Protein AF-A0AA35TGP9-F1 (afdb_monomer)

Secondary structure (DSSP, 8-state):
-PPP-PPPHHHHHHHTTS-HHHHHHHHHTTT-S-TT-SB--TTSEES-TTSPPEEEEEEEEEEE-SSPPPTTS-TTHHHHHHHHHHHH--TTS-EEEEEEESSSS--B-HHHHHHHHHTTEEEEEESS-B--HHHHHHTT--EEES-B-SS----EEEEESS-EEETTEEE-TT-EEEEETTEEEEEPTTTHHHHHHHHHHHHHHHHHHHHHHHTT---HHHHHHHHHHHHHHHHHHHHHHHHHT--EEEPTTS-EEE--TT---TTTGGG--------HHHHHHHHHTT-----HHHHHHHH-HHHHHHHHHHTT-----EEEESSSHHHHHHHHHHSEEEEPPSS-SSSTT-EEEEEETTEEEEEETTEEEEEEE-SS-EEETTEEEEPSSEEEEE-----TTT-SEEEEEEEETTEEEEEEEEE-S---STTTTS--GGGTPEEEE-SS--HHHHHHHHHHHHHHT-SEEEEEEEE-TT--EEEEEEE-SHHHHPPPHHHHHHHT-

Organism: Geodia barretti (NCBI:txid519541)

pLDDT: mean 71.97, std 20.65, range [26.72, 97.12]

Mean predicted aligned error: 18.1 Å

Foldseek 3Di:
DDDQLDDDPLLQVLLQVFAPVLLLVLLVLVVLDDSVDFFFAPLWAKLCQPATKFKFFEWEFEKEFADDDDPPDDPPQVVVVLVVSLVPLDLNTQYEYEYEYPDAAAADELVRQVSCVVSRHRAYTYQHAYDNSVNSVVVSHIYIYSYHDHHHGRTDTDDIQQWDQGRNDTHGGGFMWMDHRVGIGTDHSVCSSVSSVCSVLLVVLVCLQVVLVVVVDPDPVSNVVSVVSSVVSSVVSSVVVLVVLQQFAAAPPGDTDTDHPPDDDPVNLQRPFDAQPPDPVVVVVCVVVRHAAFDPQLQVQQQAFVNLVCLCVVVVHFAFAKDFDQDCVVVLVLCVVQQKWWFDDRGDPFLPDIWIWGDDPNWIWTDDDPAIATEAEDCDFDDDPRYTYDGDRGIIGHQQDDDPPFQQWKKKFKAAQLFGNFIKIWGAPPPVDSVLSSGGVVSPTDIDTDPDDDPSCRVSQSVSCSSSRTRTWMWIWGAHPVRDTHTDHIHRGSVRSDDDPVNCVVVVD

Structure (mmCIF, N/CA/C/O backbone):
data_AF-A0AA35TGP9-F1
#
_entry.id   AF-A0AA35TGP9-F1
#
loop_
_atom_site.group_PDB
_atom_site.id
_atom_site.type_symbol
_atom_site.label_atom_id
_atom_site.label_alt_id
_atom_site.label_comp_id
_atom_site.label_asym_id
_atom_site.label_entity_id
_atom_site.label_seq_id
_atom_site.pdbx_PDB_ins_code
_atom_site.Cartn_x
_atom_site.Cartn_y
_atom_site.Cartn_z
_atom_site.occupancy
_atom_site.B_iso_or_equiv
_atom_site.auth_seq_id
_atom_site.auth_comp_id
_atom_site.auth_asym_id
_atom_site.auth_atom_id
_atom_site.pdbx_PDB_model_num
ATOM 1 N N . MET A 1 1 ? 18.672 -4.049 5.744 1.00 26.72 1 MET A N 1
ATOM 2 C CA . MET A 1 1 ? 17.217 -4.067 6.005 1.00 26.72 1 MET A CA 1
ATOM 3 C C . MET A 1 1 ? 16.916 -2.887 6.904 1.00 26.72 1 MET A C 1
ATOM 5 O O . MET A 1 1 ? 17.510 -2.805 7.970 1.00 26.72 1 MET A O 1
ATOM 9 N N . ASN A 1 2 ? 16.117 -1.934 6.427 1.00 27.39 2 ASN A N 1
ATOM 10 C CA . ASN A 1 2 ? 15.737 -0.744 7.192 1.00 27.39 2 ASN A CA 1
ATOM 11 C C . ASN A 1 2 ? 14.718 -1.108 8.280 1.00 27.39 2 ASN A C 1
ATOM 13 O O . ASN A 1 2 ? 13.968 -2.067 8.085 1.00 27.39 2 ASN A O 1
ATOM 17 N N . PRO A 1 3 ? 14.669 -0.371 9.403 1.00 31.81 3 PRO A N 1
ATOM 18 C CA . PRO A 1 3 ? 13.571 -0.507 10.341 1.00 31.81 3 PRO A CA 1
ATOM 19 C C . PRO A 1 3 ? 12.291 -0.020 9.652 1.00 31.81 3 PRO A C 1
ATOM 21 O O . PRO A 1 3 ? 12.228 1.095 9.143 1.00 31.81 3 PRO A O 1
ATOM 24 N N . VAL A 1 4 ? 11.301 -0.903 9.585 1.00 43.62 4 VAL A N 1
ATOM 25 C CA . VAL A 1 4 ? 9.902 -0.585 9.273 1.00 43.62 4 VAL A CA 1
ATOM 26 C C . VAL A 1 4 ? 9.458 0.570 10.176 1.00 43.62 4 VAL A C 1
ATOM 28 O O . VAL A 1 4 ? 9.904 0.610 11.315 1.00 43.62 4 VAL A O 1
ATOM 31 N N . GLN A 1 5 ? 8.607 1.496 9.725 1.00 47.84 5 GLN A N 1
ATOM 32 C CA . GLN A 1 5 ? 8.012 2.504 10.612 1.00 47.84 5 GLN A CA 1
ATOM 33 C C . GLN A 1 5 ? 7.271 1.779 11.743 1.00 47.84 5 GLN A C 1
ATOM 35 O O . GLN A 1 5 ? 6.245 1.139 11.514 1.00 47.84 5 GLN A O 1
ATOM 40 N N . THR A 1 6 ? 7.848 1.806 12.945 1.00 63.88 6 THR A N 1
ATOM 41 C CA . THR A 1 6 ? 7.368 1.005 14.067 1.00 63.88 6 THR A CA 1
ATOM 42 C C . THR A 1 6 ? 6.461 1.849 14.948 1.00 63.88 6 THR A C 1
ATOM 44 O O . THR A 1 6 ? 6.922 2.831 15.531 1.00 63.88 6 THR A O 1
ATOM 47 N N . VAL A 1 7 ? 5.201 1.455 15.106 1.00 71.00 7 VAL A N 1
ATOM 48 C CA . VAL A 1 7 ? 4.388 1.919 16.238 1.00 71.00 7 VAL A CA 1
ATOM 49 C C . VAL A 1 7 ? 5.098 1.636 17.567 1.00 71.00 7 VAL A C 1
ATOM 51 O O . VAL A 1 7 ? 5.807 0.637 17.713 1.00 71.00 7 VAL A O 1
ATOM 54 N N . SER A 1 8 ? 4.930 2.542 18.525 1.00 76.25 8 SER A N 1
ATOM 55 C CA . SER A 1 8 ? 5.451 2.406 19.885 1.00 76.25 8 SER A CA 1
ATOM 56 C C . SER A 1 8 ? 4.872 1.178 20.593 1.00 76.25 8 SER A C 1
ATOM 58 O O . SER A 1 8 ? 3.812 0.667 20.229 1.00 76.25 8 SER A O 1
ATOM 60 N N . SER A 1 9 ? 5.541 0.714 21.652 1.00 79.12 9 SER A N 1
ATOM 61 C CA . SER A 1 9 ? 5.029 -0.392 22.469 1.00 79.12 9 SER A CA 1
ATOM 62 C C . SER A 1 9 ? 3.646 -0.091 23.055 1.00 79.12 9 SER A C 1
ATOM 64 O O . SER A 1 9 ? 2.815 -0.986 23.112 1.00 79.12 9 SER A O 1
ATOM 66 N N . GLU A 1 10 ? 3.370 1.159 23.439 1.00 81.62 10 GLU A N 1
ATOM 67 C CA . GLU A 1 10 ? 2.037 1.575 23.902 1.00 81.62 10 GLU A CA 1
ATOM 68 C C . GLU A 1 10 ? 0.984 1.461 22.796 1.00 81.62 10 GLU A C 1
ATOM 70 O O . GLU A 1 10 ? -0.083 0.900 23.022 1.00 81.62 10 GLU A O 1
ATOM 75 N N . GLU A 1 11 ? 1.284 1.940 21.587 1.00 83.25 11 GLU A N 1
ATOM 76 C CA . GLU A 1 11 ? 0.373 1.814 20.443 1.00 83.25 11 GLU A CA 1
ATOM 77 C C . GLU A 1 11 ? 0.142 0.346 20.056 1.00 83.25 11 GLU A C 1
ATOM 79 O O . GLU A 1 11 ? -0.983 -0.024 19.734 1.00 83.25 11 GLU A O 1
ATOM 84 N N . LEU A 1 12 ? 1.166 -0.513 20.137 1.00 85.31 12 LEU A N 1
ATOM 85 C CA . LEU A 1 12 ? 1.006 -1.958 19.935 1.00 85.31 12 LEU A CA 1
ATOM 86 C C . LEU A 1 12 ? 0.051 -2.579 20.956 1.00 85.31 12 LEU A C 1
ATOM 88 O O . LEU A 1 12 ? -0.769 -3.414 20.580 1.00 85.31 12 LEU A O 1
ATOM 92 N N . GLU A 1 13 ? 0.139 -2.185 22.226 1.00 87.81 13 GLU A N 1
ATOM 93 C CA . GLU A 1 13 ? -0.789 -2.666 23.253 1.00 87.81 13 GLU A CA 1
ATOM 94 C C . GLU A 1 13 ? -2.207 -2.127 23.041 1.00 87.81 13 GLU A C 1
ATOM 96 O O . GLU A 1 13 ? -3.163 -2.882 23.197 1.00 87.81 13 GLU A O 1
ATOM 101 N N . LEU A 1 14 ? -2.367 -0.873 22.605 1.00 89.44 14 LEU A N 1
ATOM 102 C CA . LEU A 1 14 ? -3.679 -0.319 22.251 1.00 89.44 14 LEU A CA 1
ATOM 103 C C . LEU A 1 14 ? -4.336 -1.088 21.101 1.00 89.44 14 LEU A C 1
ATOM 105 O O . LEU A 1 14 ? -5.526 -1.395 21.170 1.00 89.44 14 LEU A O 1
ATOM 109 N N . LEU A 1 15 ? -3.563 -1.448 20.074 1.00 92.69 15 LEU A N 1
ATOM 110 C CA . LEU A 1 15 ? -4.070 -2.232 18.948 1.00 92.69 15 LEU A CA 1
ATOM 111 C C . LEU A 1 15 ? -4.573 -3.614 19.381 1.00 92.69 15 LEU A C 1
ATOM 113 O O . LEU A 1 15 ? -5.525 -4.100 18.792 1.00 92.69 15 LEU A O 1
ATOM 117 N N . LYS A 1 16 ? -3.995 -4.228 20.423 1.00 92.12 16 LYS A N 1
ATOM 118 C CA . LYS A 1 16 ? -4.442 -5.537 20.942 1.00 92.12 16 LYS A CA 1
ATOM 119 C C . LYS A 1 16 ? -5.761 -5.485 21.718 1.00 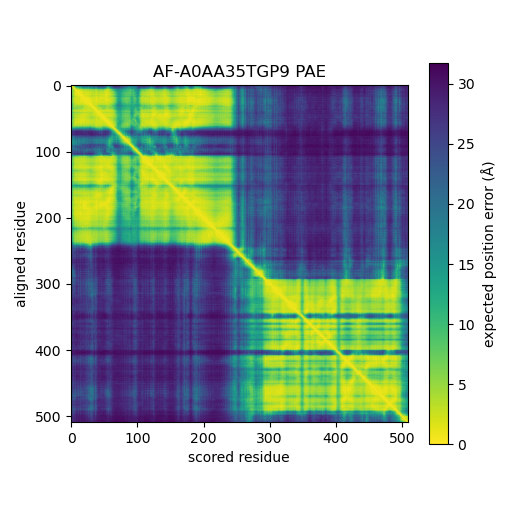92.12 16 LYS A C 1
ATOM 121 O O . LYS A 1 16 ? -6.329 -6.535 22.011 1.00 92.12 16 LYS A O 1
ATOM 126 N N . VAL A 1 17 ? -6.221 -4.295 22.112 1.00 92.81 17 VAL A N 1
ATOM 127 C CA . VAL A 1 17 ? -7.488 -4.125 22.845 1.00 92.81 17 VAL A CA 1
ATOM 128 C C . VAL A 1 17 ? -8.688 -4.188 21.900 1.00 92.81 17 VAL A C 1
ATOM 130 O O . VAL A 1 17 ? -9.757 -4.642 22.306 1.00 92.81 17 VAL A O 1
ATOM 133 N N . ALA A 1 18 ? -8.522 -3.723 20.662 1.00 94.00 18 ALA A N 1
ATOM 134 C CA . ALA A 1 18 ? -9.579 -3.697 19.662 1.00 94.00 18 ALA A CA 1
ATOM 135 C C . ALA A 1 18 ? -9.738 -5.062 18.977 1.00 94.00 18 ALA A C 1
ATOM 137 O O . ALA A 1 18 ? -8.771 -5.799 18.797 1.00 94.00 18 ALA A O 1
ATOM 138 N N . ASP A 1 19 ? -10.961 -5.392 18.566 1.00 96.00 19 ASP A N 1
ATOM 139 C CA . ASP A 1 19 ? -11.187 -6.537 17.686 1.00 96.00 19 ASP A CA 1
ATOM 140 C C . ASP A 1 19 ? -10.826 -6.193 16.227 1.00 96.00 19 ASP A C 1
ATOM 142 O O . ASP A 1 19 ? -10.730 -5.025 15.832 1.00 96.00 19 ASP A O 1
ATOM 146 N N . THR A 1 20 ? -10.589 -7.216 15.401 1.00 96.62 20 THR A N 1
ATOM 147 C CA . THR A 1 20 ? -10.201 -7.005 13.995 1.00 96.62 20 THR A CA 1
ATOM 148 C C . THR A 1 20 ? -11.246 -6.196 13.209 1.00 96.62 20 THR A C 1
ATOM 150 O O . THR A 1 20 ? -10.840 -5.333 12.427 1.00 96.62 20 THR A O 1
ATOM 153 N N . PRO A 1 21 ? -12.570 -6.399 13.388 1.00 96.06 21 PRO A N 1
ATOM 154 C CA . PRO A 1 21 ? -13.582 -5.551 12.758 1.00 96.06 21 PRO A CA 1
ATOM 155 C C . PRO A 1 21 ? -13.461 -4.068 13.128 1.00 96.06 21 PRO A C 1
ATOM 157 O O . PRO A 1 21 ? -13.534 -3.224 12.237 1.00 96.06 21 PRO A O 1
ATOM 160 N N . THR A 1 22 ? -13.210 -3.742 14.399 1.00 95.62 22 THR A N 1
ATOM 161 C CA . THR A 1 22 ? -12.977 -2.364 14.859 1.00 95.62 22 THR A CA 1
ATOM 162 C C . THR A 1 22 ? -11.763 -1.764 14.162 1.00 95.62 22 THR A C 1
ATOM 164 O O . THR A 1 22 ? -11.840 -0.649 13.651 1.00 95.62 22 THR A O 1
ATOM 167 N N . ILE A 1 23 ? -10.659 -2.511 14.066 1.00 96.06 23 ILE A N 1
ATOM 168 C CA . ILE A 1 23 ? -9.458 -2.069 13.344 1.00 96.06 23 ILE A CA 1
ATOM 169 C C . ILE A 1 23 ? -9.783 -1.734 11.886 1.00 96.06 23 ILE A C 1
ATOM 171 O O . ILE A 1 23 ? -9.428 -0.654 11.413 1.00 96.06 23 ILE A O 1
ATOM 175 N N . CYS A 1 24 ? -10.488 -2.624 11.181 1.00 94.38 24 CYS A N 1
ATOM 176 C CA . CYS A 1 24 ? -10.910 -2.384 9.800 1.00 94.38 24 CYS A CA 1
ATOM 177 C C . CYS A 1 24 ? -11.781 -1.125 9.688 1.00 94.38 24 CYS A C 1
ATOM 179 O O . CYS A 1 24 ? -11.514 -0.265 8.852 1.00 94.38 24 CYS A O 1
ATOM 181 N N . ASN A 1 25 ? -12.770 -0.980 10.569 1.00 93.50 25 ASN A N 1
ATOM 182 C CA . ASN A 1 25 ? -13.681 0.159 10.581 1.00 93.50 25 ASN A CA 1
ATOM 183 C C . ASN A 1 25 ? -12.969 1.493 10.870 1.00 93.50 25 ASN A C 1
ATOM 185 O O . ASN A 1 25 ? -13.309 2.521 10.284 1.00 93.50 25 ASN A O 1
ATOM 189 N N . VAL A 1 26 ? -11.960 1.490 11.746 1.00 90.44 26 VAL A N 1
ATOM 190 C CA . VAL A 1 26 ? -11.130 2.670 12.022 1.00 90.44 26 VAL A CA 1
ATOM 191 C C . VAL A 1 26 ? -10.273 3.024 10.808 1.00 90.44 26 VAL A C 1
ATOM 193 O O . VAL A 1 26 ? -10.170 4.203 10.480 1.00 90.44 26 VAL A O 1
ATOM 196 N N . ILE A 1 27 ? -9.700 2.039 10.105 1.00 85.44 27 ILE A N 1
ATOM 197 C CA . ILE A 1 27 ? -8.958 2.270 8.852 1.00 85.44 27 ILE A CA 1
ATOM 198 C C . ILE A 1 27 ? -9.856 2.940 7.799 1.00 85.44 27 ILE A C 1
ATOM 200 O O . ILE A 1 27 ? -9.398 3.857 7.115 1.00 85.44 27 ILE A O 1
ATOM 204 N N . GLU A 1 28 ? -11.140 2.567 7.709 1.00 85.25 28 GLU A N 1
ATOM 205 C CA . GLU A 1 28 ? -12.089 3.205 6.780 1.00 85.25 28 GLU A CA 1
ATOM 206 C C . GLU A 1 28 ? -12.248 4.718 7.014 1.00 85.25 28 GLU A C 1
ATOM 208 O O . GLU A 1 28 ? -12.599 5.440 6.081 1.00 85.25 28 GLU A O 1
ATOM 213 N N . LEU A 1 29 ? -11.968 5.232 8.221 1.00 77.56 29 LEU A N 1
ATOM 214 C CA . LEU A 1 29 ? -12.034 6.673 8.493 1.00 77.56 29 LEU A CA 1
ATOM 215 C C . LEU A 1 29 ? -10.970 7.482 7.745 1.00 77.56 29 LEU A C 1
ATOM 217 O O . LEU A 1 29 ? -11.163 8.683 7.554 1.00 77.56 29 LEU A O 1
ATOM 221 N N . PHE A 1 30 ? -9.867 6.842 7.352 1.00 67.38 30 PHE A N 1
ATOM 222 C CA . PHE A 1 30 ? -8.743 7.484 6.673 1.00 67.38 30 PHE A CA 1
ATOM 223 C C . PHE A 1 30 ? -8.897 7.498 5.149 1.00 67.38 30 PHE A C 1
ATOM 225 O O . PHE A 1 30 ? -8.191 8.257 4.496 1.00 67.38 30 PHE A O 1
ATOM 232 N N . ASP A 1 31 ? -9.797 6.678 4.592 1.00 71.12 31 ASP A N 1
ATOM 233 C CA . ASP A 1 31 ? -10.028 6.537 3.143 1.00 71.12 31 ASP A CA 1
ATOM 234 C C . ASP A 1 31 ? -8.749 6.223 2.331 1.00 71.12 31 ASP A C 1
ATOM 236 O O . ASP A 1 31 ? -8.633 6.584 1.166 1.00 71.12 31 ASP A O 1
ATOM 240 N N . VAL A 1 32 ? -7.779 5.540 2.958 1.00 54.56 32 VAL A N 1
ATOM 241 C CA . VAL A 1 32 ? -6.484 5.153 2.349 1.00 54.56 32 VAL A CA 1
ATOM 242 C C . VAL A 1 32 ? -6.508 3.775 1.682 1.00 54.56 32 VAL A C 1
ATOM 244 O O . VAL A 1 32 ? -5.532 3.349 1.072 1.00 54.56 32 VAL A O 1
ATOM 247 N N . LEU A 1 33 ? -7.590 3.014 1.868 1.00 60.56 33 LEU A N 1
ATOM 248 C CA . LEU A 1 33 ? -7.769 1.685 1.290 1.00 60.56 33 LEU A CA 1
ATOM 249 C C . LEU A 1 33 ? -9.232 1.477 0.874 1.00 60.56 33 LEU A C 1
ATOM 251 O O . LEU A 1 33 ? -10.141 1.819 1.636 1.00 60.56 33 LEU A O 1
ATOM 255 N N . PRO A 1 34 ? -9.495 0.837 -0.282 1.00 68.50 34 PRO A N 1
ATOM 256 C CA . PRO A 1 34 ? -10.835 0.377 -0.622 1.00 68.50 34 PRO A CA 1
ATOM 257 C C . PRO A 1 34 ? -11.380 -0.605 0.425 1.00 68.50 34 PRO A C 1
ATOM 259 O O . PRO A 1 34 ? -10.690 -1.546 0.824 1.00 68.50 34 PRO A O 1
ATOM 262 N N . ARG A 1 35 ? -12.661 -0.460 0.788 1.00 74.81 35 ARG A N 1
ATOM 263 C CA . ARG A 1 35 ? -13.349 -1.256 1.835 1.00 74.81 35 ARG A CA 1
ATOM 264 C C . ARG A 1 35 ? -13.407 -2.769 1.585 1.00 74.81 35 ARG A C 1
ATOM 266 O O . ARG A 1 35 ? -13.780 -3.550 2.454 1.00 74.81 35 ARG A O 1
ATOM 273 N N . ASN A 1 36 ? -13.091 -3.205 0.372 1.00 77.88 36 ASN A N 1
ATOM 274 C CA . ASN A 1 36 ? -13.060 -4.609 -0.032 1.00 77.88 36 ASN A CA 1
ATOM 275 C C . ASN A 1 36 ? -11.634 -5.186 -0.107 1.00 77.88 36 ASN A C 1
ATOM 277 O O . ASN A 1 36 ? -11.435 -6.226 -0.734 1.00 77.88 36 ASN A O 1
ATOM 281 N N . THR A 1 37 ? -10.645 -4.508 0.480 1.00 80.69 37 THR A N 1
ATOM 282 C CA . THR A 1 37 ? -9.230 -4.906 0.455 1.00 80.69 37 THR A CA 1
ATOM 283 C C . THR A 1 37 ? -8.594 -4.807 1.844 1.00 80.69 37 THR A C 1
ATOM 285 O O . THR A 1 37 ? -9.197 -4.279 2.772 1.00 80.69 37 THR A O 1
ATOM 288 N N . GLY A 1 38 ? -7.374 -5.334 1.995 1.00 79.19 38 GLY A N 1
ATOM 289 C CA . GLY A 1 38 ? -6.596 -5.227 3.236 1.00 79.19 38 GLY A CA 1
ATOM 290 C C . GLY A 1 38 ? -6.820 -6.349 4.252 1.00 79.19 38 GLY A C 1
ATOM 291 O O . GLY A 1 38 ? -6.108 -6.400 5.244 1.00 79.19 38 GLY A O 1
ATOM 292 N N . TYR A 1 39 ? -7.730 -7.292 4.003 1.00 92.06 39 TYR A N 1
ATOM 293 C CA . TYR A 1 39 ? -7.997 -8.425 4.895 1.00 92.06 39 TYR A CA 1
ATOM 294 C C . TYR A 1 39 ? -8.004 -9.764 4.160 1.00 92.06 39 TYR A C 1
ATOM 296 O O . TYR A 1 39 ? -8.255 -9.838 2.957 1.00 92.06 39 TYR A O 1
ATOM 304 N N . MET A 1 40 ? -7.703 -10.831 4.899 1.00 90.31 40 MET A N 1
ATOM 305 C CA . MET A 1 40 ? -7.675 -12.195 4.383 1.00 90.31 40 MET A CA 1
ATOM 306 C C . MET A 1 40 ? -9.089 -12.768 4.232 1.00 90.31 40 MET A C 1
ATOM 308 O O . MET A 1 40 ? -9.979 -12.496 5.035 1.00 90.31 40 MET A O 1
ATOM 312 N N . ASP A 1 41 ? -9.294 -13.597 3.212 1.00 90.31 41 ASP A N 1
ATOM 313 C CA . ASP A 1 41 ? -10.547 -14.311 2.994 1.00 90.31 41 ASP A CA 1
ATOM 314 C C . ASP A 1 41 ? -10.770 -15.465 3.988 1.00 90.31 41 ASP A C 1
ATOM 316 O O . ASP A 1 41 ? -9.874 -15.904 4.713 1.00 90.31 41 ASP A O 1
ATOM 320 N N . ALA A 1 42 ? -11.996 -15.997 3.973 1.00 90.31 42 ALA A N 1
ATOM 321 C CA . ALA A 1 42 ? -12.496 -16.984 4.930 1.00 90.31 42 ALA A CA 1
ATOM 322 C C . ALA A 1 42 ? -11.752 -18.334 4.944 1.00 90.31 42 ALA A C 1
ATOM 324 O O . ALA A 1 42 ? -12.065 -19.181 5.783 1.00 90.31 42 ALA A O 1
ATOM 325 N N . ARG A 1 43 ? -10.797 -18.565 4.031 1.00 90.25 43 ARG A N 1
ATOM 326 C CA . ARG A 1 43 ? -9.931 -19.753 4.078 1.00 90.25 43 ARG A CA 1
ATOM 327 C C . ARG A 1 43 ? -8.977 -19.694 5.262 1.00 90.25 43 ARG A C 1
ATOM 329 O O . ARG A 1 43 ? -8.633 -20.733 5.805 1.00 90.25 43 ARG A O 1
ATOM 336 N N . ILE A 1 44 ? -8.542 -18.503 5.663 1.00 91.25 44 ILE A N 1
ATOM 337 C CA . ILE A 1 44 ? -7.608 -18.330 6.773 1.00 91.25 44 ILE A CA 1
ATOM 338 C C . ILE A 1 44 ? -8.405 -18.125 8.058 1.00 91.25 44 ILE A C 1
ATOM 340 O O . ILE A 1 44 ? -8.967 -17.058 8.284 1.00 91.25 44 ILE A O 1
ATOM 344 N N . GLN A 1 45 ? -8.458 -19.159 8.899 1.00 95.00 45 GLN A N 1
ATOM 345 C CA . GLN A 1 45 ? -9.245 -19.151 10.134 1.00 95.00 45 GLN A CA 1
ATOM 346 C C . GLN A 1 45 ? -8.354 -19.240 11.368 1.00 95.00 45 GLN A C 1
ATOM 348 O O . GLN A 1 45 ? -7.347 -19.951 11.354 1.00 95.00 45 GLN A O 1
ATOM 353 N N . ALA A 1 46 ? -8.751 -18.558 12.444 1.00 96.12 46 ALA A N 1
ATOM 354 C CA . ALA A 1 46 ? -8.128 -18.706 13.752 1.00 96.12 46 ALA A CA 1
ATOM 355 C C . ALA A 1 46 ? -8.335 -20.136 14.279 1.00 96.12 46 ALA A C 1
ATOM 357 O O . ALA A 1 46 ? -9.464 -20.614 14.384 1.00 96.12 46 ALA A O 1
ATOM 358 N N . CYS A 1 47 ? -7.249 -20.817 14.648 1.00 95.81 47 CYS A N 1
ATOM 359 C CA . CYS A 1 47 ? -7.329 -22.141 15.273 1.00 95.81 47 CYS A CA 1
ATOM 360 C C . CYS A 1 47 ? -7.923 -22.085 16.689 1.00 95.81 47 CYS A C 1
ATOM 362 O O . CYS A 1 47 ? -8.473 -23.082 17.157 1.00 95.81 47 CYS A O 1
ATOM 364 N N . PHE A 1 48 ? -7.777 -20.937 17.361 1.00 96.75 48 PHE A N 1
ATOM 365 C CA . PHE A 1 48 ? -8.143 -20.717 18.763 1.00 96.75 48 PHE A CA 1
ATOM 366 C C . PHE A 1 48 ? -8.928 -19.400 18.900 1.00 96.75 48 PHE A C 1
ATOM 368 O O . PHE A 1 48 ? -8.352 -18.372 19.261 1.00 96.75 48 PHE A O 1
ATOM 375 N N . PRO A 1 49 ? -10.227 -19.388 18.550 1.00 95.19 49 PRO A N 1
ATOM 376 C CA . PRO A 1 49 ? -11.068 -18.186 18.583 1.00 95.19 49 PRO A CA 1
ATOM 377 C C . PRO A 1 49 ? -11.202 -17.532 19.967 1.00 95.19 49 PRO A C 1
ATOM 379 O O . PRO A 1 49 ? -11.627 -16.388 20.072 1.00 95.19 49 PRO A O 1
ATOM 382 N N . GLU A 1 50 ? -10.885 -18.260 21.033 1.00 95.25 50 GLU A N 1
ATOM 383 C CA . GLU A 1 50 ? -10.901 -17.786 22.415 1.00 95.25 50 GLU A CA 1
ATOM 384 C C . GLU A 1 50 ? -9.705 -16.894 22.786 1.00 95.25 50 GLU A C 1
ATOM 386 O O . GLU A 1 50 ? -9.725 -16.259 23.841 1.00 95.25 50 GLU A O 1
ATOM 391 N N . MET A 1 51 ? -8.650 -16.875 21.965 1.00 94.94 51 MET A N 1
ATO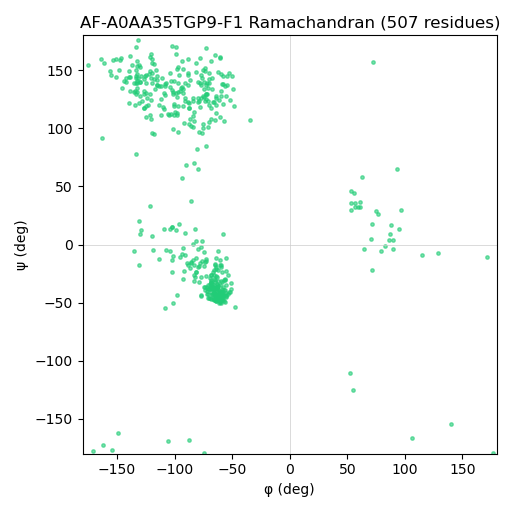M 392 C CA . MET A 1 51 ? -7.438 -16.103 22.242 1.00 94.94 51 MET A CA 1
ATOM 393 C C . MET A 1 51 ? -7.650 -14.601 21.997 1.00 94.94 51 MET A C 1
ATOM 395 O O . MET A 1 51 ? -8.441 -14.225 21.129 1.00 94.94 51 MET A O 1
ATOM 399 N N . PRO A 1 52 ? -6.931 -13.729 22.732 1.00 93.75 52 PRO A N 1
ATOM 400 C CA . PRO A 1 52 ? -6.971 -12.293 22.481 1.00 93.75 52 PRO A CA 1
ATOM 401 C C . PRO A 1 52 ? -6.386 -11.946 21.100 1.00 93.75 52 PRO A C 1
ATOM 403 O O . PRO A 1 52 ? -5.641 -12.752 20.528 1.00 93.75 52 PRO A O 1
ATOM 406 N N . PRO A 1 53 ? -6.669 -10.737 20.581 1.00 95.06 53 PRO A N 1
ATOM 407 C CA . PRO A 1 53 ? -6.102 -10.270 19.324 1.00 95.06 53 PRO A CA 1
ATOM 408 C C . PRO A 1 53 ? -4.569 -10.330 19.298 1.00 95.06 53 PRO A C 1
ATOM 410 O O . PRO A 1 53 ? -3.886 -9.950 20.254 1.00 95.06 53 PRO A O 1
ATOM 413 N N . MET A 1 54 ? -4.020 -10.789 18.175 1.00 93.38 54 MET A N 1
ATOM 414 C CA . MET A 1 54 ? -2.593 -10.721 17.882 1.00 93.38 54 MET A CA 1
ATOM 415 C C . MET A 1 54 ? -2.277 -9.508 17.016 1.00 93.38 54 MET A C 1
ATOM 417 O O . MET A 1 54 ? -2.974 -9.219 16.045 1.00 93.38 54 MET A O 1
ATOM 421 N N . VAL A 1 55 ? -1.167 -8.844 17.335 1.00 93.06 55 VAL A N 1
ATOM 422 C CA . VAL A 1 55 ? -0.636 -7.723 16.558 1.00 93.06 55 VAL A CA 1
ATOM 423 C C . VAL A 1 55 ? 0.852 -7.928 16.352 1.00 93.06 55 VAL A C 1
ATOM 425 O O . VAL A 1 55 ? 1.579 -8.194 17.313 1.00 93.06 55 VAL A O 1
ATOM 428 N N . GLY A 1 56 ? 1.313 -7.812 15.109 1.00 87.00 56 GLY A N 1
ATOM 429 C CA . GLY A 1 56 ? 2.729 -7.954 14.808 1.00 87.00 56 GLY A CA 1
ATOM 430 C C . GLY A 1 56 ? 3.111 -7.683 13.359 1.00 87.00 56 GLY A C 1
ATOM 431 O O . GLY A 1 56 ? 2.306 -7.859 12.448 1.00 87.00 56 GLY A O 1
ATOM 432 N N . TYR A 1 57 ? 4.361 -7.286 13.145 1.00 81.00 57 TYR A N 1
ATOM 433 C CA . TYR A 1 57 ? 4.941 -7.035 11.831 1.00 81.00 57 TYR A CA 1
ATOM 434 C C . TYR A 1 57 ? 5.228 -8.341 11.093 1.00 81.00 57 TYR A C 1
ATOM 436 O O . TYR A 1 57 ? 5.802 -9.282 11.641 1.00 81.00 57 TYR A O 1
ATOM 444 N N . ALA A 1 58 ? 4.846 -8.412 9.825 1.00 77.56 58 ALA A N 1
ATOM 445 C CA . ALA A 1 58 ? 4.980 -9.611 9.022 1.00 77.56 58 ALA A CA 1
ATOM 446 C C . ALA A 1 58 ? 6.455 -9.952 8.765 1.00 77.56 58 ALA A C 1
ATOM 448 O O . ALA A 1 58 ? 7.200 -9.182 8.163 1.00 77.56 58 ALA A O 1
ATOM 449 N N . THR A 1 59 ? 6.870 -11.157 9.151 1.00 74.31 59 THR A N 1
ATOM 450 C CA . THR A 1 59 ? 8.069 -11.809 8.613 1.00 74.31 59 THR A CA 1
ATOM 451 C C . THR A 1 59 ? 7.606 -12.901 7.659 1.00 74.31 59 THR A C 1
ATOM 453 O O . THR A 1 59 ? 6.996 -13.893 8.064 1.00 74.31 59 THR A O 1
ATOM 456 N N . THR A 1 60 ? 7.854 -12.712 6.367 1.00 70.88 60 THR A N 1
ATOM 457 C CA . THR A 1 60 ? 7.269 -13.550 5.317 1.00 70.88 60 THR A CA 1
ATOM 458 C C . THR A 1 60 ? 8.213 -14.674 4.888 1.00 70.88 60 THR A C 1
ATOM 460 O O . THR A 1 60 ? 9.437 -14.520 4.869 1.00 70.88 60 THR A O 1
ATOM 463 N N . ALA A 1 61 ? 7.652 -15.830 4.532 1.00 69.75 61 ALA A N 1
ATOM 464 C CA . ALA A 1 61 ? 8.400 -16.951 3.974 1.00 69.75 61 ALA A CA 1
ATOM 465 C C . ALA A 1 61 ? 7.552 -17.767 2.988 1.00 69.75 61 ALA A C 1
ATOM 467 O O . ALA A 1 61 ? 6.336 -17.902 3.139 1.00 69.75 61 ALA A O 1
ATOM 468 N N . THR A 1 62 ? 8.194 -18.375 1.997 1.00 65.69 62 THR A N 1
ATOM 469 C CA . THR A 1 62 ? 7.569 -19.383 1.133 1.00 65.69 62 THR A CA 1
ATOM 470 C C . THR A 1 62 ? 8.046 -20.772 1.544 1.00 65.69 62 THR A C 1
ATOM 472 O O . THR A 1 62 ? 9.208 -20.975 1.908 1.00 65.69 62 THR A O 1
ATOM 475 N N . LEU A 1 63 ? 7.132 -21.742 1.518 1.00 68.62 63 LEU A N 1
ATOM 476 C CA . LEU A 1 63 ? 7.423 -23.130 1.842 1.00 68.62 63 LEU A CA 1
ATOM 477 C C . LEU A 1 63 ? 6.970 -24.085 0.735 1.00 68.62 63 LEU A C 1
ATOM 479 O O . LEU A 1 63 ? 5.905 -23.949 0.125 1.00 68.62 63 LEU A O 1
ATOM 483 N N . SER A 1 64 ? 7.794 -25.106 0.528 1.00 68.12 64 SER A N 1
ATOM 484 C CA . SER A 1 64 ? 7.483 -26.295 -0.257 1.00 68.12 64 SER A CA 1
ATOM 485 C C . SER A 1 64 ? 7.318 -27.481 0.689 1.00 68.12 64 SER A C 1
ATOM 487 O O . SER A 1 64 ? 8.106 -27.625 1.621 1.00 68.12 64 SER A O 1
ATOM 489 N N . THR A 1 65 ? 6.290 -28.307 0.460 1.00 64.75 65 THR A N 1
ATOM 490 C CA . THR A 1 65 ? 5.966 -29.497 1.275 1.00 64.75 65 THR A CA 1
ATOM 491 C C . THR A 1 65 ? 6.014 -30.819 0.497 1.00 64.75 65 THR A C 1
ATOM 493 O O . THR A 1 65 ? 5.834 -31.885 1.091 1.00 64.75 65 THR A O 1
ATOM 496 N N . GLY A 1 66 ? 6.247 -30.771 -0.822 1.00 57.53 66 GLY A N 1
ATOM 497 C CA . GLY A 1 66 ? 5.995 -31.902 -1.726 1.00 57.53 66 GLY A CA 1
ATOM 498 C C . GLY A 1 66 ? 7.199 -32.722 -2.184 1.00 57.53 66 GLY A C 1
ATOM 499 O O . GLY A 1 66 ? 7.012 -33.881 -2.541 1.00 57.53 66 GLY A O 1
ATOM 500 N N . ASN A 1 67 ? 8.414 -32.168 -2.177 1.00 59.81 67 ASN A N 1
ATOM 501 C CA . ASN A 1 67 ? 9.577 -32.843 -2.761 1.00 59.81 67 ASN A CA 1
ATOM 502 C C . ASN A 1 67 ? 10.557 -33.327 -1.678 1.00 59.81 67 ASN A C 1
ATOM 504 O O . ASN A 1 67 ? 10.942 -32.528 -0.823 1.00 59.81 67 ASN A O 1
ATOM 508 N N . PRO A 1 68 ? 11.006 -34.599 -1.714 1.00 58.44 68 PRO A N 1
ATOM 509 C CA . PRO A 1 68 ? 12.108 -35.055 -0.873 1.00 58.44 68 PRO A CA 1
ATOM 510 C C . PRO A 1 68 ? 13.388 -34.283 -1.215 1.00 58.44 68 PRO A C 1
ATOM 512 O O . PRO A 1 68 ? 13.599 -33.908 -2.370 1.00 58.44 68 PRO A O 1
ATOM 515 N N . HIS A 1 69 ? 14.254 -34.063 -0.221 1.00 55.81 69 HIS A N 1
ATOM 516 C CA . HIS A 1 69 ? 15.543 -33.398 -0.424 1.00 55.81 69 HIS A CA 1
ATOM 517 C C . HIS A 1 69 ? 16.308 -34.014 -1.606 1.00 55.81 69 HIS A C 1
ATOM 519 O O . HIS A 1 69 ? 16.432 -35.238 -1.713 1.00 55.81 69 HIS A O 1
ATOM 525 N N . VAL A 1 70 ? 16.849 -33.163 -2.483 1.00 47.16 70 VAL A N 1
ATOM 526 C CA . VAL A 1 70 ? 17.775 -33.597 -3.536 1.00 47.16 70 VAL A CA 1
ATOM 527 C C . VAL A 1 70 ? 18.968 -34.275 -2.853 1.00 47.16 70 VAL A C 1
ATOM 529 O O . VAL A 1 70 ? 19.637 -33.664 -2.017 1.00 47.16 70 VAL A O 1
ATOM 532 N N . ARG A 1 71 ? 19.220 -35.555 -3.170 1.00 35.28 71 ARG A N 1
ATOM 533 C CA . ARG A 1 71 ? 20.371 -36.309 -2.639 1.00 35.28 71 ARG A CA 1
ATOM 534 C C . ARG A 1 71 ? 21.659 -35.511 -2.881 1.00 35.28 71 ARG A C 1
ATOM 536 O O . ARG A 1 71 ? 21.962 -35.198 -4.026 1.00 35.28 71 ARG A O 1
ATOM 543 N N . GLY A 1 72 ? 22.418 -35.238 -1.819 1.00 39.78 72 GLY A N 1
ATOM 544 C CA . GLY A 1 72 ? 23.729 -34.576 -1.893 1.00 39.78 72 GLY A CA 1
ATOM 545 C C . GLY A 1 72 ? 23.806 -33.196 -1.237 1.00 39.78 72 GLY A C 1
ATOM 546 O O . GLY A 1 72 ? 24.908 -32.690 -1.057 1.00 39.78 72 GLY A O 1
ATOM 547 N N . ILE A 1 73 ? 22.678 -32.613 -0.822 1.00 41.84 73 ILE A N 1
ATOM 548 C CA . ILE A 1 73 ? 22.676 -31.452 0.076 1.00 41.84 73 ILE A CA 1
ATOM 549 C C . ILE A 1 73 ? 22.696 -32.006 1.507 1.00 41.84 73 ILE A C 1
ATOM 551 O O . ILE A 1 73 ? 21.787 -32.766 1.854 1.00 41.84 73 ILE A O 1
ATOM 555 N N . PRO A 1 74 ? 23.735 -31.730 2.318 1.00 38.56 74 PRO A N 1
ATOM 556 C CA . PRO A 1 74 ? 23.808 -32.261 3.670 1.00 38.56 74 PRO A CA 1
ATOM 557 C C . PRO A 1 74 ? 22.614 -31.782 4.505 1.00 38.56 74 PRO A C 1
ATOM 559 O O . PRO A 1 74 ? 21.942 -30.802 4.186 1.00 38.56 74 PRO A O 1
ATOM 562 N N . THR A 1 75 ? 22.368 -32.485 5.603 1.00 42.53 75 THR A N 1
ATOM 563 C CA . THR A 1 75 ? 21.319 -32.206 6.584 1.00 42.53 75 THR A CA 1
ATOM 564 C C . THR A 1 75 ? 21.758 -31.134 7.614 1.00 42.53 75 THR A C 1
ATOM 566 O O . THR A 1 75 ? 21.979 -31.487 8.769 1.00 42.53 75 THR A O 1
ATOM 569 N N . PRO A 1 76 ? 21.914 -29.838 7.244 1.00 41.38 76 PRO A N 1
ATOM 570 C CA . PRO A 1 76 ? 21.768 -28.745 8.215 1.00 41.38 76 PRO A CA 1
ATOM 571 C C . PRO A 1 76 ? 20.830 -27.608 7.758 1.00 41.38 76 PRO A C 1
ATOM 573 O O . PRO A 1 76 ? 20.693 -26.613 8.462 1.00 41.38 76 PRO A O 1
ATOM 576 N N . VAL A 1 77 ? 20.097 -27.770 6.648 1.00 50.09 77 VAL A N 1
ATOM 577 C CA . VAL A 1 77 ? 19.255 -26.708 6.049 1.00 50.09 77 VAL A CA 1
ATOM 578 C C . VAL A 1 77 ? 18.207 -26.133 7.018 1.00 50.09 77 VAL A C 1
ATOM 580 O O . VAL A 1 77 ? 17.866 -24.962 6.912 1.00 50.09 77 VAL A O 1
ATOM 583 N N . TRP A 1 78 ? 17.705 -26.906 7.992 1.00 44.59 78 TRP A N 1
ATOM 584 C CA . TRP A 1 78 ? 16.762 -26.372 8.986 1.00 44.59 78 TRP A CA 1
ATOM 585 C C . TRP A 1 78 ? 17.435 -25.416 9.974 1.00 44.59 78 TRP A C 1
ATOM 587 O O . TRP A 1 78 ? 16.865 -24.372 10.246 1.00 44.59 78 TRP A O 1
ATOM 597 N N . MET A 1 79 ? 18.638 -25.730 10.474 1.00 44.19 79 MET A N 1
ATOM 598 C CA . MET A 1 79 ? 19.366 -24.853 11.402 1.00 44.19 79 MET A CA 1
ATOM 599 C C . MET A 1 79 ? 19.971 -23.641 10.697 1.00 44.19 79 MET A C 1
ATOM 601 O O . MET A 1 79 ? 19.926 -22.557 11.262 1.00 44.19 79 MET A O 1
ATOM 605 N N . ASP A 1 80 ? 20.455 -23.790 9.461 1.00 47.22 80 ASP A N 1
ATOM 606 C CA . ASP A 1 80 ? 20.959 -22.655 8.677 1.00 47.22 80 ASP A CA 1
ATOM 607 C C . ASP A 1 80 ? 19.819 -21.695 8.302 1.00 47.22 80 ASP A C 1
ATOM 609 O O . ASP A 1 80 ? 19.944 -20.485 8.486 1.00 47.22 80 ASP A O 1
ATOM 613 N N . ASN A 1 81 ? 18.656 -22.226 7.897 1.00 51.38 81 ASN A N 1
ATOM 614 C CA . ASN A 1 81 ? 17.461 -21.411 7.675 1.00 51.38 81 ASN A CA 1
ATOM 615 C C . ASN A 1 81 ? 16.923 -20.813 8.977 1.00 51.38 81 ASN A C 1
ATOM 617 O O . ASN A 1 81 ? 16.469 -19.677 8.955 1.00 51.38 81 ASN A O 1
ATOM 621 N N . LEU A 1 82 ? 16.968 -21.538 10.101 1.00 51.84 82 LEU A N 1
ATOM 622 C CA . LEU A 1 82 ? 16.565 -21.012 11.406 1.00 51.84 82 LEU A CA 1
ATOM 623 C C . LEU A 1 82 ? 17.513 -19.897 11.857 1.00 51.84 82 LEU A C 1
ATOM 625 O O . LEU A 1 82 ? 17.037 -18.894 12.362 1.00 51.84 82 LEU A O 1
ATOM 629 N N . HIS A 1 83 ? 18.822 -20.018 11.627 1.00 50.34 83 HIS A N 1
ATOM 630 C CA . HIS A 1 83 ? 19.794 -18.961 11.905 1.00 50.34 83 HIS A CA 1
ATOM 631 C C . HIS A 1 83 ? 19.550 -17.725 11.044 1.00 50.34 83 HIS A C 1
ATOM 633 O O . HIS A 1 83 ? 19.476 -16.629 11.592 1.00 50.34 83 HIS A O 1
ATOM 639 N N . SER A 1 84 ? 19.383 -17.882 9.726 1.00 50.00 84 SER A N 1
ATOM 640 C CA . SER A 1 84 ? 19.024 -16.756 8.860 1.00 50.00 84 SER A CA 1
ATOM 641 C C . SER A 1 84 ? 17.696 -16.138 9.293 1.00 50.00 84 SER A C 1
ATOM 643 O O . SER A 1 84 ? 17.588 -14.926 9.372 1.00 50.00 84 SER A O 1
ATOM 645 N N . TRP A 1 85 ? 16.702 -16.950 9.651 1.00 53.59 85 TRP A N 1
ATOM 646 C CA . TRP A 1 85 ? 15.389 -16.474 10.075 1.00 53.59 85 TRP A CA 1
ATOM 647 C C . TRP A 1 85 ? 15.437 -15.748 11.429 1.00 53.59 85 TRP A C 1
ATOM 649 O O . TRP A 1 85 ? 14.954 -14.627 11.517 1.00 53.59 85 TRP A O 1
ATOM 659 N N . ILE A 1 86 ? 16.101 -16.311 12.446 1.00 52.38 86 ILE A N 1
ATOM 660 C CA . ILE A 1 86 ? 16.306 -15.705 13.775 1.00 52.38 86 ILE A CA 1
ATOM 661 C C . ILE A 1 86 ? 17.111 -14.405 13.684 1.00 52.38 86 ILE A C 1
ATOM 663 O O . ILE A 1 86 ? 16.812 -13.466 14.410 1.00 52.38 86 ILE A O 1
ATOM 667 N N . GLN A 1 87 ? 18.090 -14.310 12.780 1.00 46.78 87 GLN A N 1
ATOM 668 C CA . GLN A 1 87 ? 18.820 -13.059 12.534 1.00 46.78 87 GLN A CA 1
ATOM 669 C C . GLN A 1 87 ? 17.928 -11.936 11.977 1.00 46.78 87 GLN A C 1
ATOM 671 O O . GLN A 1 87 ? 18.290 -10.767 12.102 1.00 46.78 87 GLN A O 1
ATOM 676 N N . PHE A 1 88 ? 16.778 -12.272 11.382 1.00 48.19 88 PHE A N 1
ATOM 677 C CA . PHE A 1 88 ? 15.797 -11.309 10.871 1.00 48.19 88 PHE A CA 1
ATOM 678 C C . PHE A 1 88 ? 14.584 -11.117 11.785 1.00 48.19 88 PHE A C 1
ATOM 680 O O . PHE A 1 88 ? 13.853 -10.142 11.610 1.00 48.19 88 PHE A O 1
ATOM 687 N N . LEU A 1 89 ? 14.378 -11.993 12.772 1.00 47.38 89 LEU A N 1
ATOM 688 C CA . LEU A 1 89 ? 13.425 -11.748 13.848 1.00 47.38 89 LEU A CA 1
ATOM 689 C C . LEU A 1 89 ? 13.967 -10.602 14.697 1.00 47.38 89 LEU A C 1
ATOM 691 O O . LEU A 1 89 ? 14.946 -10.760 15.421 1.00 47.38 89 LEU A O 1
ATOM 695 N N . ASN A 1 90 ? 13.345 -9.432 14.592 1.00 42.09 90 ASN A N 1
ATOM 696 C CA . ASN A 1 90 ? 13.615 -8.334 15.503 1.00 42.09 90 ASN A CA 1
ATOM 697 C C . ASN A 1 90 ? 12.753 -8.538 16.762 1.00 42.09 90 ASN A C 1
ATOM 699 O O . ASN A 1 90 ? 11.542 -8.361 16.672 1.00 42.09 90 ASN A O 1
ATOM 703 N N . PRO A 1 91 ? 13.321 -8.863 17.938 1.00 34.59 91 PRO A N 1
ATOM 704 C CA . PRO A 1 91 ? 12.539 -9.097 19.155 1.00 34.59 91 PRO A CA 1
ATOM 705 C C . PRO A 1 91 ? 11.797 -7.846 19.654 1.00 34.59 91 PRO A C 1
ATOM 707 O O . PRO A 1 91 ? 10.886 -7.962 20.467 1.00 34.59 91 PRO A O 1
ATOM 710 N N . ALA A 1 92 ? 12.177 -6.651 19.179 1.00 29.33 92 ALA A N 1
ATOM 711 C CA . ALA A 1 92 ? 11.483 -5.395 19.469 1.00 29.33 92 ALA A CA 1
ATOM 712 C C . ALA A 1 92 ? 10.237 -5.173 18.589 1.00 29.33 92 ALA A C 1
ATOM 714 O O . ALA A 1 92 ? 9.435 -4.288 18.873 1.00 29.33 92 ALA A O 1
ATOM 715 N N . LEU A 1 93 ? 10.062 -5.979 17.537 1.00 30.94 93 LEU A N 1
ATOM 716 C CA . LEU A 1 93 ? 8.906 -5.981 16.651 1.00 30.94 93 LEU A CA 1
ATOM 717 C C . LEU A 1 93 ? 8.261 -7.358 16.736 1.00 30.94 93 LEU A C 1
ATOM 719 O O . LEU A 1 93 ? 8.703 -8.285 16.064 1.00 30.94 93 LEU A O 1
ATOM 723 N N . LEU A 1 94 ? 7.230 -7.484 17.577 1.00 35.03 94 LEU A N 1
ATOM 724 C CA . LEU A 1 94 ? 6.301 -8.621 17.600 1.00 35.03 94 LEU A CA 1
ATOM 725 C C . LEU A 1 94 ? 6.098 -9.123 16.165 1.00 35.03 94 LEU A C 1
ATOM 727 O O . LEU A 1 94 ? 5.514 -8.408 15.359 1.00 35.03 94 LEU A O 1
ATOM 731 N N . SER A 1 95 ? 6.666 -10.274 15.807 1.00 35.41 95 SER A N 1
ATOM 732 C CA . SER A 1 95 ? 6.735 -10.709 14.406 1.00 35.41 95 SER A CA 1
ATOM 733 C C . SER A 1 95 ? 5.663 -11.753 14.118 1.00 35.41 95 SER A C 1
ATOM 735 O O . SER A 1 95 ? 5.510 -12.731 14.842 1.00 35.41 95 SER A O 1
ATOM 737 N N . SER A 1 96 ? 4.887 -11.564 13.061 1.00 41.03 96 SER A N 1
ATOM 738 C CA . SER A 1 96 ? 3.898 -12.543 12.608 1.00 41.03 96 SER A CA 1
ATOM 739 C C . SER A 1 96 ? 4.525 -13.334 11.474 1.00 41.03 96 SER A C 1
ATOM 741 O O . SER A 1 96 ? 4.803 -12.770 10.412 1.00 41.03 96 SER A O 1
ATOM 743 N N . LYS A 1 97 ? 4.782 -14.635 11.661 1.00 43.12 97 LYS A N 1
ATOM 744 C CA . LYS A 1 97 ? 5.261 -15.442 10.536 1.00 43.12 97 LYS A CA 1
ATOM 745 C C . LYS A 1 97 ? 4.116 -15.603 9.550 1.00 43.12 97 LYS A C 1
ATOM 747 O O . LYS A 1 97 ? 3.107 -16.210 9.895 1.00 43.12 97 LYS A O 1
ATOM 752 N N . ILE A 1 98 ? 4.300 -15.145 8.317 1.00 46.66 98 ILE A N 1
ATOM 753 C CA . ILE A 1 98 ? 3.349 -15.409 7.237 1.00 46.66 98 ILE A CA 1
ATOM 754 C C . ILE A 1 98 ? 3.983 -16.371 6.258 1.00 46.66 98 ILE A C 1
ATOM 756 O O . ILE A 1 98 ? 4.995 -16.061 5.630 1.00 46.66 98 ILE A O 1
ATOM 760 N N . SER A 1 99 ? 3.392 -17.553 6.139 1.00 42.22 99 SER A N 1
ATOM 761 C CA . SER A 1 99 ? 3.921 -18.589 5.273 1.00 42.22 99 SER A CA 1
ATOM 762 C C . SER A 1 99 ? 2.944 -19.032 4.196 1.00 42.22 99 SER A C 1
ATOM 764 O O . SER A 1 99 ? 1.878 -19.576 4.494 1.00 42.22 99 SER A O 1
ATOM 766 N N . MET A 1 100 ? 3.385 -18.951 2.942 1.00 34.88 100 MET A N 1
ATOM 767 C CA . MET A 1 100 ? 2.686 -19.539 1.801 1.00 34.88 100 MET A CA 1
ATOM 768 C C . MET A 1 100 ? 3.177 -20.968 1.531 1.00 34.88 100 MET A C 1
ATOM 770 O O . MET A 1 100 ? 4.370 -21.175 1.320 1.00 34.88 100 MET A O 1
ATOM 774 N N . SER A 1 101 ? 2.270 -21.949 1.478 1.00 35.66 101 SER A N 1
ATOM 775 C CA . SER A 1 101 ? 2.560 -23.295 0.955 1.00 35.66 101 SER A CA 1
ATOM 776 C C . SER A 1 101 ? 2.095 -23.408 -0.498 1.00 35.66 101 SER A C 1
ATOM 778 O O . SER A 1 101 ? 0.931 -23.144 -0.788 1.00 35.66 101 SER A O 1
ATOM 780 N N . ARG A 1 102 ? 2.972 -23.827 -1.422 1.00 34.22 102 ARG A N 1
ATOM 781 C CA . ARG A 1 102 ? 2.610 -24.062 -2.843 1.00 34.22 102 ARG A CA 1
ATOM 782 C C . ARG A 1 102 ? 1.902 -25.403 -3.104 1.00 34.22 102 ARG A C 1
ATOM 784 O O . ARG A 1 102 ? 1.512 -25.667 -4.237 1.00 34.22 102 ARG A O 1
ATOM 791 N N . LEU A 1 103 ? 1.741 -26.258 -2.091 1.00 35.91 103 LEU A N 1
ATOM 792 C CA . LEU A 1 103 ? 1.120 -27.586 -2.202 1.00 35.91 103 LEU A CA 1
ATOM 793 C C . LEU A 1 103 ? 0.166 -27.863 -1.026 1.00 35.91 103 LEU A C 1
ATOM 795 O O . LEU A 1 103 ? 0.335 -27.268 0.046 1.00 35.91 103 LEU A O 1
ATOM 799 N N . PRO A 1 104 ? -0.847 -28.735 -1.209 1.00 39.72 104 PRO A N 1
ATOM 800 C CA . PRO A 1 104 ? -1.930 -28.882 -0.253 1.00 39.72 104 PRO A CA 1
ATOM 801 C C . PRO A 1 104 ? -1.426 -29.508 1.046 1.00 39.72 104 PRO A C 1
ATOM 803 O O . PRO A 1 104 ? -1.077 -30.687 1.080 1.00 39.72 104 PRO A O 1
ATOM 806 N N . ARG A 1 105 ? -1.549 -28.714 2.119 1.00 58.62 105 ARG A N 1
ATOM 807 C CA . ARG A 1 105 ? -1.641 -29.159 3.516 1.00 58.62 105 ARG A CA 1
ATOM 808 C C . ARG A 1 105 ? -0.300 -29.697 4.071 1.00 58.62 105 ARG A C 1
ATOM 810 O O . ARG A 1 105 ? 0.562 -30.128 3.314 1.00 58.62 105 ARG A O 1
ATOM 817 N N . ARG A 1 106 ? -0.126 -29.682 5.404 1.00 62.28 106 ARG A N 1
ATOM 818 C CA . ARG A 1 106 ? 1.032 -30.170 6.209 1.00 62.28 106 ARG A CA 1
ATOM 819 C C . ARG A 1 106 ? 2.123 -29.141 6.554 1.00 62.28 106 ARG A C 1
ATOM 821 O O . ARG A 1 106 ? 3.266 -29.281 6.121 1.00 62.28 106 ARG A O 1
ATOM 828 N N . HIS A 1 107 ? 1.784 -28.124 7.351 1.00 66.88 107 HIS A N 1
ATOM 829 C CA . HIS A 1 107 ? 2.629 -26.941 7.557 1.00 66.88 107 HIS A CA 1
ATOM 830 C C . HIS A 1 107 ? 3.319 -26.820 8.924 1.00 66.88 107 HIS A C 1
ATOM 832 O O . HIS A 1 107 ? 4.536 -26.657 8.954 1.00 66.88 107 HIS A O 1
ATOM 838 N N . PHE A 1 108 ? 2.584 -26.880 10.034 1.00 81.31 108 PHE A N 1
ATOM 839 C CA . PHE A 1 108 ? 3.140 -26.597 11.364 1.00 81.31 108 PHE A CA 1
ATOM 840 C C . PHE A 1 108 ? 2.632 -27.568 12.431 1.00 81.31 108 PHE A C 1
ATOM 842 O O . PHE A 1 108 ? 1.621 -28.236 12.230 1.00 81.31 108 PHE A O 1
ATOM 849 N N . GLY A 1 109 ? 3.343 -27.620 13.555 1.00 86.25 109 GLY A N 1
ATOM 850 C CA . GLY A 1 109 ? 2.953 -28.304 14.790 1.00 86.25 109 GLY A CA 1
ATOM 851 C C . GLY A 1 109 ? 3.640 -27.659 15.995 1.00 86.25 109 GLY A C 1
ATOM 852 O O . GLY A 1 109 ? 4.377 -26.683 15.823 1.00 86.25 109 GLY A O 1
ATOM 853 N N . GLU A 1 110 ? 3.438 -28.220 17.186 1.00 91.94 110 GLU A N 1
ATOM 854 C CA . GLU A 1 110 ? 3.854 -27.643 18.477 1.00 91.94 110 GLU A CA 1
ATOM 855 C C . GLU A 1 110 ? 5.306 -27.153 18.485 1.00 91.94 110 GLU A C 1
ATOM 857 O O . GLU A 1 110 ? 5.558 -25.984 18.757 1.00 91.94 110 GLU A O 1
ATOM 862 N N . VAL A 1 111 ? 6.261 -28.014 18.116 1.00 86.62 111 VAL A N 1
ATOM 863 C CA . VAL A 1 111 ? 7.700 -27.690 18.156 1.00 86.62 111 VAL A CA 1
ATOM 864 C C . VAL A 1 111 ? 8.023 -26.434 17.343 1.00 86.62 111 VAL A C 1
ATOM 866 O O . VAL A 1 111 ? 8.836 -25.607 17.756 1.00 86.62 111 VAL A O 1
ATOM 869 N N . MET A 1 112 ? 7.375 -26.263 16.189 1.00 83.06 112 MET A N 1
ATOM 870 C CA . MET A 1 112 ? 7.574 -25.100 15.329 1.00 83.06 112 MET A CA 1
ATOM 871 C C . MET A 1 112 ? 6.980 -23.836 15.962 1.00 83.06 112 MET A C 1
ATOM 873 O O . MET A 1 112 ? 7.652 -22.809 15.999 1.00 83.06 112 MET A O 1
ATOM 877 N N . CYS A 1 113 ? 5.756 -23.918 16.487 1.00 87.75 113 CYS A N 1
ATOM 878 C CA . CYS A 1 113 ? 5.096 -22.799 17.161 1.00 87.75 113 CYS A CA 1
ATOM 879 C C . CYS A 1 113 ? 5.858 -22.364 18.418 1.00 87.75 113 CYS A C 1
ATOM 881 O O . CYS A 1 113 ? 6.143 -21.181 18.566 1.00 87.75 113 CYS A O 1
ATOM 883 N N . MET A 1 114 ? 6.285 -23.315 19.254 1.00 87.62 114 MET A N 1
ATOM 884 C CA . MET A 1 114 ? 7.119 -23.057 20.431 1.00 87.62 114 MET A CA 1
ATOM 885 C C . MET A 1 114 ? 8.439 -22.383 20.046 1.00 87.62 114 MET A C 1
ATOM 887 O O . MET A 1 114 ? 8.870 -21.436 20.700 1.00 87.62 114 MET A O 1
ATOM 891 N N . THR A 1 115 ? 9.069 -22.827 18.953 1.00 81.50 115 THR A N 1
ATOM 892 C CA . THR A 1 115 ? 10.278 -22.178 18.427 1.00 81.50 115 THR A CA 1
ATOM 893 C C . THR A 1 115 ? 9.982 -20.720 18.073 1.00 81.50 115 THR A C 1
ATOM 895 O O . THR A 1 115 ? 10.687 -19.825 18.524 1.00 81.50 115 THR A O 1
ATOM 898 N N . TYR A 1 116 ? 8.916 -20.453 17.317 1.00 81.50 116 TYR A N 1
ATOM 899 C CA . TYR A 1 116 ? 8.561 -19.094 16.888 1.00 81.50 116 TYR A CA 1
ATOM 900 C C . TYR A 1 116 ? 8.243 -18.183 18.069 1.00 81.50 116 TYR A C 1
ATOM 902 O O . TYR A 1 116 ? 8.767 -17.074 18.143 1.00 81.50 116 TYR A O 1
ATOM 910 N N . GLN A 1 117 ? 7.470 -18.678 19.029 1.00 85.00 117 GLN A N 1
ATOM 911 C CA . GLN A 1 117 ? 7.172 -17.968 20.265 1.00 85.00 117 GLN A CA 1
ATOM 912 C C . GLN A 1 117 ? 8.443 -17.645 21.064 1.00 85.00 117 GLN A C 1
ATOM 914 O O . GLN A 1 117 ? 8.636 -16.504 21.478 1.00 85.00 117 GLN A O 1
ATOM 919 N N . THR A 1 118 ? 9.343 -18.622 21.227 1.00 82.88 118 THR A N 1
ATOM 920 C CA . THR A 1 118 ? 10.611 -18.456 21.964 1.00 82.88 118 THR A CA 1
ATOM 921 C C . THR A 1 118 ? 11.487 -17.359 21.355 1.00 82.88 118 THR A C 1
ATOM 923 O O . THR A 1 118 ? 12.190 -16.659 22.081 1.00 82.88 118 THR A O 1
ATOM 926 N N . PHE A 1 119 ? 11.426 -17.175 20.034 1.00 75.06 119 PHE A N 1
ATOM 927 C CA . PHE A 1 119 ? 12.174 -16.138 19.321 1.00 75.06 119 PHE A CA 1
ATOM 928 C C . PHE A 1 119 ? 11.367 -14.850 19.055 1.00 75.06 119 PHE A C 1
ATOM 930 O O . PHE A 1 119 ? 11.776 -14.034 18.233 1.00 75.06 119 PHE A O 1
ATOM 937 N N . GLY A 1 120 ? 10.254 -14.627 19.764 1.00 74.62 120 GLY A N 1
ATOM 938 C CA . GLY A 1 120 ? 9.548 -13.338 19.772 1.00 74.62 120 GLY A CA 1
ATOM 939 C C . GLY A 1 120 ? 8.493 -13.153 18.678 1.00 74.62 120 GLY A C 1
ATOM 940 O O . GLY A 1 120 ? 8.078 -12.023 18.411 1.00 74.62 120 GLY A O 1
ATOM 941 N N . CYS A 1 121 ? 8.037 -14.234 18.040 1.00 81.50 121 CYS A N 1
ATOM 942 C CA . CYS A 1 121 ? 6.876 -14.150 17.159 1.00 81.50 121 CYS A CA 1
ATOM 943 C C . CYS A 1 121 ? 5.583 -13.967 17.967 1.00 81.50 121 CYS A C 1
ATOM 945 O O . CYS A 1 121 ? 5.377 -14.630 18.981 1.00 81.50 121 CYS A O 1
ATOM 947 N N . ALA A 1 122 ? 4.690 -13.112 17.475 1.00 85.56 122 ALA A N 1
ATOM 948 C CA . ALA A 1 122 ? 3.362 -12.879 18.042 1.00 85.56 122 ALA A CA 1
ATOM 949 C C . ALA A 1 122 ? 2.338 -13.943 17.621 1.00 85.56 122 ALA A C 1
ATOM 951 O O . ALA A 1 122 ? 1.336 -14.141 18.301 1.00 85.56 122 ALA A O 1
ATOM 952 N N . GLY A 1 123 ? 2.584 -14.616 16.494 1.00 90.19 123 GLY A N 1
ATOM 953 C CA . GLY A 1 123 ? 1.695 -15.633 15.948 1.00 90.19 123 GLY A CA 1
ATOM 954 C C . GLY A 1 123 ? 2.172 -16.186 14.605 1.00 90.19 123 GLY A C 1
ATOM 955 O O . GLY A 1 123 ? 3.217 -15.794 14.070 1.00 90.19 123 GLY A O 1
ATOM 956 N N . LEU A 1 124 ? 1.393 -17.116 14.055 1.00 90.62 124 LEU A N 1
ATOM 957 C CA . LEU A 1 124 ? 1.622 -17.731 12.745 1.00 90.62 124 LEU A CA 1
ATOM 958 C C . LEU A 1 124 ? 0.377 -17.617 11.870 1.00 90.62 124 LEU A C 1
ATOM 960 O O . LEU A 1 124 ? -0.701 -18.050 12.256 1.00 90.62 124 LEU A O 1
ATOM 964 N N . ILE A 1 125 ? 0.555 -17.139 10.644 1.00 90.69 125 ILE A N 1
ATOM 965 C CA . ILE A 1 125 ? -0.484 -17.087 9.620 1.00 90.69 125 ILE A CA 1
ATOM 966 C C . ILE A 1 125 ? -0.006 -17.883 8.408 1.00 90.69 125 ILE A C 1
ATOM 968 O O . ILE A 1 125 ? 1.113 -17.704 7.921 1.00 90.69 125 ILE A O 1
ATOM 972 N N . THR A 1 126 ? -0.820 -18.803 7.901 1.00 86.44 126 THR A N 1
ATOM 973 C CA . THR A 1 126 ? -0.399 -19.647 6.784 1.00 86.44 126 THR A CA 1
ATOM 974 C C . THR A 1 126 ? -1.541 -20.101 5.890 1.00 86.44 126 THR A C 1
ATOM 976 O O . THR A 1 126 ? -2.610 -20.465 6.361 1.00 86.44 126 THR A O 1
ATOM 979 N N . SER A 1 127 ? -1.273 -20.193 4.584 1.00 81.38 127 SER A N 1
ATOM 980 C CA . SER A 1 127 ? -2.144 -20.912 3.641 1.00 81.38 127 SER A CA 1
ATOM 981 C C . SER A 1 127 ? -2.004 -22.442 3.721 1.00 81.38 127 SER A C 1
ATOM 983 O O . SER A 1 127 ? -2.579 -23.171 2.918 1.00 81.38 127 SER A O 1
ATOM 985 N N . GLY A 1 128 ? -1.184 -22.949 4.644 1.00 81.31 128 GLY A N 1
ATOM 986 C CA . GLY A 1 128 ? -1.048 -24.369 4.937 1.00 81.31 128 GLY A CA 1
ATOM 987 C C . GLY A 1 128 ? -2.059 -24.869 5.973 1.00 81.31 128 GLY A C 1
ATOM 988 O O . GLY A 1 128 ? -3.002 -24.169 6.329 1.00 81.31 128 GLY A O 1
ATOM 989 N N . THR A 1 129 ? -1.837 -26.091 6.476 1.00 84.75 129 THR A N 1
ATOM 990 C CA . THR A 1 129 ? -2.640 -26.690 7.561 1.00 84.75 129 THR A CA 1
ATOM 991 C C . THR A 1 129 ? -1.797 -27.022 8.787 1.00 84.75 129 THR A C 1
ATOM 993 O O . THR A 1 129 ? -0.641 -27.438 8.645 1.00 84.75 129 THR A O 1
ATOM 996 N N . GLY A 1 130 ? -2.395 -26.916 9.971 1.00 87.50 130 GLY A N 1
ATOM 997 C CA . GLY A 1 130 ? -1.762 -27.232 11.256 1.00 87.50 130 GLY A CA 1
ATOM 998 C C . GLY A 1 130 ? -2.001 -28.658 11.756 1.00 87.50 130 GLY A C 1
ATOM 999 O O . GLY A 1 130 ? -2.975 -29.305 11.370 1.00 87.50 130 GLY A O 1
ATOM 1000 N N . ARG A 1 131 ? -1.117 -29.130 12.637 1.00 89.19 131 ARG A N 1
ATOM 1001 C CA . ARG A 1 131 ? -1.276 -30.324 13.485 1.00 89.19 131 ARG A CA 1
ATOM 1002 C C . ARG A 1 131 ? -0.910 -29.988 14.934 1.00 89.19 131 ARG A C 1
ATOM 1004 O O . ARG A 1 131 ? -0.453 -28.880 15.196 1.00 89.19 131 ARG A O 1
ATOM 1011 N N . ASP A 1 132 ? -1.080 -30.948 15.841 1.00 93.75 132 ASP A N 1
ATOM 1012 C CA . ASP A 1 132 ? -0.724 -30.815 17.264 1.00 93.75 132 ASP A CA 1
ATOM 1013 C C . ASP A 1 132 ? -1.428 -29.610 17.930 1.00 93.75 132 ASP A C 1
ATOM 1015 O O . ASP A 1 132 ? -0.856 -28.896 18.748 1.00 93.75 132 ASP A O 1
ATOM 1019 N N . LEU A 1 133 ? -2.675 -29.328 17.519 1.00 94.44 133 LEU A N 1
ATOM 1020 C CA . LEU A 1 133 ? -3.379 -28.100 17.906 1.00 94.44 133 LEU A CA 1
ATOM 1021 C C . LEU A 1 133 ? -3.665 -28.012 19.402 1.00 94.44 133 LEU A C 1
ATOM 1023 O O . LEU A 1 133 ? -3.703 -26.908 19.930 1.00 94.44 133 LEU A O 1
ATOM 1027 N N . ASP A 1 134 ? -3.854 -29.142 20.083 1.00 95.75 134 ASP A N 1
ATOM 1028 C CA . ASP A 1 134 ? -4.060 -29.134 21.532 1.00 95.75 134 ASP A CA 1
ATOM 1029 C C . ASP A 1 134 ? -2.802 -28.644 22.253 1.00 95.75 134 ASP A C 1
ATOM 1031 O O . ASP A 1 134 ? -2.890 -27.784 23.123 1.00 95.75 134 ASP A O 1
ATOM 1035 N N . GLN A 1 135 ? -1.627 -29.084 21.807 1.00 96.12 135 GLN A N 1
ATOM 1036 C CA . GLN A 1 135 ? -0.351 -28.630 22.347 1.00 96.12 135 GLN A CA 1
ATOM 1037 C C . GLN A 1 135 ? -0.045 -27.176 21.953 1.00 96.12 135 GLN A C 1
ATOM 1039 O O . GLN A 1 135 ? 0.432 -26.394 22.771 1.00 96.12 135 GLN A O 1
ATOM 1044 N N . VAL A 1 136 ? -0.370 -26.766 20.719 1.00 94.62 136 VAL A N 1
ATOM 1045 C CA . VAL A 1 136 ? -0.241 -25.356 20.304 1.00 94.62 136 VAL A CA 1
ATOM 1046 C C . VAL A 1 136 ? -1.179 -24.450 21.124 1.00 94.62 136 VAL A C 1
ATOM 1048 O O . VAL A 1 136 ? -0.810 -23.320 21.449 1.00 94.62 136 VAL A O 1
ATOM 1051 N N . ARG A 1 137 ? -2.365 -24.941 21.510 1.00 96.44 137 ARG A N 1
ATOM 1052 C CA . ARG A 1 137 ? -3.283 -24.220 22.404 1.00 96.44 137 ARG A CA 1
ATOM 1053 C C . ARG A 1 137 ? -2.664 -24.017 23.785 1.00 96.44 137 ARG A C 1
ATOM 1055 O O . ARG A 1 137 ? -2.719 -22.908 24.305 1.00 96.44 137 ARG A O 1
ATOM 1062 N N . GLU A 1 138 ? -2.054 -25.054 24.360 1.00 96.56 138 GLU A N 1
ATOM 1063 C CA . GLU A 1 138 ? -1.442 -25.005 25.700 1.00 96.56 138 GLU A CA 1
ATOM 1064 C C . GLU A 1 138 ? -0.328 -23.953 25.818 1.00 96.56 138 GLU A C 1
ATOM 1066 O O . GLU A 1 138 ? -0.169 -23.339 26.874 1.00 96.56 138 GLU A O 1
ATOM 1071 N N . ILE A 1 139 ? 0.404 -23.688 24.732 1.00 95.00 139 ILE A N 1
ATOM 1072 C CA . ILE A 1 139 ? 1.469 -22.673 24.707 1.00 95.00 139 ILE A CA 1
ATOM 1073 C C . ILE A 1 139 ? 0.947 -21.252 24.440 1.00 95.00 139 ILE A C 1
ATOM 1075 O O . ILE A 1 139 ? 1.735 -20.311 24.401 1.00 95.00 139 ILE A O 1
ATOM 1079 N N . ASN A 1 140 ? -0.369 -21.069 24.280 1.00 94.50 140 ASN A N 1
ATOM 1080 C CA . ASN A 1 140 ? -1.018 -19.782 24.009 1.00 94.50 140 ASN A CA 1
ATOM 1081 C C . ASN A 1 140 ? -0.425 -19.039 22.798 1.00 94.50 140 ASN A C 1
ATOM 1083 O O . ASN A 1 140 ? -0.135 -17.845 22.873 1.00 94.50 140 ASN A O 1
ATOM 1087 N N . PHE A 1 141 ? -0.207 -19.752 21.688 1.00 93.50 141 PHE A N 1
ATOM 1088 C CA . PHE A 1 141 ? 0.354 -19.174 20.467 1.00 93.50 141 PHE A CA 1
ATOM 1089 C C . PHE A 1 141 ? -0.724 -19.008 19.379 1.00 93.50 141 PHE A C 1
ATOM 1091 O O . PHE A 1 141 ? -1.203 -20.015 18.843 1.00 93.50 141 PHE A O 1
ATOM 1098 N N . PRO A 1 142 ? -1.103 -17.766 19.015 1.00 94.06 142 PRO A N 1
ATOM 1099 C CA . PRO A 1 142 ? -2.100 -17.507 17.981 1.00 94.06 142 PRO A CA 1
ATOM 1100 C C . PRO A 1 142 ? -1.685 -18.093 16.629 1.00 94.06 142 PRO A C 1
ATOM 1102 O O . PRO A 1 142 ? -0.586 -17.839 16.125 1.00 94.06 142 PRO A O 1
ATOM 1105 N N . THR A 1 143 ? -2.573 -18.882 16.021 1.00 93.69 143 THR A N 1
ATOM 1106 C CA . THR A 1 143 ? -2.337 -19.471 14.698 1.00 93.69 143 THR A CA 1
ATOM 1107 C C . THR A 1 143 ? -3.558 -19.356 13.794 1.00 93.69 143 THR A C 1
ATOM 1109 O O . THR A 1 143 ? -4.688 -19.568 14.231 1.00 93.69 143 THR A O 1
ATOM 1112 N N . PHE A 1 144 ? -3.307 -19.043 12.522 1.00 94.50 144 PHE A N 1
ATOM 1113 C CA . PHE A 1 144 ? -4.307 -18.817 11.484 1.00 94.50 144 PHE A CA 1
ATOM 1114 C C . PHE A 1 144 ? -3.975 -19.672 10.262 1.00 94.50 144 PHE A C 1
ATOM 1116 O O . PHE A 1 144 ? -2.857 -19.604 9.742 1.00 94.50 144 PHE A O 1
ATOM 1123 N N . THR A 1 145 ? -4.907 -20.513 9.815 1.00 91.06 145 THR A N 1
ATOM 1124 C CA . THR A 1 145 ? -4.587 -21.605 8.880 1.00 91.06 145 THR A CA 1
ATOM 1125 C C . THR A 1 145 ? -5.759 -21.983 7.967 1.00 91.06 145 THR A C 1
ATOM 1127 O O . THR A 1 145 ? -6.912 -21.760 8.321 1.00 91.06 145 THR A O 1
ATOM 1130 N N . ASP A 1 146 ? -5.468 -22.635 6.832 1.00 87.69 146 ASP A N 1
ATOM 1131 C CA . ASP A 1 146 ? -6.443 -23.220 5.879 1.00 87.69 146 ASP A CA 1
ATOM 1132 C C . ASP A 1 146 ? -6.889 -24.657 6.263 1.00 87.69 146 ASP A C 1
ATOM 1134 O O . ASP A 1 146 ? -7.045 -25.583 5.451 1.00 87.69 146 ASP A O 1
ATOM 1138 N N . GLY A 1 147 ? -7.039 -24.878 7.569 1.00 89.25 147 GLY A N 1
ATOM 1139 C CA . GLY A 1 147 ? -7.510 -26.124 8.177 1.00 89.25 147 GLY A CA 1
ATOM 1140 C C . GLY A 1 147 ? -6.443 -26.974 8.874 1.00 89.25 147 GLY A C 1
ATOM 1141 O O . GLY A 1 147 ? -5.320 -26.550 9.144 1.00 89.25 147 GLY A O 1
ATOM 1142 N N . THR A 1 148 ? -6.806 -28.219 9.181 1.00 90.44 148 THR A N 1
ATOM 1143 C CA . THR A 1 148 ? -6.035 -29.116 10.057 1.00 90.44 148 THR A CA 1
ATOM 1144 C C . THR A 1 148 ? -5.587 -30.389 9.339 1.00 90.44 148 THR A C 1
ATOM 1146 O O . THR A 1 148 ? -6.115 -30.758 8.286 1.00 90.44 148 THR A O 1
ATOM 1149 N N . ILE A 1 149 ? -4.559 -31.055 9.868 1.00 88.12 149 ILE A N 1
ATOM 1150 C CA . ILE A 1 149 ? -4.036 -32.319 9.344 1.00 88.12 149 ILE A CA 1
ATOM 1151 C C . ILE A 1 149 ? -3.362 -33.148 10.443 1.00 88.12 149 ILE A C 1
ATOM 1153 O O . ILE A 1 149 ? -2.937 -32.618 11.460 1.00 88.12 149 ILE A O 1
ATOM 1157 N N . CYS A 1 150 ? -3.226 -34.459 10.232 1.00 86.88 150 CYS A N 1
ATOM 1158 C CA . CYS A 1 150 ? -2.618 -35.376 11.203 1.00 86.88 150 CYS A CA 1
ATOM 1159 C C . CYS A 1 150 ? -1.109 -35.625 11.006 1.00 86.88 150 CYS A C 1
ATOM 1161 O O . CYS A 1 150 ? -0.485 -36.293 11.822 1.00 86.88 150 CYS A O 1
ATOM 1163 N N . SER A 1 151 ? -0.503 -35.145 9.915 1.00 80.94 151 SER A N 1
ATOM 1164 C CA . SER A 1 151 ? 0.878 -35.488 9.540 1.00 80.94 151 SER A CA 1
ATOM 1165 C C . SER A 1 151 ? 1.578 -34.322 8.852 1.00 80.94 151 SER A C 1
ATOM 1167 O O . SER A 1 151 ? 0.928 -33.430 8.315 1.00 80.94 151 SER A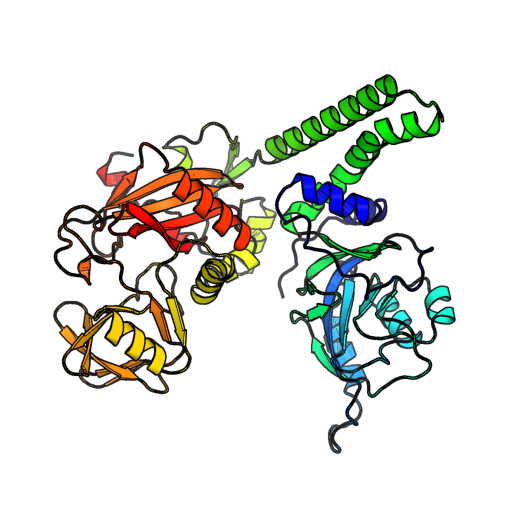 O 1
ATOM 1169 N N . HIS A 1 152 ? 2.910 -34.354 8.822 1.00 69.62 152 HIS A N 1
ATOM 1170 C CA . HIS A 1 152 ? 3.723 -33.341 8.155 1.00 69.62 152 HIS A CA 1
ATOM 1171 C C . HIS A 1 152 ? 4.193 -33.760 6.744 1.00 69.62 152 HIS A C 1
ATOM 1173 O O . HIS A 1 152 ? 4.070 -34.932 6.367 1.00 69.62 152 HIS A O 1
ATOM 1179 N N . GLY A 1 153 ? 4.649 -32.785 5.948 1.00 70.12 153 GLY A N 1
ATOM 1180 C CA . GLY A 1 153 ? 5.277 -32.966 4.633 1.00 70.12 153 GLY A CA 1
ATOM 1181 C C . GLY A 1 153 ? 6.791 -32.746 4.705 1.00 70.12 153 GLY A C 1
ATOM 1182 O O . GLY A 1 153 ? 7.356 -32.647 5.799 1.00 70.12 153 GLY A O 1
ATOM 1183 N N . TYR A 1 154 ? 7.457 -32.655 3.552 1.00 70.12 154 TYR A N 1
ATOM 1184 C CA . TYR A 1 154 ? 8.878 -32.296 3.491 1.00 70.12 154 TYR A CA 1
ATOM 1185 C C . TYR A 1 154 ? 9.037 -30.796 3.744 1.00 70.12 154 TYR A C 1
ATOM 1187 O O . TYR A 1 154 ? 8.782 -30.009 2.847 1.00 70.12 154 TYR A O 1
ATOM 1195 N N . HIS A 1 155 ? 9.415 -30.376 4.953 1.00 68.44 155 HIS A N 1
ATOM 1196 C CA . HIS A 1 155 ? 9.505 -28.952 5.290 1.00 68.44 155 HIS A CA 1
ATOM 1197 C C . HIS A 1 155 ? 10.735 -28.284 4.675 1.00 68.44 155 HIS A C 1
ATOM 1199 O O . HIS A 1 155 ? 11.842 -28.413 5.199 1.00 68.44 155 HIS A O 1
ATOM 1205 N N . GLN A 1 156 ? 10.524 -27.513 3.608 1.00 68.00 156 GLN A N 1
ATOM 1206 C CA . GLN A 1 156 ? 11.571 -26.707 2.996 1.00 68.00 156 GLN A CA 1
ATOM 1207 C C . GLN A 1 156 ? 11.128 -25.251 2.870 1.00 68.00 156 GLN A C 1
ATOM 1209 O O . GLN A 1 156 ? 10.176 -24.948 2.153 1.00 68.00 156 GLN A O 1
ATOM 1214 N N . ILE A 1 157 ? 11.841 -24.354 3.554 1.00 68.31 157 ILE A N 1
ATOM 1215 C CA . ILE A 1 157 ? 11.751 -22.913 3.304 1.00 68.31 157 ILE A CA 1
ATOM 1216 C C . ILE A 1 157 ? 12.477 -22.639 1.990 1.00 68.31 157 ILE A C 1
ATOM 1218 O O . ILE A 1 157 ? 13.628 -23.050 1.831 1.00 68.31 157 ILE A O 1
ATOM 1222 N N . THR A 1 158 ? 11.779 -22.025 1.039 1.00 65.69 158 THR A N 1
ATOM 1223 C CA . THR A 1 158 ? 12.321 -21.708 -0.287 1.00 65.69 158 THR A CA 1
ATOM 1224 C C . THR A 1 158 ? 12.805 -20.269 -0.365 1.00 65.69 158 THR A C 1
ATOM 1226 O O . THR A 1 158 ? 13.906 -20.042 -0.848 1.00 65.69 158 THR A O 1
ATOM 1229 N N . ASP A 1 159 ? 12.033 -19.328 0.178 1.00 63.72 159 ASP A N 1
ATOM 1230 C CA . ASP A 1 159 ? 12.360 -17.904 0.211 1.00 63.72 159 ASP A CA 1
ATOM 1231 C C . ASP A 1 159 ? 11.969 -17.313 1.573 1.00 63.72 159 ASP A C 1
ATOM 1233 O O . ASP A 1 159 ? 11.006 -17.759 2.205 1.00 63.72 159 ASP A O 1
ATOM 1237 N N . ILE A 1 160 ? 12.703 -16.294 2.019 1.00 64.19 160 ILE A N 1
ATOM 1238 C CA . ILE A 1 160 ? 12.453 -15.539 3.255 1.00 64.19 160 ILE A CA 1
ATOM 1239 C C . ILE A 1 160 ? 12.467 -14.053 2.898 1.00 64.19 160 ILE A C 1
ATOM 1241 O O . ILE A 1 160 ? 13.256 -13.635 2.053 1.00 64.19 160 ILE A O 1
ATOM 1245 N N . ASN A 1 161 ? 11.626 -13.257 3.560 1.00 61.91 161 ASN A N 1
ATOM 1246 C CA . ASN A 1 161 ? 11.584 -11.803 3.412 1.00 61.91 161 ASN A CA 1
ATOM 1247 C C . ASN A 1 161 ? 11.250 -11.340 1.980 1.00 61.91 161 ASN A C 1
ATOM 1249 O O . ASN A 1 161 ? 11.765 -10.337 1.491 1.00 61.91 161 ASN A O 1
ATOM 1253 N N . VAL A 1 162 ? 10.368 -12.087 1.314 1.00 60.72 162 VAL A N 1
ATOM 1254 C CA . VAL A 1 162 ? 9.796 -11.759 0.001 1.00 60.72 162 VAL A CA 1
ATOM 1255 C C . VAL A 1 162 ? 8.280 -11.591 0.121 1.00 60.72 162 VAL A C 1
ATOM 1257 O O . VAL A 1 162 ? 7.691 -12.174 1.033 1.00 60.72 162 VAL A O 1
ATOM 1260 N N . PRO A 1 163 ? 7.611 -10.842 -0.769 1.00 67.94 163 PRO A N 1
ATOM 1261 C CA . PRO A 1 163 ? 6.153 -10.768 -0.761 1.00 67.94 163 PRO A CA 1
ATOM 1262 C C . PRO A 1 163 ? 5.516 -12.162 -0.880 1.00 67.94 163 PRO A C 1
ATOM 1264 O O . PRO A 1 163 ? 5.947 -12.983 -1.695 1.00 67.94 163 PRO A O 1
ATOM 1267 N N . VAL A 1 164 ? 4.487 -12.433 -0.076 1.00 65.75 164 VAL A N 1
ATOM 1268 C CA . VAL A 1 164 ? 3.760 -13.714 -0.063 1.00 65.75 164 VAL A CA 1
ATOM 1269 C C . VAL A 1 164 ? 2.273 -13.495 -0.278 1.00 65.75 164 VAL A C 1
ATOM 1271 O O . VAL A 1 164 ? 1.717 -12.508 0.186 1.00 65.75 164 VAL A O 1
ATOM 1274 N N . HIS A 1 165 ? 1.613 -14.432 -0.958 1.00 74.12 165 HIS A N 1
ATOM 1275 C CA . HIS A 1 165 ? 0.170 -14.376 -1.172 1.00 74.12 165 HIS A CA 1
ATOM 1276 C C . HIS A 1 165 ? -0.541 -15.352 -0.228 1.00 74.12 165 HIS A C 1
ATOM 1278 O O . HIS A 1 165 ? -0.382 -16.569 -0.355 1.00 74.12 165 HIS A O 1
ATOM 1284 N N . VAL A 1 166 ? -1.299 -14.832 0.738 1.00 78.38 166 VAL A N 1
ATOM 1285 C CA . VAL A 1 166 ? -1.991 -15.623 1.768 1.00 78.38 166 VAL A CA 1
ATOM 1286 C C . VAL A 1 166 ? -3.386 -15.049 1.984 1.00 78.38 166 VAL A C 1
ATOM 1288 O O . VAL A 1 166 ? -3.548 -13.840 2.089 1.00 78.38 166 VAL A O 1
ATOM 1291 N N . GLY A 1 167 ? -4.401 -15.919 2.003 1.00 78.44 167 GLY A N 1
ATOM 1292 C CA . GLY A 1 167 ? -5.787 -15.499 2.222 1.00 78.44 167 GLY A CA 1
ATOM 1293 C C . GLY A 1 167 ? -6.306 -14.492 1.194 1.00 78.44 167 GLY A C 1
ATOM 1294 O O . GLY A 1 167 ? -7.084 -13.623 1.545 1.00 78.44 167 GLY A O 1
ATOM 1295 N N . GLY A 1 168 ? -5.849 -14.546 -0.059 1.00 78.56 168 GLY A N 1
ATOM 1296 C CA . GLY A 1 168 ? -6.333 -13.644 -1.111 1.00 78.56 168 GLY A CA 1
ATOM 1297 C C . GLY A 1 168 ? -5.672 -12.262 -1.151 1.00 78.56 168 GLY A C 1
ATOM 1298 O O . GLY A 1 168 ? -5.954 -11.505 -2.077 1.00 78.56 168 GLY A O 1
ATOM 1299 N N . ILE A 1 169 ? -4.741 -11.954 -0.240 1.00 78.25 169 ILE A N 1
ATOM 1300 C CA . ILE A 1 169 ? -3.965 -10.705 -0.250 1.00 78.25 169 ILE A CA 1
ATOM 1301 C C . ILE A 1 169 ? -2.463 -10.970 -0.372 1.00 78.25 169 ILE A C 1
ATOM 1303 O O . ILE A 1 169 ? -1.964 -12.046 -0.031 1.00 78.25 169 ILE A O 1
ATOM 1307 N N . THR A 1 170 ? -1.734 -9.978 -0.880 1.00 75.88 170 THR A N 1
ATOM 1308 C CA . THR A 1 170 ? -0.268 -9.972 -0.861 1.00 75.88 170 THR A CA 1
ATOM 1309 C C . THR A 1 170 ? 0.202 -9.288 0.409 1.00 75.88 170 THR A C 1
ATOM 1311 O O . THR A 1 170 ? -0.142 -8.132 0.631 1.00 75.88 170 THR A O 1
ATOM 1314 N N . VAL A 1 171 ? 1.011 -9.985 1.203 1.00 71.31 171 VAL A N 1
ATOM 1315 C CA . VAL A 1 171 ? 1.648 -9.425 2.392 1.00 71.31 171 VAL A CA 1
ATOM 1316 C C . VAL A 1 171 ? 3.136 -9.246 2.140 1.00 71.31 171 VAL A C 1
ATOM 1318 O O . VAL A 1 171 ? 3.827 -10.174 1.701 1.00 71.31 171 VAL A O 1
ATOM 1321 N N . TYR A 1 172 ? 3.619 -8.042 2.409 1.00 72.06 172 TYR A N 1
ATOM 1322 C CA . TYR A 1 172 ? 5.016 -7.667 2.308 1.00 72.06 172 TYR A CA 1
ATOM 1323 C C . TYR A 1 172 ? 5.704 -7.855 3.662 1.00 72.06 172 TYR A C 1
ATOM 1325 O O . TYR A 1 172 ? 5.069 -7.754 4.716 1.00 72.06 172 TYR A O 1
ATOM 1333 N N . PRO A 1 173 ? 7.015 -8.138 3.668 1.00 71.31 173 PRO A N 1
ATOM 1334 C CA . PRO A 1 173 ? 7.755 -8.115 4.914 1.00 71.31 173 PRO A CA 1
ATOM 1335 C C . PRO A 1 173 ? 7.691 -6.724 5.549 1.00 71.31 173 PRO A C 1
ATOM 1337 O O . PRO A 1 173 ? 7.933 -5.722 4.879 1.00 71.31 173 PRO A O 1
ATOM 1340 N N . GLY A 1 174 ? 7.376 -6.677 6.840 1.00 71.94 174 GLY A N 1
ATOM 1341 C CA . GLY A 1 174 ? 7.196 -5.433 7.577 1.00 71.94 174 GLY A CA 1
ATOM 1342 C C . GLY A 1 174 ? 5.796 -4.824 7.507 1.00 71.94 174 GLY A C 1
ATOM 1343 O O . GLY A 1 174 ? 5.598 -3.753 8.068 1.00 71.94 174 GLY A O 1
ATOM 1344 N N . ASP A 1 175 ? 4.814 -5.462 6.874 1.00 75.81 175 ASP A N 1
ATOM 1345 C CA . ASP A 1 175 ? 3.420 -5.025 7.022 1.00 75.81 175 ASP A CA 1
ATOM 1346 C C . ASP A 1 175 ? 2.944 -5.292 8.459 1.00 75.81 175 ASP A C 1
ATOM 1348 O O . ASP A 1 175 ? 3.179 -6.378 8.993 1.00 75.81 175 ASP A O 1
ATOM 1352 N N . LEU A 1 176 ? 2.283 -4.329 9.104 1.00 85.12 176 LEU A N 1
ATOM 1353 C CA . LEU A 1 176 ? 1.671 -4.546 10.413 1.00 85.12 176 LEU A CA 1
ATOM 1354 C C . LEU A 1 176 ? 0.386 -5.364 10.260 1.00 85.12 176 LEU A C 1
ATOM 1356 O O . LEU A 1 176 ? -0.498 -5.019 9.478 1.00 85.12 176 LEU A O 1
ATOM 1360 N N . ILE A 1 177 ? 0.278 -6.451 11.015 1.00 91.88 177 ILE A N 1
ATOM 1361 C CA . ILE A 1 177 ? -0.836 -7.393 10.937 1.00 91.88 177 ILE A CA 1
ATOM 1362 C C . ILE A 1 177 ? -1.607 -7.382 12.241 1.00 91.88 177 ILE A C 1
ATOM 1364 O O . ILE A 1 177 ? -1.000 -7.425 13.311 1.00 91.88 177 ILE A O 1
ATOM 1368 N N . HIS A 1 178 ? -2.929 -7.395 12.130 1.00 96.38 178 HIS A N 1
ATOM 1369 C CA . HIS A 1 178 ? -3.850 -7.629 13.229 1.00 96.38 178 HIS A CA 1
ATOM 1370 C C . HIS A 1 178 ? -4.693 -8.870 12.928 1.00 96.38 178 HIS A C 1
ATOM 1372 O O . HIS A 1 178 ? -5.129 -9.061 11.791 1.00 96.38 178 HIS A O 1
ATOM 1378 N N . GLY A 1 179 ? -4.931 -9.723 13.920 1.00 96.06 179 GLY A N 1
ATOM 1379 C CA . GLY A 1 179 ? -5.811 -10.874 13.746 1.00 96.06 179 GLY A CA 1
ATOM 1380 C C . GLY A 1 179 ? -6.425 -11.374 15.043 1.00 96.06 179 GLY A C 1
ATOM 1381 O O . GLY A 1 179 ? -5.790 -11.356 16.091 1.00 96.06 179 GLY A O 1
ATOM 1382 N N . ASP A 1 180 ? -7.657 -11.858 14.958 1.00 97.06 180 ASP A N 1
ATOM 1383 C CA . ASP A 1 180 ? -8.449 -12.388 16.072 1.00 97.06 180 ASP A CA 1
ATOM 1384 C C . ASP A 1 180 ? -9.404 -13.492 15.570 1.00 97.06 180 ASP A C 1
ATOM 1386 O O . ASP A 1 180 ? -9.246 -14.035 14.476 1.00 97.06 180 ASP A O 1
ATOM 1390 N N . CYS A 1 181 ? -10.438 -13.831 16.338 1.00 97.06 181 CYS A N 1
ATOM 1391 C CA . CYS A 1 181 ? -11.429 -14.826 15.928 1.00 97.06 181 CYS A CA 1
ATOM 1392 C C . CYS A 1 181 ? -12.185 -14.499 14.625 1.00 97.06 181 CYS A C 1
ATOM 1394 O O . CYS A 1 181 ? -12.741 -15.416 14.016 1.00 97.06 181 CYS A O 1
ATOM 1396 N N . ASN A 1 182 ? -12.200 -13.237 14.182 1.00 97.12 182 ASN A N 1
ATOM 1397 C CA . ASN A 1 182 ? -12.903 -12.792 12.981 1.00 97.12 182 ASN A CA 1
ATOM 1398 C C . ASN A 1 182 ? -12.060 -12.940 11.706 1.00 97.12 182 ASN A C 1
ATOM 1400 O O . ASN A 1 182 ? -12.619 -12.968 10.610 1.00 97.12 182 ASN A O 1
ATOM 1404 N N . GLY A 1 183 ? -10.734 -13.043 11.827 1.00 95.38 183 GLY A N 1
ATOM 1405 C CA . GLY A 1 183 ? -9.826 -13.169 10.689 1.00 95.38 183 GLY A CA 1
ATOM 1406 C C . GLY A 1 183 ? -8.541 -12.368 10.864 1.00 95.38 183 GLY A C 1
ATOM 1407 O O . GLY A 1 183 ? -8.094 -12.124 11.980 1.00 95.38 183 GLY A O 1
ATOM 1408 N N . VAL A 1 184 ? -7.932 -11.987 9.739 1.00 95.88 184 VAL A N 1
ATOM 1409 C CA . VAL A 1 184 ? -6.636 -11.293 9.688 1.00 95.88 184 VAL A CA 1
ATOM 1410 C C . VAL A 1 184 ? -6.724 -10.093 8.749 1.00 95.88 184 VAL A C 1
ATOM 1412 O O . VAL A 1 184 ? -7.220 -10.226 7.631 1.00 95.88 184 VAL A O 1
ATOM 1415 N N . THR A 1 185 ? -6.192 -8.949 9.173 1.00 95.19 185 THR A N 1
ATOM 1416 C CA . THR A 1 185 ? -6.118 -7.705 8.394 1.00 95.19 185 THR A CA 1
ATOM 1417 C C . THR A 1 185 ? -4.723 -7.076 8.452 1.00 95.19 185 THR A C 1
ATOM 1419 O O . THR A 1 185 ? -3.967 -7.287 9.403 1.00 95.19 185 THR A O 1
ATOM 1422 N N . THR A 1 186 ? -4.369 -6.307 7.426 1.00 89.06 186 THR A N 1
ATOM 1423 C CA . THR A 1 186 ? -3.166 -5.468 7.375 1.00 89.06 186 THR A CA 1
ATOM 1424 C C . THR A 1 186 ? -3.507 -4.047 7.809 1.00 89.06 186 THR A C 1
ATOM 1426 O O . THR A 1 186 ? -4.469 -3.466 7.308 1.00 89.06 186 THR A O 1
ATOM 1429 N N . ILE A 1 187 ? -2.684 -3.455 8.669 1.00 86.12 187 ILE A N 1
ATOM 1430 C CA . ILE A 1 187 ? -2.75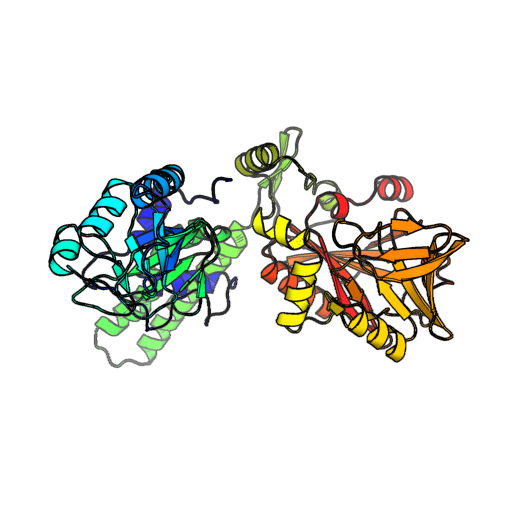5 -2.040 9.037 1.00 86.12 187 ILE A CA 1
ATOM 1431 C C . ILE A 1 187 ? -1.669 -1.296 8.246 1.00 86.12 187 ILE A C 1
ATOM 1433 O O . ILE A 1 187 ? -0.490 -1.628 8.395 1.00 86.12 187 ILE A O 1
ATOM 1437 N N . PRO A 1 188 ? -2.003 -0.289 7.415 1.00 77.56 188 PRO A N 1
ATOM 1438 C CA . PRO A 1 188 ? -0.980 0.485 6.723 1.00 77.56 188 PRO A CA 1
ATOM 1439 C C . PRO A 1 188 ? -0.069 1.205 7.726 1.00 77.56 188 PRO A C 1
ATOM 1441 O O . PRO A 1 188 ? -0.536 1.972 8.568 1.00 77.56 188 PRO A O 1
ATOM 1444 N N . ASN A 1 189 ? 1.243 0.974 7.618 1.00 72.94 189 ASN A N 1
ATOM 1445 C CA . ASN A 1 189 ? 2.224 1.443 8.606 1.00 72.94 189 ASN A CA 1
ATOM 1446 C C . ASN A 1 189 ? 2.171 2.964 8.852 1.00 72.94 189 ASN A C 1
ATOM 1448 O O . ASN A 1 189 ? 2.319 3.398 9.991 1.00 72.94 189 ASN A O 1
ATOM 1452 N N . HIS A 1 190 ? 1.885 3.761 7.816 1.00 59.69 190 HIS A N 1
ATOM 1453 C CA . HIS A 1 190 ? 1.839 5.225 7.905 1.00 59.69 190 HIS A CA 1
ATOM 1454 C C . HIS A 1 190 ? 0.669 5.759 8.757 1.00 59.69 190 HIS A C 1
ATOM 1456 O O . HIS A 1 190 ? 0.797 6.820 9.362 1.00 59.69 190 HIS A O 1
ATOM 1462 N N . ILE A 1 191 ? -0.440 5.014 8.882 1.00 68.62 191 ILE A N 1
ATOM 1463 C CA . ILE A 1 191 ? -1.570 5.378 9.760 1.00 68.62 191 ILE A CA 1
ATOM 1464 C C . ILE A 1 191 ? -1.628 4.566 11.056 1.00 68.62 191 ILE A C 1
ATOM 1466 O O . ILE A 1 191 ? -2.460 4.862 11.913 1.00 68.62 191 ILE A O 1
ATOM 1470 N N . ALA A 1 192 ? -0.766 3.564 11.240 1.00 74.88 192 ALA A N 1
ATOM 1471 C CA . ALA A 1 192 ? -0.888 2.580 12.317 1.00 74.88 192 ALA A CA 1
ATOM 1472 C C . ALA A 1 192 ? -0.959 3.195 13.728 1.00 74.88 192 ALA A C 1
ATOM 1474 O O . ALA A 1 192 ? -1.794 2.792 14.536 1.00 74.88 192 ALA A O 1
ATOM 1475 N N . GLY A 1 193 ? -0.147 4.218 14.016 1.00 76.31 193 GLY A N 1
ATOM 1476 C CA . GLY A 1 193 ? -0.196 4.911 15.310 1.00 76.31 193 GLY A CA 1
ATOM 1477 C C . GLY A 1 193 ? -1.493 5.700 15.526 1.00 76.31 193 GLY A C 1
ATOM 1478 O O . GLY A 1 193 ? -2.015 5.778 16.637 1.00 76.31 193 GLY A O 1
ATOM 1479 N N . SER A 1 194 ? -2.058 6.265 14.457 1.00 77.12 194 SER A N 1
ATOM 1480 C CA . SER A 1 194 ? -3.341 6.974 14.516 1.00 77.12 194 SER A CA 1
ATOM 1481 C C . SER A 1 194 ? -4.509 6.003 14.665 1.00 77.12 194 SER A C 1
ATOM 1483 O O . SER A 1 194 ? -5.399 6.265 15.469 1.00 77.12 194 SER A O 1
ATOM 1485 N N . VAL A 1 195 ? -4.468 4.858 13.975 1.00 82.94 195 VAL A N 1
ATOM 1486 C CA . VAL A 1 195 ? -5.423 3.758 14.177 1.00 82.94 195 VAL A CA 1
ATOM 1487 C C . VAL A 1 195 ? -5.413 3.324 15.644 1.00 82.94 195 VAL A C 1
ATOM 1489 O O . VAL A 1 195 ? -6.469 3.304 16.271 1.00 82.94 195 VAL A O 1
ATOM 1492 N N . ALA A 1 196 ? -4.230 3.083 16.224 1.00 84.50 196 ALA A N 1
ATOM 1493 C CA . ALA A 1 196 ? -4.080 2.680 17.624 1.00 84.50 196 ALA A CA 1
ATOM 1494 C C . ALA A 1 196 ? -4.751 3.656 18.607 1.00 84.50 196 ALA A C 1
ATOM 1496 O O . ALA A 1 196 ? -5.472 3.236 19.509 1.00 84.50 196 ALA A O 1
ATOM 1497 N N . ARG A 1 197 ? -4.552 4.967 18.415 1.00 83.44 197 ARG A N 1
ATOM 1498 C CA . ARG A 1 197 ? -5.141 6.004 19.280 1.00 83.44 197 ARG A CA 1
ATOM 1499 C C . ARG A 1 197 ? -6.653 6.151 19.112 1.00 83.44 197 ARG A C 1
ATOM 1501 O O . ARG A 1 197 ? -7.338 6.429 20.089 1.00 83.44 197 ARG A O 1
ATOM 1508 N N . LEU A 1 198 ? -7.170 5.968 17.899 1.00 85.75 198 LEU A N 1
ATOM 1509 C CA . LEU A 1 198 ? -8.582 6.212 17.594 1.00 85.75 198 LEU A CA 1
ATOM 1510 C C . LEU A 1 198 ? -9.504 5.046 17.936 1.00 85.75 198 LEU A C 1
ATOM 1512 O O . LEU A 1 198 ? -10.707 5.262 18.056 1.00 85.75 198 LEU A O 1
ATOM 1516 N N . CYS A 1 199 ? -8.976 3.834 18.123 1.00 88.25 199 CYS A N 1
ATOM 1517 C CA . CYS A 1 199 ? -9.794 2.659 18.432 1.00 88.25 199 CYS A CA 1
ATOM 1518 C C . CYS A 1 199 ? -10.704 2.874 19.650 1.00 88.25 199 CYS A C 1
ATOM 1520 O O . CYS A 1 199 ? -11.880 2.525 19.603 1.00 88.25 199 CYS A O 1
ATOM 1522 N N . ALA A 1 200 ? -10.193 3.486 20.722 1.00 87.00 200 ALA A N 1
ATOM 1523 C CA . ALA A 1 200 ? -10.980 3.732 21.931 1.00 87.00 200 ALA A CA 1
ATOM 1524 C C . ALA A 1 200 ? -12.157 4.691 21.678 1.00 87.00 200 ALA A C 1
ATOM 1526 O O . ALA A 1 200 ? -13.290 4.390 22.052 1.00 87.00 200 ALA A O 1
ATOM 1527 N N . GLU A 1 201 ? -11.900 5.810 20.999 1.00 88.31 201 GLU A N 1
ATOM 1528 C CA . GLU A 1 201 ? -12.933 6.800 20.669 1.00 88.31 201 GLU A CA 1
ATOM 1529 C C . GLU A 1 201 ? -13.944 6.249 19.649 1.00 88.31 201 GLU A C 1
ATOM 1531 O O . GLU A 1 201 ? -15.132 6.567 19.709 1.00 88.31 201 GLU A O 1
ATOM 1536 N N . TYR A 1 202 ? -13.494 5.383 18.735 1.00 90.38 202 TYR A N 1
ATOM 1537 C CA . TYR A 1 202 ? -14.366 4.691 17.790 1.00 90.38 202 TYR A CA 1
ATOM 1538 C C . TYR A 1 202 ? -15.345 3.757 18.508 1.00 90.38 202 TYR A C 1
ATOM 1540 O O . TYR A 1 202 ? -16.552 3.829 18.276 1.00 90.38 202 TYR A O 1
ATOM 1548 N N . MET A 1 203 ? -14.844 2.923 19.425 1.00 90.19 203 MET A N 1
ATOM 1549 C CA . MET A 1 203 ? -15.678 2.014 20.217 1.00 90.19 203 MET A CA 1
ATOM 1550 C C . MET A 1 203 ? -16.662 2.774 21.118 1.00 90.19 203 MET A C 1
ATOM 1552 O O . MET A 1 203 ? -17.811 2.356 21.267 1.00 90.19 203 MET A O 1
ATOM 1556 N N . GLU A 1 204 ? -16.253 3.911 21.691 1.00 90.81 204 GLU A N 1
ATOM 1557 C CA . GLU A 1 204 ? -17.156 4.794 22.441 1.00 90.81 204 GLU A CA 1
ATOM 1558 C C . GLU A 1 204 ? -18.291 5.319 21.547 1.00 90.81 204 GLU A C 1
ATOM 1560 O O . GLU A 1 204 ? -19.462 5.284 21.936 1.00 90.81 204 GLU A O 1
ATOM 1565 N N . ALA A 1 205 ? -17.966 5.743 20.322 1.00 90.56 205 ALA A N 1
ATOM 1566 C CA . ALA A 1 205 ? -18.951 6.217 19.357 1.00 90.56 205 ALA A CA 1
ATOM 1567 C C . ALA A 1 205 ? -19.936 5.113 18.924 1.00 90.56 205 ALA A C 1
ATOM 1569 O O . ALA A 1 205 ? -21.137 5.368 18.799 1.00 90.56 205 ALA A O 1
ATOM 1570 N N . GLU A 1 206 ? -19.481 3.874 18.730 1.00 90.56 206 GLU A N 1
ATOM 1571 C CA . GLU A 1 206 ? -20.380 2.736 18.479 1.00 90.56 206 GLU A CA 1
ATOM 1572 C C . GLU A 1 206 ? -21.264 2.409 19.694 1.00 90.56 206 GLU A C 1
ATOM 1574 O O . GLU A 1 206 ? -22.421 1.988 19.544 1.00 90.56 206 GLU A O 1
ATOM 1579 N N . GLY A 1 207 ? -20.753 2.681 20.898 1.00 90.88 207 GLY A N 1
ATOM 1580 C CA . GLY A 1 207 ? -21.454 2.542 22.170 1.00 90.88 207 GLY A CA 1
ATOM 1581 C C . GLY A 1 207 ? -22.819 3.229 22.195 1.00 90.88 207 GLY A C 1
ATOM 1582 O O . GLY A 1 207 ? -23.775 2.632 22.685 1.00 90.88 207 GLY A O 1
ATOM 1583 N N . TYR A 1 208 ? -22.978 4.405 21.572 1.00 91.12 208 TYR A N 1
ATOM 1584 C CA . TYR A 1 208 ? -24.274 5.104 21.511 1.00 91.12 208 TYR A CA 1
ATOM 1585 C C . TYR A 1 208 ? -25.394 4.236 20.920 1.00 91.12 208 TYR A C 1
ATOM 1587 O O . TYR A 1 208 ? -26.511 4.200 21.445 1.00 91.12 208 TYR A O 1
ATOM 1595 N N . VAL A 1 209 ? -25.104 3.519 19.830 1.00 92.88 209 VAL A N 1
ATOM 1596 C CA . VAL A 1 209 ? -26.086 2.653 19.164 1.00 92.88 209 VAL A CA 1
ATOM 1597 C C . VAL A 1 209 ? -26.270 1.362 19.953 1.00 92.88 209 VAL A C 1
ATOM 1599 O O . VAL A 1 209 ? -27.404 0.926 20.164 1.00 92.88 209 VAL A O 1
ATOM 1602 N N . LEU A 1 210 ? -25.175 0.756 20.417 1.00 92.75 210 LEU A N 1
ATOM 1603 C CA . LEU A 1 210 ? -25.222 -0.499 21.166 1.00 92.75 210 LEU A CA 1
ATOM 1604 C C . LEU A 1 210 ? -25.963 -0.351 22.494 1.00 92.75 210 LEU A C 1
ATOM 1606 O O . LEU A 1 210 ? -26.791 -1.197 22.824 1.00 92.75 210 LEU A O 1
ATOM 1610 N N . ASP A 1 211 ? -25.719 0.718 23.241 1.00 94.56 211 ASP A N 1
ATOM 1611 C CA . ASP A 1 211 ? -26.343 0.943 24.542 1.00 94.56 211 ASP A CA 1
ATOM 1612 C C . ASP A 1 211 ? -27.835 1.224 24.412 1.00 94.56 211 ASP A C 1
ATOM 1614 O O . ASP A 1 211 ? -28.625 0.704 25.203 1.00 94.56 211 ASP A O 1
ATOM 1618 N N . PHE A 1 212 ? -28.252 1.931 23.355 1.00 94.38 212 PHE A N 1
ATOM 1619 C CA . PHE A 1 212 ? -29.667 2.040 23.012 1.00 94.38 212 PHE A CA 1
ATOM 1620 C C . PHE A 1 212 ? -30.276 0.659 22.719 1.00 94.38 212 PHE A C 1
ATOM 1622 O O . PHE A 1 212 ? -31.307 0.300 23.296 1.00 94.38 212 PHE A O 1
ATOM 1629 N N . LEU A 1 213 ? -29.633 -0.146 21.866 1.00 93.06 213 LEU A N 1
ATOM 1630 C CA . LEU A 1 213 ? -30.131 -1.473 21.488 1.00 93.06 213 LEU A CA 1
ATOM 1631 C C . LEU A 1 213 ? -30.197 -2.442 22.682 1.00 93.06 213 LEU A C 1
ATOM 1633 O O . LEU A 1 213 ? -31.160 -3.205 22.794 1.00 93.06 213 LEU A O 1
ATOM 1637 N N . LYS A 1 214 ? -29.244 -2.374 23.622 1.00 94.62 214 LYS A N 1
ATOM 1638 C CA . LYS A 1 214 ? -29.230 -3.180 24.860 1.00 94.62 214 LYS A CA 1
ATOM 1639 C C . LYS A 1 214 ? -30.422 -2.904 25.775 1.00 94.62 214 LYS A C 1
ATOM 1641 O O . LYS A 1 214 ? -30.779 -3.769 26.571 1.00 94.62 214 LYS A O 1
ATOM 1646 N N . THR A 1 215 ? -31.083 -1.748 25.657 1.00 93.88 215 THR A N 1
ATOM 1647 C CA . THR A 1 215 ? -32.313 -1.478 26.423 1.00 93.88 215 THR A CA 1
ATOM 1648 C C . THR A 1 215 ? -33.476 -2.398 26.034 1.00 93.88 215 THR A C 1
ATOM 1650 O O . THR A 1 215 ? -34.459 -2.482 26.770 1.00 93.88 215 THR A O 1
ATOM 1653 N N . GLY A 1 216 ? -33.405 -3.053 24.867 1.00 92.69 216 GLY A N 1
ATOM 1654 C CA . GLY A 1 216 ? -34.468 -3.904 24.330 1.00 92.69 216 GLY A CA 1
ATOM 1655 C C . GLY A 1 216 ? -35.709 -3.138 23.856 1.00 92.69 216 GLY A C 1
ATOM 1656 O O . GLY A 1 216 ? -36.705 -3.758 23.469 1.00 92.69 216 GLY A O 1
ATOM 1657 N N . LYS A 1 217 ? -35.680 -1.799 23.874 1.00 91.00 217 LYS A N 1
ATOM 1658 C CA . LYS A 1 217 ? -36.795 -0.960 23.429 1.00 91.00 217 LYS A CA 1
ATOM 1659 C C . LYS A 1 217 ? -36.926 -1.008 21.909 1.00 91.00 217 LYS A C 1
ATOM 1661 O O . LYS A 1 217 ? -35.975 -0.774 21.172 1.00 91.00 217 LYS A O 1
ATOM 1666 N N . ARG A 1 218 ? -38.145 -1.267 21.434 1.00 92.62 218 ARG A N 1
ATOM 1667 C CA . ARG A 1 218 ? -38.505 -1.199 20.011 1.00 92.62 218 ARG A CA 1
ATOM 1668 C C . ARG A 1 218 ? -38.978 0.211 19.670 1.00 92.62 218 ARG A C 1
ATOM 1670 O O . ARG A 1 218 ? -40.162 0.430 19.445 1.00 92.62 218 ARG A O 1
ATOM 1677 N N . ASP A 1 219 ? -38.046 1.152 19.703 1.00 94.00 219 ASP A N 1
ATOM 1678 C CA . ASP A 1 219 ? -38.286 2.573 19.461 1.00 94.00 219 ASP A CA 1
ATOM 1679 C C . ASP A 1 219 ? -37.422 3.044 18.282 1.00 94.00 219 ASP A C 1
ATOM 1681 O O . ASP A 1 219 ? -36.193 3.051 18.347 1.00 94.00 219 ASP A O 1
ATOM 1685 N N . LEU A 1 220 ? -38.077 3.371 17.166 1.00 93.19 220 LEU A N 1
ATOM 1686 C CA . LEU A 1 220 ? -37.390 3.775 15.942 1.00 93.19 220 LEU A CA 1
ATOM 1687 C C . LEU A 1 220 ? -36.810 5.188 16.056 1.00 93.19 220 LEU A C 1
ATOM 1689 O O . LEU A 1 220 ? -35.719 5.425 15.542 1.00 93.19 220 LEU A O 1
ATOM 1693 N N . GLU A 1 221 ? -37.508 6.099 16.734 1.00 94.12 221 GLU A N 1
ATOM 1694 C CA . GLU A 1 221 ? -37.038 7.473 16.932 1.00 94.12 221 GLU A CA 1
ATOM 1695 C C . GLU A 1 221 ? -35.806 7.475 17.839 1.00 94.12 221 GLU A C 1
ATOM 1697 O O . GLU A 1 221 ? -34.791 8.089 17.511 1.00 94.12 221 GLU A O 1
ATOM 1702 N N . GLY A 1 222 ? -35.843 6.690 18.919 1.00 92.12 222 GLY A N 1
ATOM 1703 C CA . GLY A 1 222 ? -34.689 6.473 19.787 1.00 92.12 222 GLY A CA 1
ATOM 1704 C C . GLY A 1 222 ? -33.486 5.870 19.051 1.00 92.12 222 GLY A C 1
ATOM 1705 O O . GLY A 1 222 ? -32.360 6.338 19.227 1.00 92.12 222 GLY A O 1
ATOM 1706 N N . LEU A 1 223 ? -33.708 4.895 18.158 1.00 93.50 223 LEU A N 1
ATOM 1707 C CA . LEU A 1 223 ? -32.635 4.315 17.342 1.00 93.50 223 LEU A CA 1
ATOM 1708 C C . LEU A 1 223 ? -32.041 5.335 16.364 1.00 93.50 223 LEU A C 1
ATOM 1710 O O . LEU A 1 223 ? -30.826 5.364 16.162 1.00 93.50 223 LEU A O 1
ATOM 1714 N N . GLN A 1 224 ? -32.885 6.158 15.739 1.00 94.25 224 GLN A N 1
ATOM 1715 C CA . GLN A 1 224 ? -32.445 7.217 14.832 1.00 94.25 224 GLN A CA 1
ATOM 1716 C C . GLN A 1 224 ? -31.620 8.271 15.572 1.00 94.25 224 GLN A C 1
ATOM 1718 O O . GLN A 1 224 ? -30.560 8.650 15.080 1.00 94.25 224 GLN A O 1
ATOM 1723 N N . ALA A 1 225 ? -32.052 8.685 16.765 1.00 93.69 225 ALA A N 1
ATOM 1724 C CA . ALA A 1 225 ? -31.308 9.618 17.605 1.00 93.69 225 ALA A CA 1
ATOM 1725 C C . ALA A 1 225 ? -29.940 9.048 18.020 1.00 93.69 225 ALA A C 1
ATOM 1727 O O . ALA A 1 225 ? -28.925 9.728 17.884 1.00 93.69 225 ALA A O 1
ATOM 1728 N N . ALA A 1 226 ? -29.887 7.780 18.442 1.00 93.00 226 ALA A N 1
ATOM 1729 C CA . ALA A 1 226 ? -28.633 7.108 18.788 1.00 93.00 226 ALA A CA 1
ATOM 1730 C C . ALA A 1 226 ? -27.673 7.002 17.589 1.00 93.00 226 ALA A C 1
ATOM 1732 O O . ALA A 1 226 ? -26.476 7.257 17.717 1.00 93.00 226 ALA A O 1
ATOM 1733 N N . ARG A 1 227 ? -28.196 6.678 16.396 1.00 93.44 227 ARG A N 1
ATOM 1734 C CA . ARG A 1 227 ? -27.406 6.652 15.154 1.00 93.44 227 ARG A CA 1
ATOM 1735 C C . ARG A 1 227 ? -26.914 8.036 14.742 1.00 93.44 227 ARG A C 1
ATOM 1737 O O . ARG A 1 227 ? -25.790 8.141 14.263 1.00 93.44 227 ARG A O 1
ATOM 1744 N N . ALA A 1 228 ? -27.724 9.077 14.924 1.00 92.44 228 ALA A N 1
ATOM 1745 C CA . ALA A 1 228 ? -27.320 10.450 14.643 1.00 92.44 228 ALA A CA 1
ATOM 1746 C C . ALA A 1 228 ? -26.179 10.901 15.569 1.00 92.44 228 ALA A C 1
ATOM 1748 O O . ALA A 1 228 ? -25.198 11.451 15.079 1.00 92.44 228 ALA A O 1
ATOM 1749 N N . ALA A 1 229 ? -26.258 10.588 16.867 1.00 92.06 229 ALA A N 1
ATOM 1750 C CA . ALA A 1 229 ? -25.191 10.878 17.830 1.00 92.06 229 ALA A CA 1
ATOM 1751 C C . ALA A 1 229 ? -23.880 10.145 17.488 1.00 92.06 229 ALA A C 1
ATOM 1753 O O . ALA A 1 229 ? -22.807 10.745 17.481 1.00 92.06 229 ALA A O 1
ATOM 1754 N N . CYS A 1 230 ? -23.971 8.862 17.125 1.00 90.94 230 CYS A N 1
ATOM 1755 C CA . CYS A 1 230 ? -22.834 8.073 16.645 1.00 90.94 230 CYS A CA 1
ATOM 1756 C C . CYS A 1 230 ? -22.195 8.695 15.386 1.00 90.94 230 CYS A C 1
ATOM 1758 O O . CYS A 1 230 ? -20.984 8.909 15.338 1.00 90.94 230 CYS A O 1
ATOM 1760 N N . ALA A 1 231 ? -23.011 9.069 14.394 1.00 87.81 231 ALA A N 1
ATOM 1761 C CA . ALA A 1 231 ? -22.536 9.707 13.167 1.00 87.81 231 ALA A CA 1
ATOM 1762 C C . ALA A 1 231 ? -21.884 11.078 13.420 1.00 87.81 231 ALA A C 1
ATOM 1764 O O . ALA A 1 231 ? -20.882 11.407 12.786 1.00 87.81 231 ALA A O 1
ATOM 1765 N N . GLU A 1 232 ? -22.419 11.871 14.352 1.00 90.06 232 GLU A N 1
ATOM 1766 C CA . GLU A 1 232 ? -21.823 13.145 14.760 1.00 90.06 232 GLU A CA 1
ATOM 1767 C C . GLU A 1 232 ? -20.434 12.938 15.372 1.00 90.06 232 GLU A C 1
ATOM 1769 O O . GLU A 1 232 ? -19.490 13.641 15.002 1.00 90.06 232 GLU A O 1
ATOM 1774 N N . LYS A 1 233 ? -20.281 11.921 16.230 1.00 87.69 233 LYS A N 1
ATOM 1775 C CA . LYS A 1 233 ? -18.989 11.589 16.831 1.00 87.69 233 LYS A CA 1
ATOM 1776 C C . LYS A 1 233 ? -17.975 11.117 15.789 1.00 87.69 233 LYS A C 1
ATOM 1778 O O . LYS A 1 233 ? -16.847 11.598 15.785 1.00 87.69 233 LYS A O 1
ATOM 1783 N N . PHE A 1 234 ? -18.374 10.271 14.838 1.00 84.31 234 PHE A N 1
ATOM 1784 C CA . PHE A 1 234 ? -17.498 9.892 13.721 1.00 84.31 234 PHE A CA 1
ATOM 1785 C C . PHE A 1 234 ? -17.070 11.092 12.869 1.00 84.31 234 PHE A C 1
ATOM 1787 O O . PHE A 1 234 ? -15.897 11.201 12.510 1.00 84.31 234 PHE A O 1
ATOM 1794 N N . ALA A 1 235 ? -17.979 12.030 12.592 1.00 79.88 235 ALA A N 1
ATOM 1795 C CA . ALA A 1 235 ? -17.637 13.254 11.875 1.00 79.88 235 ALA A CA 1
ATOM 1796 C C . ALA A 1 235 ? -16.658 14.146 12.667 1.00 79.88 235 ALA A C 1
ATOM 1798 O O . ALA A 1 235 ? -15.831 14.834 12.067 1.00 79.88 235 ALA A O 1
ATOM 1799 N N . GLU A 1 236 ? -16.726 14.153 14.002 1.00 81.50 236 GLU A N 1
ATOM 1800 C CA . GLU A 1 236 ? -15.746 14.823 14.867 1.00 81.50 236 GLU A CA 1
ATOM 1801 C C . GLU A 1 236 ? -14.364 14.159 14.774 1.00 81.50 236 GLU A C 1
ATOM 1803 O O . GLU A 1 236 ? -13.374 14.851 14.528 1.00 81.50 236 GLU A O 1
ATOM 1808 N N . LEU A 1 237 ? -14.301 12.828 14.868 1.00 73.38 237 LEU A N 1
ATOM 1809 C CA . LEU A 1 237 ? -13.056 12.065 14.726 1.00 73.38 237 LEU A CA 1
ATOM 1810 C C . LEU A 1 237 ? -12.400 12.302 13.362 1.00 73.38 237 LEU A C 1
ATOM 1812 O O . LEU A 1 237 ? -11.203 12.577 13.287 1.00 73.38 237 LEU A O 1
ATOM 1816 N N . GLN A 1 238 ? -13.186 12.313 12.282 1.00 67.00 238 GLN A N 1
ATOM 1817 C CA . GLN A 1 238 ? -12.690 12.654 10.946 1.00 67.00 238 GLN A CA 1
ATOM 1818 C C . GLN A 1 238 ? -12.168 14.095 10.854 1.00 67.00 238 GLN A C 1
ATOM 1820 O O . GLN A 1 238 ? -11.160 14.352 10.200 1.00 67.00 238 GLN A O 1
ATOM 1825 N N . LYS A 1 239 ? -12.789 15.060 11.541 1.00 62.94 239 LYS A N 1
ATOM 1826 C CA . LYS A 1 239 ? -12.259 16.435 11.607 1.00 62.94 239 LYS A CA 1
ATOM 1827 C C . LYS A 1 239 ? -10.949 16.507 12.394 1.00 62.94 239 LYS A C 1
ATOM 1829 O O . LYS A 1 239 ? -10.077 17.290 12.022 1.00 62.94 239 LYS A O 1
ATOM 1834 N N . HIS A 1 240 ? -10.794 15.714 13.456 1.00 55.81 240 HIS A N 1
ATOM 1835 C CA . HIS A 1 240 ? -9.536 15.607 14.200 1.00 55.81 240 HIS A CA 1
ATOM 1836 C C . HIS A 1 240 ? -8.427 14.964 13.366 1.00 55.81 240 HIS A C 1
ATOM 1838 O O . HIS A 1 240 ? -7.302 15.449 13.417 1.00 55.81 240 HIS A O 1
ATOM 1844 N N . LEU A 1 241 ? -8.747 13.983 12.519 1.00 51.94 241 LEU A N 1
ATOM 1845 C CA . LEU A 1 241 ? -7.821 13.446 11.517 1.00 51.94 241 LEU A CA 1
ATOM 1846 C C . LEU A 1 241 ? -7.336 14.532 10.543 1.00 51.94 241 LEU A C 1
ATOM 1848 O O . LEU A 1 241 ? -6.141 14.648 10.287 1.00 51.94 241 LEU A O 1
ATOM 1852 N N . VAL A 1 242 ? -8.242 15.398 10.077 1.00 37.19 242 VAL A N 1
ATOM 1853 C CA . VAL A 1 242 ? -7.905 16.529 9.192 1.00 37.19 242 VAL A CA 1
ATOM 1854 C C . VAL A 1 242 ? -7.082 17.618 9.905 1.00 37.19 242 VAL A C 1
ATOM 1856 O O . VAL A 1 242 ? -6.268 18.274 9.260 1.00 37.19 242 VAL A O 1
ATOM 1859 N N . ARG A 1 243 ? -7.259 17.813 11.220 1.00 33.41 243 ARG A N 1
ATOM 1860 C CA . ARG A 1 243 ? -6.462 18.752 12.044 1.00 33.41 243 ARG A CA 1
ATOM 1861 C C . ARG A 1 243 ? -5.130 18.169 12.529 1.00 33.41 243 ARG A C 1
ATOM 1863 O O . ARG A 1 243 ? -4.196 18.919 12.771 1.00 33.41 243 ARG A O 1
ATOM 1870 N N . GLY A 1 244 ? -5.020 16.849 12.660 1.00 33.16 244 GLY A N 1
ATOM 1871 C CA . GLY A 1 244 ? -3.785 16.145 13.028 1.00 33.16 244 GLY A CA 1
ATOM 1872 C C . GLY A 1 244 ? -2.731 16.114 11.916 1.00 33.16 244 GLY A C 1
ATOM 1873 O O . GLY A 1 244 ? -1.575 15.812 12.190 1.00 33.16 244 GLY A O 1
ATOM 1874 N N . LEU A 1 245 ? -3.119 16.482 10.691 1.00 34.38 245 LEU A N 1
ATOM 1875 C CA . LEU A 1 245 ? -2.237 16.738 9.545 1.00 34.38 245 LEU A CA 1
ATOM 1876 C C . LEU A 1 245 ? -1.633 18.162 9.563 1.00 34.38 245 LEU A C 1
ATOM 1878 O O . LEU A 1 245 ? -1.084 18.628 8.563 1.00 34.38 245 LEU A O 1
ATOM 1882 N N . GLU A 1 246 ? -1.730 18.883 10.687 1.00 34.12 246 GLU A N 1
ATOM 1883 C CA . GLU A 1 246 ? -0.974 20.116 10.927 1.00 34.12 246 GLU A CA 1
ATOM 1884 C C . GLU A 1 246 ? 0.502 19.782 11.189 1.00 34.12 246 GLU A C 1
ATOM 1886 O O . GLU A 1 246 ? 0.945 19.632 12.329 1.00 34.12 246 GLU A O 1
ATOM 1891 N N . HIS A 1 247 ? 1.283 19.635 10.121 1.00 34.56 247 HIS A N 1
ATOM 1892 C CA . HIS A 1 247 ? 2.709 19.345 10.237 1.00 34.56 247 HIS A CA 1
ATOM 1893 C C . HIS A 1 247 ? 3.499 20.606 10.612 1.00 34.56 247 HIS A C 1
ATOM 1895 O O . HIS A 1 247 ? 3.436 21.634 9.932 1.00 34.56 247 HIS A O 1
ATOM 1901 N N . GLU A 1 248 ? 4.282 20.519 11.689 1.00 34.53 248 GLU A N 1
ATOM 1902 C CA . GLU A 1 248 ? 5.360 21.466 11.969 1.00 34.53 248 GLU A CA 1
ATOM 1903 C C . GLU A 1 248 ? 6.609 21.009 11.200 1.00 34.53 248 GLU A C 1
ATOM 1905 O O . GLU A 1 248 ? 7.294 20.077 11.616 1.00 34.53 248 GLU A O 1
ATOM 1910 N N . ILE A 1 249 ? 6.894 21.640 10.061 1.00 35.59 249 ILE A N 1
ATOM 1911 C CA . ILE A 1 249 ? 8.120 21.401 9.295 1.00 35.59 249 ILE A CA 1
ATOM 1912 C C . ILE A 1 249 ? 9.251 22.177 9.962 1.00 35.59 249 ILE A C 1
ATOM 1914 O O . ILE A 1 249 ? 9.179 23.399 10.087 1.00 35.59 249 ILE A O 1
ATOM 1918 N N . ARG A 1 250 ? 10.322 21.489 10.359 1.00 31.64 250 ARG A N 1
ATOM 1919 C CA . ARG A 1 250 ? 11.582 22.137 10.747 1.00 31.64 250 ARG A CA 1
ATOM 1920 C C . ARG A 1 250 ? 12.500 22.213 9.537 1.00 31.64 250 ARG A C 1
ATOM 1922 O O . ARG A 1 250 ? 12.619 21.257 8.795 1.00 31.64 250 ARG A O 1
ATOM 1929 N N . LEU A 1 251 ? 13.143 23.346 9.301 1.00 33.16 251 LEU A N 1
ATOM 1930 C CA . LEU A 1 251 ? 14.134 23.475 8.232 1.00 33.16 251 LEU A CA 1
ATOM 1931 C C . LEU A 1 251 ? 15.545 23.302 8.794 1.00 33.16 251 LEU A C 1
ATOM 1933 O O . LEU A 1 251 ? 15.820 23.642 9.952 1.00 33.16 251 LEU A O 1
ATOM 1937 N N . ILE A 1 252 ? 16.469 22.846 7.946 1.00 29.75 252 ILE A N 1
ATOM 1938 C CA . ILE A 1 252 ? 17.903 22.895 8.245 1.00 29.75 252 ILE A CA 1
ATOM 1939 C C . ILE A 1 252 ? 18.285 24.374 8.427 1.00 29.75 252 ILE A C 1
ATOM 1941 O O . ILE A 1 252 ? 18.248 25.155 7.480 1.00 29.75 252 ILE A O 1
ATOM 1945 N N . GLY A 1 253 ? 18.594 24.764 9.668 1.00 32.62 253 GLY A N 1
ATOM 1946 C CA . GLY A 1 253 ? 18.753 26.166 10.088 1.00 32.62 253 GLY A CA 1
ATOM 1947 C C . GLY A 1 253 ? 17.937 26.554 11.330 1.00 32.62 253 GLY A C 1
ATOM 1948 O O . GLY A 1 253 ? 18.133 27.641 11.867 1.00 32.62 253 GLY A O 1
ATOM 1949 N N . GLY A 1 254 ? 17.064 25.667 11.825 1.00 30.53 254 GLY A N 1
ATOM 1950 C CA . GLY A 1 254 ? 16.401 25.811 13.128 1.00 30.53 254 GLY A CA 1
ATOM 1951 C C . GLY A 1 254 ? 15.104 26.625 13.128 1.00 30.53 254 GLY A C 1
ATOM 1952 O O . GLY A 1 254 ? 14.580 26.918 14.200 1.00 30.53 254 GLY A O 1
ATOM 1953 N N . GLN A 1 255 ? 14.568 26.985 11.959 1.00 31.69 255 GLN A N 1
ATOM 1954 C CA . GLN A 1 255 ? 13.232 27.579 11.847 1.00 31.69 255 GLN A CA 1
ATOM 1955 C C . GLN A 1 255 ? 12.158 26.497 11.696 1.00 31.69 255 GLN A C 1
ATOM 1957 O O . GLN A 1 255 ? 12.337 25.546 10.935 1.00 31.69 255 GLN A O 1
ATOM 1962 N N . SER A 1 256 ? 11.040 26.669 12.405 1.00 33.38 256 SER A N 1
ATOM 1963 C CA . SER A 1 256 ? 9.849 25.820 12.311 1.00 33.38 256 SER A CA 1
ATOM 1964 C C . SER A 1 256 ? 8.707 26.548 11.601 1.00 33.38 256 SER A C 1
ATOM 1966 O O . SER A 1 256 ? 8.440 27.711 11.910 1.00 33.38 256 SER A O 1
ATOM 1968 N N . TYR A 1 257 ? 7.974 25.849 10.738 1.00 35.25 257 TYR A N 1
ATOM 1969 C CA . TYR A 1 257 ? 6.774 26.339 10.056 1.00 35.25 257 TYR A CA 1
ATOM 1970 C C . TYR A 1 257 ? 5.595 25.407 10.314 1.00 35.25 257 TYR A C 1
ATOM 1972 O O . TYR A 1 257 ? 5.750 24.192 10.276 1.00 35.25 257 TYR A O 1
ATOM 1980 N N . ARG A 1 258 ? 4.404 25.965 10.554 1.00 36.00 258 ARG A N 1
ATOM 1981 C CA . ARG A 1 258 ? 3.168 25.199 10.766 1.00 36.00 258 ARG A CA 1
ATOM 1982 C C . ARG A 1 258 ? 2.345 25.195 9.480 1.00 36.00 258 ARG A C 1
ATOM 1984 O O . ARG A 1 258 ? 1.816 26.238 9.100 1.00 36.00 258 ARG A O 1
ATOM 1991 N N . LEU A 1 259 ? 2.223 24.042 8.829 1.00 33.59 259 LEU A N 1
ATOM 1992 C CA . LEU A 1 259 ? 1.371 23.884 7.653 1.00 33.59 259 LEU A CA 1
ATOM 1993 C C . LEU A 1 259 ? -0.075 23.621 8.077 1.00 33.59 259 LEU A C 1
ATOM 1995 O O . LEU A 1 259 ? -0.350 22.691 8.827 1.00 33.59 259 LEU A O 1
ATOM 1999 N N . THR A 1 260 ? -1.007 24.428 7.573 1.00 32.81 260 THR A N 1
ATOM 2000 C CA . THR A 1 260 ? -2.452 24.165 7.660 1.00 32.81 260 THR A CA 1
ATOM 2001 C C . THR A 1 260 ? -3.016 24.075 6.244 1.00 32.81 260 THR A C 1
ATOM 2003 O O . THR A 1 260 ? -2.592 24.815 5.357 1.00 32.81 260 THR A O 1
ATOM 2006 N N . ARG A 1 261 ? -3.989 23.177 6.028 1.00 34.41 261 ARG A N 1
ATOM 2007 C CA . ARG A 1 261 ? -4.585 22.834 4.716 1.00 34.41 261 ARG A CA 1
ATOM 2008 C C . ARG A 1 261 ? -5.151 24.030 3.925 1.00 34.41 261 ARG A C 1
ATOM 2010 O O . ARG A 1 261 ? -5.486 23.874 2.758 1.00 34.41 261 ARG A O 1
ATOM 2017 N N . THR A 1 262 ? -5.286 25.213 4.524 1.00 29.92 262 THR A N 1
ATOM 2018 C CA . THR A 1 262 ? -6.070 26.317 3.950 1.00 29.92 262 THR A CA 1
ATOM 2019 C C . THR A 1 262 ? -5.317 27.447 3.260 1.00 29.92 262 THR A C 1
ATOM 2021 O O . THR A 1 262 ? -5.990 28.209 2.580 1.00 29.92 262 THR A O 1
ATOM 2024 N N . THR A 1 263 ? -3.991 27.575 3.324 1.00 31.36 263 THR A N 1
ATOM 2025 C CA . THR A 1 263 ? -3.300 28.632 2.552 1.00 31.36 263 THR A CA 1
ATOM 2026 C C . THR A 1 263 ? -1.807 28.353 2.439 1.00 31.36 263 THR A C 1
ATOM 2028 O O . THR A 1 263 ? -1.036 28.795 3.285 1.00 31.36 263 THR A O 1
ATOM 2031 N N . LEU A 1 264 ? -1.399 27.657 1.380 1.00 34.25 264 LEU A N 1
ATOM 2032 C CA . LEU A 1 264 ? -0.032 27.760 0.873 1.00 34.25 264 LEU A CA 1
ATOM 2033 C C . LEU A 1 264 ? -0.017 28.925 -0.114 1.00 34.25 264 LEU A C 1
ATOM 2035 O O . LEU A 1 264 ? -0.750 28.904 -1.103 1.00 34.25 264 LEU A O 1
ATOM 2039 N N . ASN A 1 265 ? 0.753 29.970 0.182 1.00 37.12 265 ASN A N 1
ATOM 2040 C CA . ASN A 1 265 ? 1.011 31.033 -0.783 1.00 37.12 265 ASN A CA 1
ATOM 2041 C C . ASN A 1 265 ? 2.373 30.809 -1.456 1.00 37.12 265 ASN A C 1
ATOM 2043 O O . ASN A 1 265 ? 3.159 29.951 -1.062 1.00 37.12 265 ASN A O 1
ATOM 2047 N N . GLN A 1 266 ? 2.636 31.581 -2.507 1.00 35.16 266 GLN A N 1
ATOM 2048 C CA . GLN A 1 266 ? 3.785 31.430 -3.403 1.00 35.16 266 GLN A CA 1
ATOM 2049 C C . GLN A 1 266 ? 5.156 31.442 -2.692 1.00 35.16 266 GLN A C 1
ATOM 2051 O O . GLN A 1 266 ? 6.101 30.864 -3.213 1.00 35.16 266 GLN A O 1
ATOM 2056 N N . THR A 1 267 ? 5.245 32.026 -1.494 1.00 38.31 267 THR A N 1
ATOM 2057 C CA . THR A 1 267 ? 6.466 32.109 -0.668 1.00 38.31 267 THR A CA 1
ATOM 2058 C C . THR A 1 267 ? 6.746 30.838 0.146 1.00 38.31 267 THR A C 1
ATOM 2060 O O . THR A 1 267 ? 7.889 30.572 0.501 1.00 38.31 267 THR A O 1
ATOM 2063 N N . ASP A 1 268 ? 5.722 30.029 0.442 1.00 37.38 268 ASP A N 1
ATOM 2064 C CA . ASP A 1 268 ? 5.846 28.825 1.284 1.00 37.38 268 ASP A CA 1
ATOM 2065 C C . ASP A 1 268 ? 6.426 27.625 0.506 1.00 37.38 268 ASP A C 1
ATOM 2067 O O . ASP A 1 268 ? 6.952 26.673 1.081 1.00 37.38 268 ASP A O 1
ATOM 2071 N N . VAL A 1 269 ? 6.361 27.688 -0.827 1.00 35.59 269 VAL A N 1
ATOM 2072 C CA . VAL A 1 269 ? 6.844 26.659 -1.759 1.00 35.59 269 VAL A CA 1
ATOM 2073 C C . VAL A 1 269 ? 8.369 26.690 -1.911 1.00 35.59 269 VAL A C 1
ATOM 2075 O O . VAL A 1 269 ? 8.979 25.643 -2.121 1.00 35.59 269 VAL A O 1
ATOM 2078 N N . ASP A 1 270 ? 9.005 27.852 -1.717 1.00 34.78 270 ASP A N 1
ATOM 2079 C CA . ASP A 1 270 ? 10.471 28.006 -1.741 1.00 34.78 270 ASP A CA 1
ATOM 2080 C C . ASP A 1 270 ? 11.183 27.227 -0.613 1.00 34.78 270 ASP A C 1
ATOM 2082 O O . ASP A 1 270 ? 12.408 27.073 -0.628 1.00 34.78 270 ASP A O 1
ATOM 2086 N N . LEU A 1 271 ? 10.422 26.725 0.368 1.00 35.97 271 LEU A N 1
ATOM 2087 C CA . LEU A 1 271 ? 10.915 26.068 1.579 1.00 35.97 271 LEU A CA 1
ATOM 2088 C C . LEU A 1 271 ? 10.696 24.546 1.592 1.00 35.97 271 LEU A C 1
ATOM 2090 O O . LEU A 1 271 ? 11.174 23.879 2.512 1.00 35.97 271 LEU A O 1
ATOM 2094 N N . VAL A 1 272 ? 10.020 23.967 0.590 1.00 36.84 272 VAL A N 1
ATOM 2095 C CA . VAL A 1 272 ? 9.812 22.510 0.504 1.00 36.84 272 VAL A CA 1
ATOM 2096 C C . VAL A 1 272 ? 11.073 21.848 -0.056 1.00 36.84 272 VAL A C 1
ATOM 2098 O O . VAL A 1 272 ? 11.189 21.552 -1.243 1.00 36.84 272 VAL A O 1
ATOM 2101 N N . TYR A 1 273 ? 12.050 21.623 0.820 1.00 36.22 273 TYR A N 1
ATOM 2102 C CA . TYR A 1 273 ? 13.220 20.804 0.517 1.00 36.22 273 TYR A CA 1
ATOM 2103 C C . TYR A 1 273 ? 12.901 19.343 0.831 1.00 36.22 273 TYR A C 1
ATOM 2105 O O . TYR A 1 273 ? 12.937 18.934 1.989 1.00 36.22 273 TYR A O 1
ATOM 2113 N N . VAL A 1 274 ? 12.648 18.534 -0.197 1.00 40.28 274 VAL A N 1
ATOM 2114 C CA . VAL A 1 274 ? 12.864 17.085 -0.090 1.00 40.28 274 VAL A CA 1
ATOM 2115 C C . VAL A 1 274 ? 14.280 16.846 -0.588 1.00 40.28 274 VAL A C 1
ATOM 2117 O O . VAL A 1 274 ? 14.626 17.231 -1.700 1.00 40.28 274 VAL A O 1
ATOM 2120 N N . LEU A 1 275 ? 15.156 16.314 0.258 1.00 34.72 275 LEU A N 1
ATOM 2121 C CA . LEU A 1 275 ? 16.527 16.024 -0.151 1.00 34.72 275 LEU A CA 1
ATOM 2122 C C . LEU A 1 275 ? 16.512 14.796 -1.079 1.00 34.72 275 LEU A C 1
ATOM 2124 O O . LEU A 1 275 ? 15.930 13.780 -0.700 1.00 34.72 275 LEU A O 1
ATOM 2128 N N . PRO A 1 276 ? 17.148 14.836 -2.268 1.00 35.16 276 PRO A N 1
ATOM 2129 C CA . PRO A 1 276 ? 17.515 13.607 -2.955 1.00 35.16 276 PRO A CA 1
ATOM 2130 C C . PRO A 1 276 ? 18.543 12.920 -2.060 1.00 35.16 276 PRO A C 1
ATOM 2132 O O . PRO A 1 276 ? 19.649 13.424 -1.861 1.00 35.16 276 PRO A O 1
ATOM 2135 N N . CYS A 1 277 ? 18.133 11.842 -1.413 1.00 36.66 277 CYS A N 1
ATOM 2136 C CA . CYS A 1 277 ? 18.945 11.204 -0.403 1.00 36.66 277 CYS A CA 1
ATOM 2137 C C . CYS A 1 277 ? 19.256 9.786 -0.864 1.00 36.66 277 CYS A C 1
ATOM 2139 O O . CYS A 1 277 ? 18.462 8.868 -0.685 1.00 36.66 277 CYS A O 1
ATOM 2141 N N . ASP A 1 278 ? 20.421 9.634 -1.490 1.00 36.81 278 ASP A N 1
ATOM 2142 C CA . ASP A 1 278 ? 20.918 8.343 -1.979 1.00 36.81 278 ASP A CA 1
ATOM 2143 C C . ASP A 1 278 ? 21.419 7.441 -0.830 1.00 36.81 278 ASP A C 1
ATOM 2145 O O . ASP A 1 278 ? 21.753 6.274 -1.040 1.00 36.81 278 ASP A O 1
ATOM 2149 N N . GLU A 1 279 ? 21.461 7.963 0.401 1.00 40.78 279 GLU A N 1
ATOM 2150 C CA . GLU A 1 279 ? 21.953 7.273 1.590 1.00 40.78 279 GLU A CA 1
ATOM 2151 C C . GLU A 1 279 ? 20.807 6.981 2.570 1.00 40.78 279 GLU A C 1
ATOM 2153 O O . GLU A 1 279 ? 20.246 7.871 3.212 1.00 40.78 279 GLU A O 1
ATOM 2158 N N . GLN A 1 280 ? 20.485 5.692 2.724 1.00 41.34 280 GLN A N 1
ATOM 2159 C CA . GLN A 1 280 ? 19.419 5.195 3.608 1.00 41.34 280 GLN A CA 1
ATOM 2160 C C . GLN A 1 280 ? 19.532 5.674 5.063 1.00 41.34 280 GLN A C 1
ATOM 2162 O O . GLN A 1 280 ? 18.522 5.724 5.760 1.00 41.34 280 GLN A O 1
ATOM 2167 N N . ASP A 1 281 ? 20.731 6.003 5.541 1.00 40.50 281 ASP A N 1
ATOM 2168 C CA . ASP A 1 281 ? 20.945 6.416 6.930 1.00 40.50 281 ASP A CA 1
ATOM 2169 C C . ASP A 1 281 ? 20.641 7.902 7.158 1.00 40.50 281 ASP A C 1
ATOM 2171 O O . ASP A 1 281 ? 20.122 8.268 8.213 1.00 40.50 281 ASP A O 1
ATOM 2175 N N . THR A 1 282 ? 20.850 8.749 6.148 1.00 40.88 282 THR A N 1
ATOM 2176 C CA . THR A 1 282 ? 20.465 10.163 6.197 1.00 40.88 282 THR A CA 1
ATOM 2177 C C . THR A 1 282 ? 18.944 10.322 6.122 1.00 40.88 282 THR A C 1
ATOM 2179 O O . THR A 1 282 ? 18.390 11.126 6.865 1.00 40.88 282 THR A O 1
ATOM 2182 N N . LEU A 1 283 ? 18.239 9.495 5.338 1.00 43.78 283 LEU A N 1
ATOM 2183 C CA . LEU A 1 283 ? 16.765 9.463 5.329 1.00 43.78 283 LEU A CA 1
ATOM 2184 C C . LEU A 1 283 ? 16.177 9.129 6.707 1.00 43.78 283 LEU A C 1
ATOM 2186 O O . LEU A 1 283 ? 15.283 9.831 7.172 1.00 43.78 283 LEU A O 1
ATOM 2190 N N . LYS A 1 284 ? 16.722 8.116 7.394 1.00 45.03 284 LYS A N 1
ATOM 2191 C CA . LYS A 1 284 ? 16.296 7.734 8.755 1.00 45.03 284 LYS A CA 1
ATOM 2192 C C . LYS A 1 284 ? 16.529 8.847 9.771 1.00 45.03 284 LYS A C 1
ATOM 2194 O O . LYS A 1 284 ? 15.723 9.029 10.678 1.00 45.03 284 LYS A O 1
ATOM 2199 N N . GLN A 1 285 ? 17.643 9.569 9.645 1.00 42.41 285 GLN A N 1
ATOM 2200 C CA . GLN A 1 285 ? 17.952 10.690 10.528 1.00 42.41 285 GLN A CA 1
ATOM 2201 C C . GLN A 1 285 ? 16.950 11.835 10.334 1.00 42.41 285 GLN A C 1
ATOM 2203 O O . GLN A 1 285 ? 16.426 12.361 11.311 1.00 42.41 285 GLN A O 1
ATOM 2208 N N . LEU A 1 286 ? 16.635 12.173 9.083 1.00 42.59 286 LEU A N 1
ATOM 2209 C CA . LEU A 1 286 ? 15.675 13.226 8.755 1.00 42.59 286 LEU A CA 1
ATOM 2210 C C . LEU A 1 286 ? 14.236 12.844 9.173 1.00 42.59 286 LEU A C 1
ATOM 2212 O O . LEU A 1 286 ? 13.497 13.681 9.689 1.00 42.59 286 LEU A O 1
ATOM 2216 N N . GLU A 1 287 ? 13.857 11.570 9.032 1.00 42.88 287 GLU A N 1
ATOM 2217 C CA . GLU A 1 287 ? 12.571 11.027 9.497 1.00 42.88 287 GLU A CA 1
ATOM 2218 C C . GLU A 1 287 ? 12.453 11.072 11.034 1.00 42.88 287 GLU A C 1
ATOM 2220 O O . GLU A 1 287 ? 11.436 11.512 11.576 1.00 42.88 287 GLU A O 1
ATOM 2225 N N . ALA A 1 288 ? 13.523 10.715 11.756 1.00 44.38 288 ALA A N 1
ATOM 2226 C CA . ALA A 1 288 ? 13.591 10.826 13.217 1.00 44.38 288 ALA A CA 1
ATOM 2227 C C . ALA A 1 288 ? 13.482 12.282 13.714 1.00 44.38 288 ALA A C 1
ATOM 2229 O O . ALA A 1 288 ? 12.970 12.535 14.807 1.00 44.38 288 ALA A O 1
ATOM 2230 N N . GLU A 1 289 ? 13.913 13.248 12.899 1.00 40.47 289 GLU A N 1
ATOM 2231 C CA . GLU A 1 289 ? 13.784 14.686 13.158 1.00 40.47 289 GLU A CA 1
ATOM 2232 C C . GLU A 1 289 ? 12.390 15.253 12.810 1.00 40.47 289 GLU A C 1
ATOM 2234 O O . GLU A 1 289 ? 12.153 16.449 13.001 1.00 40.47 289 GLU A O 1
ATOM 2239 N N . ARG A 1 290 ? 11.439 14.400 12.385 1.00 39.16 290 ARG A N 1
ATOM 2240 C CA . ARG A 1 290 ? 10.073 14.759 11.948 1.00 39.16 290 ARG A CA 1
ATOM 2241 C C . ARG A 1 290 ? 10.040 15.686 10.730 1.00 39.16 290 ARG A C 1
ATOM 2243 O O . ARG A 1 290 ? 9.140 16.515 10.592 1.00 39.16 290 ARG A O 1
ATOM 2250 N N . LEU A 1 291 ? 11.014 15.545 9.839 1.00 45.56 291 LEU A N 1
ATOM 2251 C CA . LEU A 1 291 ? 10.987 16.176 8.526 1.00 45.56 291 LEU A CA 1
ATOM 2252 C C . LEU A 1 291 ? 10.075 15.332 7.628 1.00 45.56 291 LEU A C 1
ATOM 2254 O O . LEU A 1 291 ? 10.246 14.118 7.555 1.00 45.56 291 LEU A O 1
ATOM 2258 N N . VAL A 1 292 ? 9.064 15.942 7.001 1.00 44.59 292 VAL A N 1
ATOM 2259 C CA . VAL A 1 292 ? 8.075 15.205 6.195 1.00 44.59 292 VAL A CA 1
ATOM 2260 C C . VAL A 1 292 ? 8.777 14.563 4.995 1.00 44.59 292 VAL A C 1
ATOM 2262 O O . VAL A 1 292 ? 9.283 15.264 4.120 1.00 44.59 292 VAL A O 1
ATOM 2265 N N . ILE A 1 293 ? 8.829 13.231 4.967 1.00 55.38 293 ILE A N 1
ATOM 2266 C CA . ILE A 1 293 ? 9.465 12.435 3.915 1.00 55.38 293 ILE A CA 1
ATOM 2267 C C . ILE A 1 293 ? 8.494 11.327 3.498 1.00 55.38 293 ILE A C 1
ATOM 2269 O O . ILE A 1 293 ? 7.850 10.707 4.340 1.00 55.38 293 ILE A O 1
ATOM 2273 N N . ASN A 1 294 ? 8.394 11.058 2.194 1.00 56.00 294 ASN A N 1
ATOM 2274 C CA . ASN A 1 294 ? 7.637 9.910 1.689 1.00 56.00 294 ASN A CA 1
ATOM 2275 C C . ASN A 1 294 ? 8.183 8.598 2.239 1.00 56.00 294 ASN A C 1
ATOM 2277 O O . ASN A 1 294 ? 9.399 8.447 2.349 1.00 56.00 294 ASN A O 1
ATOM 2281 N N . SER A 1 295 ? 7.317 7.608 2.462 1.00 56.84 295 SER A N 1
ATOM 2282 C CA . SER A 1 295 ? 7.778 6.269 2.839 1.00 56.84 295 SER A CA 1
ATOM 2283 C C . SER A 1 295 ? 8.821 5.731 1.846 1.00 56.84 295 SER A C 1
ATOM 2285 O O . SER A 1 295 ? 8.754 6.002 0.645 1.00 56.84 295 SER A O 1
ATOM 2287 N N . ILE A 1 296 ? 9.769 4.922 2.330 1.00 55.69 296 ILE A N 1
ATOM 2288 C CA . ILE A 1 296 ? 10.807 4.302 1.483 1.00 55.69 296 ILE A CA 1
ATOM 2289 C C . ILE A 1 296 ? 10.169 3.556 0.305 1.00 55.69 296 ILE A C 1
ATOM 2291 O O . ILE A 1 296 ? 10.624 3.676 -0.827 1.00 55.69 296 ILE A O 1
ATOM 2295 N N . ARG A 1 297 ? 9.058 2.856 0.556 1.00 58.28 297 ARG A N 1
ATOM 2296 C CA . ARG A 1 297 ? 8.293 2.145 -0.473 1.00 58.28 297 ARG A CA 1
ATOM 2297 C C . ARG A 1 297 ? 7.765 3.088 -1.552 1.00 58.28 297 ARG A C 1
ATOM 2299 O O . ARG A 1 297 ? 7.868 2.772 -2.732 1.00 58.28 297 ARG A O 1
ATOM 2306 N N . ALA A 1 298 ? 7.213 4.232 -1.163 1.00 65.88 298 ALA A N 1
ATOM 2307 C CA . ALA A 1 298 ? 6.712 5.213 -2.115 1.00 65.88 298 ALA A CA 1
ATOM 2308 C C . ALA A 1 298 ? 7.842 5.816 -2.961 1.00 65.88 298 ALA A C 1
ATOM 2310 O O . ALA A 1 298 ? 7.670 6.009 -4.163 1.00 65.88 298 ALA A O 1
ATOM 2311 N N . GLN A 1 299 ? 9.018 6.026 -2.362 1.00 64.69 299 GLN A N 1
ATOM 2312 C CA . GLN A 1 299 ? 10.215 6.459 -3.085 1.00 64.69 299 GLN A CA 1
ATOM 2313 C C . GLN A 1 299 ? 10.713 5.398 -4.070 1.00 64.69 299 GLN A C 1
ATOM 2315 O O . GLN A 1 299 ? 10.954 5.712 -5.233 1.00 64.69 299 GLN A O 1
ATOM 2320 N N . GLU A 1 300 ? 10.805 4.137 -3.645 1.00 62.88 300 GLU A N 1
ATOM 2321 C CA . GLU A 1 300 ? 11.197 3.019 -4.511 1.00 62.88 300 GLU A CA 1
ATOM 2322 C C . GLU A 1 300 ? 10.234 2.855 -5.694 1.00 62.88 300 GLU A C 1
ATOM 2324 O O . GLU A 1 300 ? 10.676 2.692 -6.833 1.00 62.88 300 GLU A O 1
ATOM 2329 N N . ILE A 1 301 ? 8.924 2.963 -5.447 1.00 68.88 301 ILE A N 1
ATOM 2330 C CA . ILE A 1 301 ? 7.907 2.899 -6.500 1.00 68.88 301 ILE A CA 1
ATOM 2331 C C . ILE A 1 301 ? 8.041 4.091 -7.451 1.00 68.88 301 ILE A C 1
ATOM 2333 O O . ILE A 1 301 ? 8.038 3.880 -8.658 1.00 68.88 301 ILE A O 1
ATOM 2337 N N . ALA A 1 302 ? 8.169 5.323 -6.948 1.00 73.12 302 ALA A N 1
ATOM 2338 C CA . ALA A 1 302 ? 8.255 6.521 -7.788 1.00 73.12 302 ALA A CA 1
ATOM 2339 C C . ALA A 1 302 ? 9.531 6.565 -8.652 1.00 73.12 302 ALA A C 1
ATOM 2341 O O . ALA A 1 302 ? 9.487 7.025 -9.797 1.00 73.12 302 ALA A O 1
ATOM 2342 N N . ILE A 1 303 ? 10.653 6.051 -8.132 1.00 67.25 303 ILE A N 1
ATOM 2343 C CA . ILE A 1 303 ? 11.913 5.904 -8.879 1.00 67.25 303 ILE A CA 1
ATOM 2344 C C . ILE A 1 303 ? 11.765 4.850 -9.988 1.00 67.25 303 ILE A C 1
ATOM 2346 O O . ILE A 1 303 ? 12.301 5.021 -11.089 1.00 67.25 303 ILE A O 1
ATOM 2350 N N . ASP A 1 304 ? 11.010 3.776 -9.746 1.00 72.69 304 ASP A N 1
ATOM 2351 C CA . ASP A 1 304 ? 10.727 2.758 -10.754 1.00 72.69 304 ASP A CA 1
ATOM 2352 C C . ASP A 1 304 ? 9.629 3.218 -11.738 1.00 72.69 304 ASP A C 1
ATOM 2354 O O . ASP A 1 304 ? 8.414 3.081 -11.549 1.00 72.69 304 ASP A O 1
ATOM 2358 N N . LYS A 1 305 ? 10.077 3.738 -12.884 1.00 76.06 305 LYS A N 1
ATOM 2359 C CA . LYS A 1 305 ? 9.196 4.225 -13.958 1.00 76.06 305 LYS A CA 1
ATOM 2360 C C . LYS A 1 305 ? 8.356 3.131 -14.623 1.00 76.06 305 LYS A C 1
ATOM 2362 O O . LYS A 1 305 ? 7.331 3.443 -15.240 1.00 76.06 305 LYS A O 1
ATOM 2367 N N . ILE A 1 306 ? 8.777 1.871 -14.525 1.00 79.19 306 ILE A N 1
ATOM 2368 C CA . ILE A 1 306 ? 7.993 0.719 -14.974 1.00 79.19 306 ILE A CA 1
ATOM 2369 C C . ILE A 1 306 ? 6.895 0.429 -13.948 1.00 79.19 306 ILE A C 1
ATOM 2371 O O . ILE A 1 306 ? 5.742 0.249 -14.345 1.00 79.19 306 ILE A O 1
ATOM 2375 N N . ALA A 1 307 ? 7.219 0.451 -12.652 1.00 78.56 307 ALA A N 1
ATOM 2376 C CA . ALA A 1 307 ? 6.252 0.236 -11.577 1.00 78.56 307 ALA A CA 1
ATOM 2377 C C . ALA A 1 307 ? 5.135 1.289 -11.592 1.00 78.56 307 ALA A C 1
ATOM 2379 O O . ALA A 1 307 ? 3.960 0.926 -11.633 1.00 78.56 307 ALA A O 1
ATOM 2380 N N . THR A 1 308 ? 5.475 2.579 -11.662 1.00 83.25 308 THR A N 1
ATOM 2381 C CA . THR A 1 308 ? 4.474 3.662 -11.766 1.00 83.25 308 THR A CA 1
ATOM 2382 C C . THR A 1 308 ? 3.587 3.530 -13.004 1.00 83.25 308 THR A C 1
ATOM 2384 O O . THR A 1 308 ? 2.373 3.700 -12.920 1.00 83.25 308 THR A O 1
ATOM 2387 N N . SER A 1 309 ? 4.154 3.167 -14.156 1.00 85.31 309 SER A N 1
ATOM 2388 C CA . SER A 1 309 ? 3.366 2.992 -15.388 1.00 85.31 309 SER A CA 1
ATOM 2389 C C . SER A 1 309 ? 2.436 1.799 -15.332 1.00 85.31 309 SER A C 1
ATOM 2391 O O . SER A 1 309 ? 1.303 1.868 -15.804 1.00 85.31 309 SER A O 1
ATOM 2393 N N . ARG A 1 310 ? 2.897 0.712 -14.719 1.00 81.12 310 ARG A N 1
ATOM 2394 C CA . ARG A 1 310 ? 2.073 -0.460 -14.472 1.00 81.12 310 ARG A CA 1
ATOM 2395 C C . ARG A 1 310 ? 0.909 -0.123 -13.538 1.00 81.12 310 ARG A C 1
ATOM 2397 O O . ARG A 1 310 ? -0.217 -0.469 -13.875 1.00 81.12 310 ARG A O 1
ATOM 2404 N N . LEU A 1 311 ? 1.156 0.617 -12.452 1.00 83.75 311 LEU A N 1
ATOM 2405 C CA . LEU A 1 311 ? 0.101 1.091 -11.548 1.00 83.75 311 LEU A CA 1
ATOM 2406 C C . LEU A 1 311 ? -0.949 1.923 -12.288 1.00 83.75 311 LEU A C 1
ATOM 2408 O O . LEU A 1 311 ? -2.142 1.705 -12.085 1.00 83.75 311 LEU A O 1
ATOM 2412 N N . MET A 1 312 ? -0.527 2.829 -13.176 1.00 90.19 312 MET A N 1
ATOM 2413 C CA . MET A 1 312 ? -1.457 3.625 -13.982 1.00 90.19 312 MET A CA 1
ATOM 2414 C C . MET A 1 312 ? -2.340 2.745 -14.876 1.00 90.19 312 MET A C 1
ATOM 2416 O O . MET A 1 312 ? -3.562 2.887 -14.864 1.00 90.19 312 MET A O 1
ATOM 2420 N N . VAL A 1 313 ? -1.741 1.802 -15.608 1.00 84.81 313 VAL A N 1
ATOM 2421 C CA . VAL A 1 313 ? -2.474 0.916 -16.526 1.00 84.81 313 VAL A CA 1
ATOM 2422 C C . VAL A 1 313 ? -3.410 -0.036 -15.774 1.00 84.81 313 VAL A C 1
ATOM 2424 O O . VAL A 1 313 ? -4.578 -0.148 -16.137 1.00 84.81 313 VAL A O 1
ATOM 2427 N N . GLU A 1 314 ? -2.937 -0.691 -14.711 1.00 84.88 314 GLU A N 1
ATOM 2428 C CA . GLU A 1 314 ? -3.730 -1.653 -13.927 1.00 84.88 314 GLU A CA 1
ATOM 2429 C C . GLU A 1 314 ? -4.932 -0.998 -13.228 1.00 84.88 314 GLU A C 1
ATOM 2431 O O . GLU A 1 314 ? -5.953 -1.652 -13.023 1.00 84.88 314 GLU A O 1
ATOM 2436 N N . ASN A 1 315 ? -4.845 0.299 -12.913 1.00 87.81 315 ASN A N 1
ATOM 2437 C CA . ASN A 1 315 ? -5.901 1.048 -12.224 1.00 87.81 315 ASN A CA 1
ATOM 2438 C C . ASN A 1 315 ? -6.744 1.937 -13.152 1.00 87.81 315 ASN A C 1
ATOM 2440 O O . ASN A 1 315 ? -7.484 2.806 -12.675 1.00 87.81 315 ASN A O 1
ATOM 2444 N N . ASN A 1 316 ? -6.663 1.714 -14.470 1.00 90.19 316 ASN A N 1
ATOM 2445 C CA . ASN A 1 316 ? -7.403 2.466 -15.490 1.00 90.19 316 ASN A CA 1
ATOM 2446 C C . ASN A 1 316 ? -7.206 3.987 -15.377 1.00 90.19 316 ASN A C 1
ATOM 2448 O O . ASN A 1 316 ? -8.140 4.766 -15.582 1.00 90.19 316 ASN A O 1
ATOM 2452 N N . LEU A 1 317 ? -6.003 4.419 -15.003 1.00 92.38 317 LEU A N 1
ATOM 2453 C CA . LEU A 1 317 ? -5.642 5.826 -15.015 1.00 92.38 317 LEU A CA 1
ATOM 2454 C C . LEU A 1 317 ? -5.294 6.259 -16.449 1.00 92.38 317 LEU A C 1
ATOM 2456 O O . LEU A 1 317 ? -4.655 5.499 -17.183 1.00 92.38 317 LEU A O 1
ATOM 2460 N N . PRO A 1 318 ? -5.705 7.467 -16.874 1.00 92.69 318 PRO A N 1
ATOM 2461 C CA . PRO A 1 318 ? -5.500 7.913 -18.244 1.00 92.69 318 PRO A CA 1
ATOM 2462 C C . PRO A 1 318 ? -4.015 8.184 -18.474 1.00 92.69 318 PRO A C 1
ATOM 2464 O O . PRO A 1 318 ? -3.478 9.181 -18.011 1.00 92.69 318 PRO A O 1
ATOM 2467 N N . THR A 1 319 ? -3.337 7.293 -19.187 1.00 92.62 319 THR A N 1
ATOM 2468 C CA . THR A 1 319 ? -1.925 7.424 -19.563 1.00 92.62 319 THR A CA 1
ATOM 2469 C C . THR A 1 319 ? -1.776 7.083 -21.045 1.00 92.62 319 THR A C 1
ATOM 2471 O O . THR A 1 319 ? -2.576 6.298 -21.568 1.00 92.62 319 THR A O 1
ATOM 2474 N N . PRO A 1 320 ? -0.801 7.656 -21.776 1.00 90.44 320 PRO A N 1
ATOM 2475 C CA . PRO A 1 320 ? -0.578 7.258 -23.156 1.00 90.44 320 PRO A CA 1
ATOM 2476 C C . PRO A 1 320 ? -0.292 5.755 -23.239 1.00 90.44 320 PRO A C 1
ATOM 2478 O O . PRO A 1 320 ? 0.372 5.194 -22.363 1.00 90.44 320 PRO A O 1
ATOM 2481 N N . GLU A 1 321 ? -0.761 5.108 -24.309 1.00 90.81 321 GLU A N 1
ATOM 2482 C CA . GLU A 1 321 ? -0.563 3.670 -24.519 1.00 90.81 321 GLU A CA 1
ATOM 2483 C C . GLU A 1 321 ? 0.908 3.294 -24.302 1.00 90.81 321 GLU A C 1
ATOM 2485 O O . GLU A 1 321 ? 1.797 3.820 -24.969 1.00 90.81 321 GLU A O 1
ATOM 2490 N N . THR A 1 322 ? 1.164 2.416 -23.338 1.00 89.38 322 THR A N 1
ATOM 2491 C CA . THR A 1 322 ? 2.510 2.105 -22.858 1.00 89.38 322 THR A CA 1
ATOM 2492 C C . THR A 1 322 ? 2.756 0.609 -22.958 1.00 89.38 322 THR A C 1
ATOM 2494 O O . THR A 1 322 ? 1.948 -0.194 -22.501 1.00 89.38 322 THR A O 1
ATOM 2497 N N . ILE A 1 323 ? 3.888 0.237 -23.548 1.00 84.69 323 ILE A N 1
ATOM 2498 C CA . ILE A 1 323 ? 4.331 -1.140 -23.732 1.00 84.69 323 ILE A CA 1
ATOM 2499 C C . ILE A 1 323 ? 5.633 -1.341 -22.966 1.00 84.69 323 ILE A C 1
ATOM 2501 O O . ILE A 1 323 ? 6.572 -0.550 -23.073 1.00 84.69 323 ILE A O 1
ATOM 2505 N N . ILE A 1 324 ? 5.691 -2.446 -22.226 1.00 84.75 324 ILE A N 1
ATOM 2506 C CA . ILE A 1 324 ? 6.893 -2.931 -21.555 1.00 84.75 324 ILE A CA 1
ATOM 2507 C C . ILE A 1 324 ? 7.100 -4.366 -22.026 1.00 84.75 324 ILE A C 1
ATOM 2509 O O . ILE A 1 324 ? 6.307 -5.246 -21.698 1.00 84.75 324 ILE A O 1
ATOM 2513 N N . SER A 1 325 ? 8.129 -4.596 -22.839 1.00 82.25 325 SER A N 1
ATOM 2514 C CA . SER A 1 325 ? 8.330 -5.885 -23.510 1.00 82.25 325 SER A CA 1
ATOM 2515 C C . SER A 1 325 ? 9.758 -6.404 -23.386 1.00 82.25 325 SER A C 1
ATOM 2517 O O . SER A 1 325 ? 10.720 -5.639 -23.395 1.00 82.25 325 SER A O 1
ATOM 2519 N N . GLN A 1 326 ? 9.903 -7.728 -23.319 1.00 84.44 326 GLN A N 1
ATOM 2520 C CA . GLN A 1 326 ? 11.196 -8.415 -23.421 1.00 84.44 326 GLN A CA 1
ATOM 2521 C C . GLN A 1 326 ? 11.602 -8.681 -24.879 1.00 84.44 326 GLN A C 1
ATOM 2523 O O . GLN A 1 326 ? 12.768 -8.961 -25.153 1.00 84.44 326 GLN A O 1
ATOM 2528 N N . THR A 1 327 ? 10.657 -8.580 -25.818 1.00 86.31 327 THR A N 1
ATOM 2529 C CA . THR A 1 327 ? 10.893 -8.754 -27.256 1.00 86.31 327 THR A CA 1
ATOM 2530 C C . THR A 1 327 ? 10.620 -7.454 -28.014 1.00 86.31 327 THR A C 1
ATOM 2532 O O . THR A 1 327 ? 9.779 -6.649 -27.596 1.00 86.31 327 THR A O 1
ATOM 2535 N N . PRO A 1 328 ? 11.316 -7.213 -29.135 1.00 88.62 328 PRO A N 1
ATOM 2536 C CA . PRO A 1 328 ? 11.129 -5.993 -29.912 1.00 88.62 328 PRO A CA 1
ATOM 2537 C C . PRO A 1 328 ? 9.806 -5.954 -30.686 1.00 88.62 328 PRO A C 1
ATOM 2539 O O . PRO A 1 328 ? 9.414 -4.880 -31.133 1.00 88.62 328 PRO A O 1
ATOM 2542 N N . ASP A 1 329 ? 9.108 -7.082 -30.832 1.00 90.75 329 ASP A N 1
ATOM 2543 C CA . ASP A 1 329 ? 7.915 -7.206 -31.681 1.00 90.75 329 ASP A CA 1
ATOM 2544 C C . ASP A 1 329 ? 6.832 -6.186 -31.315 1.00 90.75 329 ASP A C 1
ATOM 2546 O O . ASP A 1 329 ? 6.305 -5.496 -32.182 1.00 90.75 329 ASP A O 1
ATOM 2550 N N . ALA A 1 330 ? 6.575 -5.999 -30.020 1.00 86.00 330 ALA A N 1
ATOM 2551 C CA . ALA A 1 330 ? 5.575 -5.043 -29.550 1.00 86.00 330 ALA A CA 1
ATOM 2552 C C . ALA A 1 330 ? 5.991 -3.573 -29.792 1.00 86.00 330 ALA A C 1
ATOM 2554 O O . ALA A 1 330 ? 5.148 -2.704 -30.010 1.00 86.00 330 ALA A O 1
ATOM 2555 N N . VAL A 1 331 ? 7.299 -3.283 -29.805 1.00 88.88 331 VAL A N 1
ATOM 2556 C CA . VAL A 1 331 ? 7.832 -1.953 -30.160 1.00 88.88 331 VAL A CA 1
ATOM 2557 C C . VAL A 1 331 ? 7.636 -1.687 -31.650 1.00 88.88 331 VAL A C 1
ATOM 2559 O O . VAL A 1 331 ? 7.195 -0.610 -32.048 1.00 88.88 331 VAL A O 1
ATOM 2562 N N . VAL A 1 332 ? 7.966 -2.686 -32.467 1.00 91.81 332 VAL A N 1
ATOM 2563 C CA . VAL A 1 332 ? 7.816 -2.698 -33.926 1.00 91.81 332 VAL A CA 1
ATOM 2564 C C . VAL A 1 332 ? 6.346 -2.491 -34.303 1.00 91.81 332 VAL A C 1
ATOM 2566 O O . VAL A 1 332 ? 6.059 -1.624 -35.125 1.00 91.81 332 VAL A O 1
ATOM 2569 N N . GLU A 1 333 ? 5.423 -3.190 -33.639 1.00 91.94 333 GLU A N 1
ATOM 2570 C CA . GLU A 1 333 ? 3.975 -3.071 -33.838 1.00 91.94 333 GLU A CA 1
ATOM 2571 C C . GLU A 1 333 ? 3.433 -1.684 -33.459 1.00 91.94 333 GLU A C 1
ATOM 2573 O O . GLU A 1 333 ? 2.648 -1.095 -34.203 1.00 91.94 333 GLU A O 1
ATOM 2578 N N . MET A 1 334 ? 3.859 -1.115 -32.325 1.00 91.00 334 MET A N 1
ATOM 2579 C CA . MET A 1 334 ? 3.480 0.255 -31.952 1.00 91.00 334 MET A CA 1
ATOM 2580 C C . MET A 1 334 ? 3.968 1.271 -32.992 1.00 91.00 334 MET A C 1
ATOM 2582 O O . MET A 1 334 ? 3.227 2.181 -33.367 1.00 91.00 334 MET A O 1
ATOM 2586 N N . LEU A 1 335 ? 5.197 1.109 -33.482 1.00 91.75 335 LEU A N 1
ATOM 2587 C CA . LEU A 1 335 ? 5.753 1.968 -34.524 1.00 91.75 335 LEU A CA 1
ATOM 2588 C C . LEU A 1 335 ? 5.067 1.773 -35.880 1.00 91.75 335 LEU A C 1
ATOM 2590 O O . LEU A 1 335 ? 4.940 2.747 -36.610 1.00 91.75 335 LEU A O 1
ATOM 2594 N N . ASP A 1 336 ? 4.590 0.573 -36.214 1.00 91.75 336 ASP A N 1
ATOM 2595 C CA . ASP A 1 336 ? 3.769 0.359 -37.415 1.00 91.75 336 ASP A CA 1
ATOM 2596 C C . ASP A 1 336 ? 2.412 1.059 -37.307 1.00 91.75 336 ASP A C 1
ATOM 2598 O O . ASP A 1 336 ? 1.925 1.618 -38.288 1.00 91.75 336 ASP A O 1
ATOM 2602 N N . ARG A 1 337 ? 1.812 1.072 -36.110 1.00 90.81 337 ARG A N 1
ATOM 2603 C CA . ARG A 1 337 ? 0.521 1.732 -35.873 1.00 90.81 337 ARG A CA 1
ATOM 2604 C C . ARG A 1 337 ? 0.612 3.254 -35.884 1.00 90.81 337 ARG A C 1
ATOM 2606 O O . ARG A 1 337 ? -0.273 3.906 -36.431 1.00 90.81 337 ARG A O 1
ATOM 2613 N N . TYR A 1 338 ? 1.645 3.820 -35.264 1.00 88.75 338 TYR A N 1
ATOM 2614 C CA . TYR A 1 338 ? 1.717 5.264 -35.016 1.00 88.75 338 TYR A CA 1
ATOM 2615 C C . TYR A 1 338 ? 2.828 5.987 -35.787 1.00 88.75 338 TYR A C 1
ATOM 2617 O O . TYR A 1 338 ? 2.853 7.214 -35.794 1.00 88.75 338 TYR A O 1
ATOM 2625 N N . GLY A 1 339 ? 3.775 5.273 -36.400 1.00 88.75 339 GLY A N 1
ATOM 2626 C CA . GLY A 1 339 ? 4.955 5.832 -37.082 1.00 88.75 339 GLY A CA 1
ATOM 2627 C C . GLY A 1 339 ? 6.020 6.422 -36.145 1.00 88.75 339 GLY A C 1
ATOM 2628 O O . GLY A 1 339 ? 7.194 6.521 -36.511 1.00 88.75 339 GLY A O 1
ATOM 2629 N N . ILE A 1 340 ? 5.628 6.790 -34.923 1.00 89.31 340 ILE A N 1
ATOM 2630 C CA . ILE A 1 340 ? 6.450 7.464 -33.922 1.00 89.31 340 ILE A CA 1
ATOM 2631 C C . ILE A 1 340 ? 6.108 6.980 -32.508 1.00 89.31 340 ILE A C 1
ATOM 2633 O O . ILE A 1 340 ? 4.943 6.775 -32.167 1.00 89.31 340 ILE A O 1
ATOM 2637 N N . ALA A 1 341 ? 7.127 6.822 -31.665 1.00 90.94 341 ALA A N 1
ATOM 2638 C CA . ALA A 1 341 ? 6.959 6.452 -30.264 1.00 90.94 341 ALA A CA 1
ATOM 2639 C C . ALA A 1 341 ? 8.040 7.080 -29.374 1.00 90.94 341 ALA A C 1
ATOM 2641 O O . ALA A 1 341 ? 9.120 7.446 -29.840 1.00 90.94 341 ALA A O 1
ATOM 2642 N N . LEU A 1 342 ? 7.752 7.189 -28.080 1.00 89.06 342 LEU A N 1
ATOM 2643 C CA . LEU A 1 342 ? 8.678 7.648 -27.053 1.00 89.06 342 LEU A CA 1
ATOM 2644 C C . LEU A 1 342 ? 9.298 6.435 -26.351 1.00 89.06 342 LEU A C 1
ATOM 2646 O O . LEU A 1 342 ? 8.628 5.724 -25.611 1.00 89.06 342 LEU A O 1
ATOM 2650 N N . LEU A 1 343 ? 10.591 6.204 -26.542 1.00 87.44 343 LEU A N 1
ATOM 2651 C CA . LEU A 1 343 ? 11.358 5.263 -25.732 1.00 87.44 343 LEU A CA 1
ATOM 2652 C C . LEU A 1 343 ? 11.695 5.921 -24.395 1.00 87.44 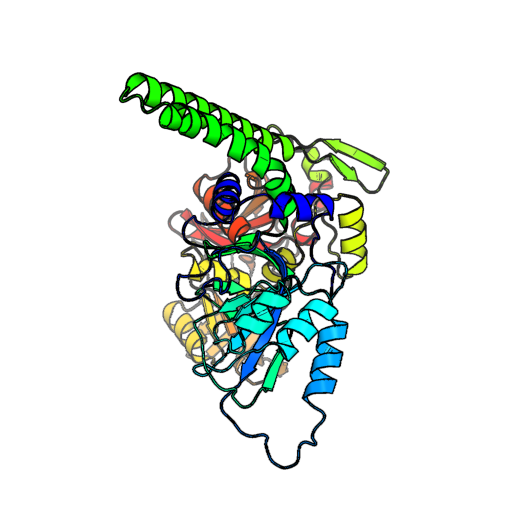343 LEU A C 1
ATOM 2654 O O . LEU A 1 343 ? 12.414 6.928 -24.357 1.00 87.44 343 LEU A O 1
ATOM 2658 N N . LYS A 1 344 ? 11.202 5.340 -23.303 1.00 83.00 344 LYS A N 1
ATOM 2659 C CA . LYS A 1 344 ? 11.486 5.798 -21.947 1.00 83.00 344 LYS A CA 1
ATOM 2660 C C . LYS A 1 344 ? 12.750 5.130 -21.395 1.00 83.00 344 LYS A C 1
ATOM 2662 O O . LYS A 1 344 ? 13.092 4.004 -21.745 1.00 83.00 344 LYS A O 1
ATOM 2667 N N . SER A 1 345 ? 13.481 5.870 -20.561 1.00 71.56 345 SER A N 1
ATOM 2668 C CA . SER A 1 345 ? 14.659 5.343 -19.866 1.00 71.56 345 SER A CA 1
ATOM 2669 C C . SER A 1 345 ? 14.188 4.492 -18.692 1.00 71.56 345 SER A C 1
ATOM 2671 O O . SER A 1 345 ? 13.254 4.888 -18.000 1.00 71.56 345 SER A O 1
ATOM 2673 N N . THR A 1 346 ? 14.825 3.346 -18.459 1.00 60.97 346 THR A N 1
ATOM 2674 C CA . THR A 1 346 ? 14.461 2.434 -17.364 1.00 60.97 346 THR A CA 1
ATOM 2675 C C . THR A 1 346 ? 15.119 2.798 -16.029 1.00 60.97 346 THR A C 1
ATOM 2677 O O . THR A 1 346 ? 14.682 2.291 -15.008 1.00 60.97 346 THR A O 1
ATOM 2680 N N . ASN A 1 347 ? 16.156 3.654 -16.020 1.00 48.44 347 ASN A N 1
ATOM 2681 C CA . ASN A 1 347 ? 17.057 3.814 -14.863 1.00 48.44 347 ASN A CA 1
ATOM 2682 C C . ASN A 1 347 ? 17.316 5.273 -14.419 1.00 48.44 347 ASN A C 1
ATOM 2684 O O . ASN A 1 347 ? 18.344 5.526 -13.797 1.00 48.44 347 ASN A O 1
ATOM 2688 N N . LEU A 1 348 ? 16.478 6.259 -14.761 1.00 41.41 348 LEU A N 1
ATOM 2689 C CA . LEU A 1 348 ? 16.722 7.658 -14.362 1.00 41.41 348 LEU A CA 1
ATOM 2690 C C . LEU A 1 348 ? 15.421 8.413 -14.073 1.00 41.41 348 LEU A C 1
ATOM 2692 O O . LEU A 1 348 ? 14.508 8.395 -14.901 1.00 41.41 348 LEU A O 1
ATOM 2696 N N . CYS A 1 349 ? 15.399 9.150 -12.963 1.00 34.97 349 CYS A N 1
ATOM 2697 C CA . CYS A 1 349 ? 14.458 10.242 -12.736 1.00 34.97 349 CYS A CA 1
ATOM 2698 C C . CYS A 1 349 ? 14.796 11.436 -13.653 1.00 34.97 349 CYS A C 1
ATOM 2700 O O . CYS A 1 349 ? 15.968 11.716 -13.930 1.00 34.97 349 CYS A O 1
ATOM 2702 N N . GLY A 1 350 ? 13.774 12.124 -14.173 1.00 39.38 350 GLY A N 1
ATOM 2703 C CA . GLY A 1 350 ? 13.932 13.463 -14.750 1.00 39.38 350 GLY A CA 1
ATOM 2704 C C . GLY A 1 350 ? 14.098 13.636 -16.253 1.00 39.38 350 GLY A C 1
ATOM 2705 O O . GLY A 1 350 ? 14.711 14.613 -16.687 1.00 39.38 350 GLY A O 1
ATOM 2706 N N . GLY A 1 351 ? 13.543 12.754 -17.086 1.00 43.00 351 GLY A N 1
ATOM 2707 C CA . GLY A 1 351 ? 13.421 12.974 -18.538 1.00 43.00 351 GLY A CA 1
ATOM 2708 C C . GLY A 1 351 ? 14.742 13.067 -19.327 1.00 43.00 351 GLY A C 1
ATOM 2709 O O . GLY A 1 351 ? 14.723 13.143 -20.559 1.00 43.00 351 GLY A O 1
ATOM 2710 N N . VAL A 1 352 ? 15.904 13.016 -18.665 1.00 44.06 352 VAL A N 1
ATOM 2711 C CA . VAL A 1 352 ? 17.242 13.039 -19.275 1.00 44.06 352 VAL A CA 1
ATOM 2712 C C . VAL A 1 352 ? 17.580 11.640 -19.802 1.00 44.06 352 VAL A C 1
ATOM 2714 O O . VAL A 1 352 ? 18.463 10.945 -19.315 1.00 44.06 352 VAL A O 1
ATOM 2717 N N . GLY A 1 353 ? 16.827 11.172 -20.792 1.00 58.50 353 GLY A N 1
ATOM 2718 C CA . GLY A 1 353 ? 17.024 9.828 -21.341 1.00 58.50 353 GLY A CA 1
ATOM 2719 C C . GLY A 1 353 ? 15.959 9.363 -22.321 1.00 58.50 353 GLY A C 1
ATOM 2720 O O . GLY A 1 353 ? 16.167 8.350 -22.989 1.00 58.50 353 GLY A O 1
ATOM 2721 N N . HIS A 1 354 ? 14.848 10.093 -22.440 1.00 74.94 354 HIS A N 1
ATOM 2722 C CA . HIS A 1 354 ? 13.814 9.771 -23.413 1.00 74.94 354 HIS A CA 1
ATOM 2723 C C . HIS A 1 354 ? 14.301 9.988 -24.843 1.00 74.94 354 HIS A C 1
ATOM 2725 O O . HIS A 1 354 ? 15.066 10.911 -25.135 1.00 74.94 354 HIS A O 1
ATOM 2731 N N . ARG A 1 355 ? 13.863 9.110 -25.742 1.00 83.38 355 ARG A N 1
ATOM 2732 C CA . ARG A 1 355 ? 14.223 9.156 -27.158 1.00 83.38 355 ARG A CA 1
ATOM 2733 C C . ARG A 1 355 ? 12.983 9.007 -28.009 1.00 83.38 355 ARG A C 1
ATOM 2735 O O . ARG A 1 355 ? 12.123 8.188 -27.713 1.00 83.38 355 ARG A O 1
ATOM 2742 N N . ILE A 1 356 ? 12.933 9.754 -29.099 1.00 87.75 356 ILE A N 1
ATOM 2743 C CA . ILE A 1 356 ? 11.919 9.549 -30.125 1.00 87.75 356 ILE A CA 1
ATOM 2744 C C . ILE A 1 356 ? 12.404 8.438 -31.049 1.00 87.75 356 ILE A C 1
ATOM 2746 O O . ILE A 1 356 ? 13.509 8.518 -31.593 1.00 87.75 356 ILE A O 1
ATOM 2750 N N . LEU A 1 357 ? 11.589 7.400 -31.189 1.00 91.12 357 LEU A N 1
ATOM 2751 C CA . LEU A 1 357 ? 11.736 6.359 -32.192 1.00 91.12 357 LEU A CA 1
ATOM 2752 C C . LEU A 1 357 ? 10.818 6.694 -33.363 1.00 91.12 357 LEU A C 1
ATOM 2754 O O . LEU A 1 357 ? 9.641 6.982 -33.160 1.00 91.12 357 LEU A O 1
ATOM 2758 N N . ARG A 1 358 ? 11.352 6.639 -34.580 1.00 91.75 358 ARG A N 1
ATOM 2759 C CA . ARG A 1 358 ? 10.574 6.708 -35.822 1.00 91.75 358 ARG A CA 1
ATOM 2760 C C . ARG A 1 358 ? 10.823 5.465 -36.642 1.00 91.75 358 ARG A C 1
ATOM 2762 O O . ARG A 1 358 ? 11.932 4.931 -36.606 1.00 91.75 358 ARG A O 1
ATOM 2769 N N . ARG A 1 359 ? 9.827 5.039 -37.411 1.00 89.50 359 ARG A N 1
ATOM 2770 C CA . ARG A 1 359 ? 9.994 3.951 -38.372 1.00 89.50 359 ARG A CA 1
ATOM 2771 C C . ARG A 1 359 ? 9.616 4.408 -39.771 1.00 89.50 359 ARG A C 1
ATOM 2773 O O . ARG A 1 359 ? 8.474 4.768 -40.020 1.00 89.50 359 ARG A O 1
ATOM 2780 N N . GLU A 1 360 ? 10.578 4.339 -40.684 1.00 83.31 360 GLU A N 1
ATOM 2781 C CA . GLU A 1 360 ? 10.403 4.670 -42.100 1.00 83.31 360 GLU A CA 1
ATOM 2782 C C . GLU A 1 360 ? 11.081 3.592 -42.951 1.00 83.31 360 GLU A C 1
ATOM 2784 O O . GLU A 1 360 ? 12.213 3.188 -42.677 1.00 83.31 360 GLU A O 1
ATOM 2789 N N . GLY A 1 361 ? 10.376 3.064 -43.959 1.00 77.81 361 GLY A N 1
ATOM 2790 C CA . GLY A 1 361 ? 10.935 2.053 -44.868 1.00 77.81 361 GLY A CA 1
ATOM 2791 C C . GLY A 1 361 ? 11.456 0.788 -44.167 1.00 77.81 361 GLY A C 1
ATOM 2792 O O . GLY A 1 361 ? 12.452 0.215 -44.595 1.00 77.81 361 GLY A O 1
ATOM 2793 N N . GLY A 1 362 ? 10.837 0.383 -43.050 1.00 82.12 362 GLY A N 1
ATOM 2794 C CA . GLY A 1 362 ? 11.255 -0.780 -42.252 1.00 82.12 362 GLY A CA 1
ATOM 2795 C C . GLY A 1 362 ? 12.450 -0.540 -41.319 1.00 82.12 362 GLY A C 1
ATOM 2796 O O . GLY A 1 362 ? 12.750 -1.405 -40.501 1.00 82.12 362 GLY A O 1
ATOM 2797 N N . THR A 1 363 ? 13.086 0.631 -41.381 1.00 88.31 363 THR A N 1
ATOM 2798 C CA . THR A 1 363 ? 14.208 1.010 -40.510 1.00 88.31 363 THR A CA 1
ATOM 2799 C C . THR A 1 363 ? 13.691 1.818 -39.328 1.00 88.31 363 THR A C 1
ATOM 2801 O O . THR A 1 363 ? 12.933 2.771 -39.513 1.00 88.31 363 THR A O 1
ATOM 2804 N N . ILE A 1 364 ? 14.117 1.469 -38.114 1.00 94.06 364 ILE A N 1
ATOM 2805 C CA . ILE A 1 364 ? 13.842 2.272 -36.920 1.00 94.06 364 ILE A CA 1
ATOM 2806 C C . ILE A 1 364 ? 15.011 3.227 -36.704 1.00 94.06 364 ILE A C 1
ATOM 2808 O O . ILE A 1 364 ? 16.172 2.825 -36.776 1.00 94.06 364 ILE A O 1
ATOM 2812 N N . THR A 1 365 ? 14.718 4.493 -36.436 1.00 93.00 365 THR A N 1
ATOM 2813 C CA . THR A 1 365 ? 15.727 5.522 -36.194 1.00 93.00 365 THR A CA 1
ATOM 2814 C C . THR A 1 365 ? 15.404 6.339 -34.952 1.00 93.00 365 THR A C 1
ATOM 2816 O O . THR A 1 365 ? 14.261 6.409 -34.499 1.00 93.00 365 THR A O 1
ATOM 2819 N N . THR A 1 366 ? 16.430 6.967 -34.390 1.00 89.81 366 THR A N 1
ATOM 2820 C CA . THR A 1 366 ? 16.298 7.971 -33.338 1.00 89.81 366 THR A CA 1
ATOM 2821 C C . THR A 1 366 ? 17.262 9.117 -33.598 1.00 89.81 366 THR A C 1
ATOM 2823 O O . THR A 1 366 ? 18.373 8.904 -34.085 1.00 89.81 366 THR A O 1
ATOM 2826 N N . ARG A 1 367 ? 16.859 10.345 -33.274 1.00 84.62 367 ARG A N 1
ATOM 2827 C CA . ARG A 1 367 ? 17.701 11.531 -33.440 1.00 84.62 367 ARG A CA 1
ATOM 2828 C C . ARG A 1 367 ? 18.162 12.043 -32.083 1.00 84.62 367 ARG A C 1
ATOM 2830 O O . ARG A 1 367 ? 17.388 12.114 -31.131 1.00 84.62 367 ARG A O 1
ATOM 2837 N N . ARG A 1 368 ? 19.431 12.439 -31.994 1.00 75.94 368 ARG A N 1
ATOM 2838 C CA . ARG A 1 368 ? 19.975 13.172 -30.846 1.00 75.94 368 ARG A CA 1
ATOM 2839 C C . ARG A 1 368 ? 20.819 14.328 -31.367 1.00 75.94 368 ARG A C 1
ATOM 2841 O O . ARG A 1 368 ? 21.811 14.097 -32.053 1.00 75.94 368 ARG A O 1
ATOM 2848 N N . ARG A 1 369 ? 20.446 15.563 -31.010 1.00 72.50 369 ARG A N 1
ATOM 2849 C CA . ARG A 1 369 ? 21.012 16.789 -31.606 1.00 72.50 369 ARG A CA 1
ATOM 2850 C C . ARG A 1 369 ? 20.852 16.738 -33.136 1.00 72.50 369 ARG A C 1
ATOM 2852 O O . ARG A 1 369 ? 19.749 16.480 -33.617 1.00 72.50 369 ARG A O 1
ATOM 2859 N N . ASP A 1 370 ? 21.934 16.898 -33.888 1.00 76.81 370 ASP A N 1
ATOM 2860 C CA . ASP A 1 370 ? 21.924 16.909 -35.356 1.00 76.81 370 ASP A CA 1
ATOM 2861 C C . ASP A 1 370 ? 22.334 15.576 -35.986 1.00 76.81 370 ASP A C 1
ATOM 2863 O O . ASP A 1 370 ? 22.589 15.507 -37.184 1.00 76.81 370 ASP A O 1
ATOM 2867 N N . GLN A 1 371 ? 22.394 14.505 -35.190 1.00 81.62 371 GLN A N 1
ATOM 2868 C CA . GLN A 1 371 ? 22.747 13.171 -35.665 1.00 81.62 371 GLN A CA 1
ATOM 2869 C C . GLN A 1 371 ? 21.561 12.214 -35.565 1.00 81.62 371 GLN A C 1
ATOM 2871 O O . GLN A 1 371 ? 20.861 12.160 -34.547 1.00 81.62 371 GLN A O 1
ATOM 2876 N N . THR A 1 372 ? 21.381 11.432 -36.625 1.00 87.88 372 THR A N 1
ATOM 2877 C CA . THR A 1 372 ? 20.407 10.344 -36.711 1.00 87.88 372 THR A CA 1
ATOM 2878 C C . THR A 1 372 ? 21.131 9.021 -36.524 1.00 87.88 372 THR A C 1
ATOM 2880 O O . THR A 1 372 ? 22.162 8.779 -37.147 1.00 87.88 372 THR A O 1
ATOM 2883 N N . TYR A 1 373 ? 20.576 8.167 -35.674 1.00 89.12 373 TYR A N 1
ATOM 2884 C CA . TYR A 1 373 ? 21.073 6.826 -35.407 1.00 89.12 373 TYR A CA 1
ATOM 2885 C C . TYR A 1 373 ? 20.034 5.812 -35.867 1.00 89.12 373 TYR A C 1
ATOM 2887 O O . TYR A 1 373 ? 18.842 5.983 -35.601 1.00 89.12 373 TYR A O 1
ATOM 2895 N N . GLN A 1 374 ? 20.481 4.741 -36.513 1.00 91.38 374 GLN A N 1
ATOM 2896 C CA . GLN A 1 374 ? 19.650 3.555 -36.686 1.00 91.38 374 GLN A CA 1
ATOM 2897 C C . GLN A 1 374 ? 19.479 2.864 -35.336 1.00 91.38 374 GLN A C 1
ATOM 2899 O O . GLN A 1 374 ? 20.371 2.906 -34.490 1.00 91.38 374 GLN A O 1
ATOM 2904 N N . VAL A 1 375 ? 18.330 2.242 -35.117 1.00 91.88 375 VAL A N 1
ATOM 2905 C CA . VAL A 1 375 ? 18.030 1.512 -33.890 1.00 91.88 375 VAL A CA 1
ATOM 2906 C C . VAL A 1 375 ? 17.937 0.035 -34.220 1.00 91.88 375 VAL A C 1
ATOM 2908 O O . VAL A 1 375 ? 17.170 -0.376 -35.087 1.00 91.88 375 VAL A O 1
ATOM 2911 N N . ALA A 1 376 ? 18.726 -0.755 -33.504 1.00 90.12 376 ALA A N 1
ATOM 2912 C CA . ALA A 1 376 ? 18.687 -2.206 -33.547 1.00 90.12 376 ALA A CA 1
ATOM 2913 C C . ALA A 1 376 ? 18.390 -2.756 -32.150 1.00 90.12 376 ALA A C 1
ATOM 2915 O O . ALA A 1 376 ? 18.582 -2.079 -31.141 1.00 90.12 376 ALA A O 1
ATOM 2916 N N . PHE A 1 377 ? 17.954 -4.007 -32.081 1.00 90.00 377 PHE A N 1
ATOM 2917 C CA . PHE A 1 377 ? 17.625 -4.682 -30.829 1.00 90.00 377 PHE A CA 1
ATOM 2918 C C . PHE A 1 377 ? 18.641 -5.792 -30.555 1.00 90.00 377 PHE A C 1
ATOM 2920 O O . PHE A 1 377 ? 19.043 -6.515 -31.466 1.00 90.00 377 PHE A O 1
ATOM 2927 N N . GLY A 1 378 ? 19.108 -5.913 -29.314 1.00 84.38 378 GLY A N 1
ATOM 2928 C CA . GLY A 1 378 ? 20.116 -6.903 -28.940 1.00 84.38 378 GLY A CA 1
ATOM 2929 C C . GLY A 1 378 ? 20.179 -7.146 -27.437 1.00 84.38 378 GLY A C 1
ATOM 2930 O O . GLY A 1 378 ? 19.364 -6.642 -26.682 1.00 84.38 378 GLY A O 1
ATOM 2931 N N . ALA A 1 379 ? 21.163 -7.920 -26.980 1.00 79.25 379 ALA A N 1
ATOM 2932 C CA . ALA A 1 379 ? 21.244 -8.329 -25.573 1.00 79.25 379 ALA A CA 1
ATOM 2933 C C . ALA A 1 379 ? 21.794 -7.249 -24.619 1.00 79.25 379 ALA A C 1
ATOM 2935 O O . ALA A 1 379 ? 21.657 -7.376 -23.406 1.00 79.25 379 ALA A O 1
ATOM 2936 N N . ARG A 1 380 ? 22.482 -6.221 -25.136 1.00 77.25 380 ARG A N 1
ATOM 2937 C CA . ARG A 1 380 ? 23.096 -5.148 -24.334 1.00 77.25 380 ARG A CA 1
ATOM 2938 C C . ARG A 1 380 ? 22.976 -3.804 -25.038 1.00 77.25 380 ARG A C 1
ATOM 2940 O O . ARG A 1 380 ? 23.154 -3.738 -26.255 1.00 77.25 380 ARG A O 1
ATOM 2947 N N . ASN A 1 381 ? 22.754 -2.752 -24.252 1.00 80.00 381 ASN A N 1
ATOM 2948 C CA . ASN A 1 381 ? 22.794 -1.375 -24.731 1.00 80.00 381 ASN A CA 1
ATOM 2949 C C . ASN A 1 381 ? 24.212 -1.035 -25.206 1.00 80.00 381 ASN A C 1
ATOM 2951 O O . ASN A 1 381 ? 25.160 -1.123 -24.426 1.00 80.00 381 ASN A O 1
ATOM 2955 N N . ARG A 1 382 ? 24.373 -0.665 -26.480 1.00 83.25 382 ARG A N 1
ATOM 2956 C CA . ARG A 1 382 ? 25.666 -0.243 -27.046 1.00 83.25 382 ARG A CA 1
ATOM 2957 C C . ARG A 1 382 ? 25.479 0.637 -28.274 1.00 83.25 382 ARG A C 1
ATOM 2959 O O . ARG A 1 382 ? 24.524 0.466 -29.024 1.00 83.25 382 ARG A O 1
ATOM 2966 N N . LEU A 1 383 ? 26.422 1.546 -28.488 1.00 83.56 383 LEU A N 1
ATOM 2967 C CA . LEU A 1 383 ? 26.531 2.319 -29.719 1.00 83.56 383 LEU A CA 1
ATOM 2968 C C . LEU A 1 383 ? 27.620 1.683 -30.588 1.00 83.56 383 LEU A C 1
ATOM 2970 O O . LEU A 1 383 ? 28.763 1.578 -30.148 1.00 83.56 383 LEU A O 1
ATOM 2974 N N . LEU A 1 384 ? 27.251 1.229 -31.784 1.00 82.81 384 LEU A N 1
ATOM 2975 C CA . LEU A 1 384 ? 28.163 0.674 -32.783 1.00 82.81 384 LEU A CA 1
ATOM 2976 C C . LEU A 1 384 ? 28.052 1.527 -34.044 1.00 82.81 384 LEU A C 1
ATOM 2978 O O . LEU A 1 384 ? 27.021 1.501 -34.715 1.00 82.81 384 LEU A O 1
ATOM 2982 N N . ASP A 1 385 ? 29.086 2.314 -34.327 1.00 84.50 385 ASP A N 1
ATOM 2983 C CA . ASP A 1 385 ? 29.098 3.326 -35.387 1.00 84.50 385 ASP A CA 1
ATOM 2984 C C . ASP A 1 385 ? 27.887 4.279 -35.286 1.00 84.50 385 ASP A C 1
ATOM 2986 O O . ASP A 1 385 ? 27.785 5.064 -34.341 1.00 84.50 385 ASP A O 1
ATOM 2990 N N . GLN A 1 386 ? 26.943 4.192 -36.230 1.00 85.50 386 GLN A N 1
ATOM 2991 C CA . GLN A 1 386 ? 25.686 4.956 -36.260 1.00 85.50 386 GLN A CA 1
ATOM 2992 C C . GLN A 1 386 ? 24.458 4.127 -35.845 1.00 85.50 386 GLN A C 1
ATOM 2994 O O . GLN A 1 386 ? 23.322 4.557 -36.045 1.00 85.50 386 GLN A O 1
ATOM 2999 N N . THR A 1 387 ? 24.665 2.950 -35.250 1.00 87.12 387 THR A N 1
ATOM 3000 C CA . THR A 1 387 ? 23.595 2.059 -34.786 1.00 87.12 387 THR A CA 1
ATOM 3001 C C . THR A 1 387 ? 23.547 2.010 -33.264 1.00 87.12 387 THR A C 1
ATOM 3003 O O . THR A 1 387 ? 24.480 1.559 -32.596 1.00 87.12 387 THR A O 1
ATOM 3006 N N . LEU A 1 388 ? 22.424 2.444 -32.703 1.00 87.94 388 LEU A N 1
ATOM 3007 C CA . LEU A 1 388 ? 22.088 2.287 -31.299 1.00 87.94 388 LEU A CA 1
ATOM 3008 C C . LEU A 1 388 ? 21.419 0.925 -31.092 1.00 87.94 388 LEU A C 1
ATOM 3010 O O . LEU A 1 388 ? 20.273 0.718 -31.487 1.00 87.94 388 LEU A O 1
ATOM 3014 N N . VAL A 1 389 ? 22.131 -0.003 -30.460 1.00 84.81 389 VAL A N 1
ATOM 3015 C CA . VAL A 1 389 ? 21.582 -1.304 -30.072 1.00 84.81 389 VAL A CA 1
ATOM 3016 C C . VAL A 1 389 ? 20.934 -1.170 -28.699 1.00 84.81 389 VAL A C 1
ATOM 3018 O O . VAL A 1 389 ? 21.615 -0.794 -27.744 1.00 84.81 389 VAL A O 1
ATOM 3021 N N . LEU A 1 390 ? 19.644 -1.486 -28.604 1.00 85.94 390 LEU A N 1
ATOM 3022 C CA . LEU A 1 390 ? 18.847 -1.433 -27.380 1.00 85.94 390 LEU A CA 1
ATOM 3023 C C . LEU A 1 390 ? 18.604 -2.835 -26.813 1.00 85.94 390 LEU A C 1
ATOM 3025 O O . LEU A 1 390 ? 18.231 -3.759 -27.544 1.00 85.94 390 LEU A O 1
ATOM 3029 N N . ALA A 1 391 ? 18.769 -2.968 -25.501 1.00 82.31 391 ALA A N 1
ATOM 3030 C CA . ALA A 1 391 ? 18.469 -4.173 -24.739 1.00 82.31 391 ALA A CA 1
ATOM 3031 C C . ALA A 1 391 ? 17.098 -4.109 -24.063 1.00 82.31 391 ALA A C 1
ATOM 3033 O O . ALA A 1 391 ? 16.648 -3.012 -23.729 1.00 82.31 391 ALA A O 1
ATOM 3034 N N . PRO A 1 392 ? 16.449 -5.266 -23.845 1.00 80.38 392 PRO A N 1
ATOM 3035 C CA . PRO A 1 392 ? 15.229 -5.321 -23.056 1.00 80.38 392 PRO A CA 1
ATOM 3036 C C . PRO A 1 392 ? 15.505 -5.027 -21.559 1.00 80.38 392 PRO A C 1
ATOM 3038 O O . PRO A 1 392 ? 16.638 -5.215 -21.103 1.00 80.38 392 PRO A O 1
ATOM 3041 N N . PRO A 1 393 ? 14.486 -4.604 -20.780 1.00 82.75 393 PRO A N 1
ATOM 3042 C CA . PRO A 1 393 ? 13.105 -4.396 -21.214 1.00 82.75 393 PRO A CA 1
ATOM 3043 C C . PRO A 1 393 ? 12.949 -3.143 -22.085 1.00 82.75 393 PRO A C 1
ATOM 3045 O O . PRO A 1 393 ? 13.491 -2.078 -21.795 1.00 82.75 393 PRO A O 1
ATOM 3048 N N . TYR A 1 394 ? 12.172 -3.271 -23.156 1.00 85.19 394 TYR A N 1
ATOM 3049 C CA . TYR A 1 394 ? 11.789 -2.158 -24.009 1.00 85.19 394 TYR A CA 1
ATOM 3050 C C . TYR A 1 394 ? 10.593 -1.451 -23.396 1.00 85.19 394 TYR A C 1
ATOM 3052 O O . TYR A 1 394 ? 9.479 -1.972 -23.429 1.00 85.19 394 TYR A O 1
ATOM 3060 N N . TYR A 1 395 ? 10.842 -0.273 -22.837 1.00 86.88 395 TYR A N 1
ATOM 3061 C CA . TYR A 1 395 ? 9.822 0.583 -22.256 1.00 86.88 395 TYR A CA 1
ATOM 3062 C C . TYR A 1 395 ? 9.477 1.702 -23.242 1.00 86.88 395 TYR A C 1
ATOM 3064 O O . TYR A 1 395 ? 10.216 2.677 -23.386 1.00 86.88 395 TYR A O 1
ATOM 3072 N N . VAL A 1 396 ? 8.373 1.534 -23.968 1.00 88.75 396 VAL A N 1
ATOM 3073 C CA . VAL A 1 396 ? 7.977 2.426 -25.061 1.00 88.75 396 VAL A CA 1
ATOM 3074 C C . VAL A 1 396 ? 6.558 2.914 -24.832 1.00 88.75 396 VAL A C 1
ATOM 3076 O O . VAL A 1 396 ? 5.659 2.140 -24.531 1.00 88.75 396 VAL A O 1
ATOM 3079 N N . GLN A 1 397 ? 6.360 4.213 -24.975 1.00 90.44 397 GLN A N 1
ATOM 3080 C CA . GLN A 1 397 ? 5.083 4.876 -24.803 1.00 90.44 397 GLN A CA 1
ATOM 3081 C C . GLN A 1 397 ? 4.670 5.532 -26.123 1.00 90.44 397 GLN A C 1
ATOM 3083 O O . GLN A 1 397 ? 5.507 6.067 -26.856 1.00 90.44 397 GLN A O 1
ATOM 3088 N N . ARG A 1 398 ? 3.375 5.509 -26.438 1.00 89.94 398 ARG A N 1
ATOM 3089 C CA . ARG A 1 398 ? 2.808 6.219 -27.581 1.00 89.94 398 ARG A CA 1
ATOM 3090 C C . ARG A 1 398 ? 3.172 7.692 -27.472 1.00 89.94 398 ARG A C 1
ATOM 3092 O O . ARG A 1 398 ? 2.924 8.339 -26.457 1.00 89.94 398 ARG A O 1
ATOM 3099 N N . PHE A 1 399 ? 3.737 8.223 -28.547 1.00 87.25 399 PHE A N 1
ATOM 3100 C CA . PHE A 1 399 ? 4.041 9.640 -28.622 1.00 87.25 399 PHE A CA 1
ATOM 3101 C C . PHE A 1 399 ? 2.744 10.442 -28.801 1.00 87.25 399 PHE A C 1
ATOM 3103 O O . PHE A 1 399 ? 1.968 10.190 -29.725 1.00 87.25 399 PHE A O 1
ATOM 3110 N N . ILE A 1 400 ? 2.511 11.408 -27.913 1.00 84.12 400 ILE A N 1
ATOM 3111 C CA . ILE A 1 400 ? 1.373 12.329 -27.980 1.00 84.12 400 ILE A CA 1
ATOM 3112 C C . ILE A 1 400 ? 1.868 13.627 -28.636 1.00 84.12 400 ILE A C 1
ATOM 3114 O O . ILE A 1 400 ? 2.532 14.448 -28.007 1.00 84.12 400 ILE A O 1
ATOM 3118 N N . GLY A 1 401 ? 1.635 13.749 -29.947 1.00 65.00 401 GLY A N 1
ATOM 3119 C CA . GLY A 1 401 ? 2.242 14.773 -30.807 1.00 65.00 401 GLY A CA 1
ATOM 3120 C C . GLY A 1 401 ? 1.500 16.111 -30.905 1.00 65.00 401 GLY A C 1
ATOM 3121 O O . GLY A 1 401 ? 0.303 16.200 -30.657 1.00 65.00 401 GLY A O 1
ATOM 3122 N N . THR A 1 402 ? 2.256 17.135 -31.314 1.00 52.06 402 THR A N 1
ATOM 3123 C CA . THR A 1 402 ? 1.900 18.553 -31.472 1.00 52.06 402 THR A CA 1
ATOM 3124 C C . THR A 1 402 ? 0.965 18.832 -32.650 1.00 52.06 402 THR A C 1
ATOM 3126 O O . THR A 1 402 ? 1.396 19.009 -33.787 1.00 52.06 402 THR A O 1
ATOM 3129 N N . THR A 1 403 ? -0.325 19.009 -32.378 1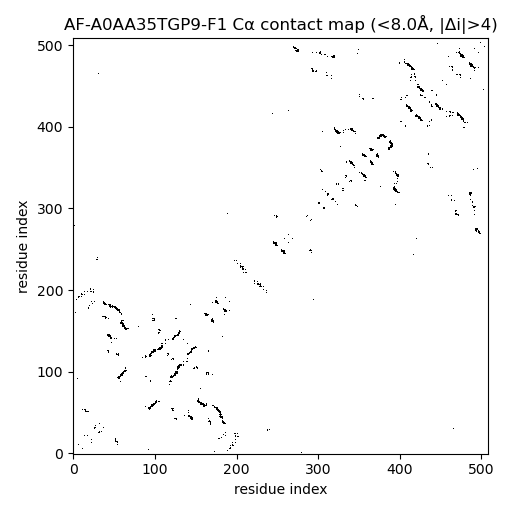.00 48.25 403 THR A N 1
ATOM 3130 C CA . THR A 1 403 ? -1.100 20.014 -33.121 1.00 48.25 403 THR A CA 1
ATOM 3131 C C . THR A 1 403 ? -0.742 21.403 -32.589 1.00 48.25 403 THR A C 1
ATOM 3133 O O . THR A 1 403 ? -0.492 21.561 -31.395 1.00 48.25 403 THR A O 1
ATOM 3136 N N . ALA A 1 404 ? -0.685 22.399 -33.480 1.00 44.31 404 ALA A N 1
ATOM 3137 C CA . ALA A 1 404 ? -0.084 23.732 -33.305 1.00 44.31 404 ALA A CA 1
ATOM 3138 C C . ALA A 1 404 ? -0.612 24.616 -32.144 1.00 44.31 404 ALA A C 1
ATOM 3140 O O . ALA A 1 404 ? -0.274 25.793 -32.086 1.00 44.31 404 ALA A O 1
ATOM 3141 N N . GLN A 1 405 ? -1.441 24.094 -31.236 1.00 45.81 405 GLN A N 1
ATOM 3142 C CA . GLN A 1 405 ? -2.057 24.855 -30.145 1.00 45.81 405 GLN A CA 1
ATOM 3143 C C . GLN A 1 405 ? -2.026 24.165 -28.765 1.00 45.81 405 GLN A C 1
ATOM 3145 O O . GLN A 1 405 ? -2.432 24.807 -27.803 1.00 45.81 405 GLN A O 1
ATOM 3150 N N . THR A 1 406 ? -1.567 22.908 -28.622 1.00 48.59 406 THR A N 1
ATOM 3151 C CA . THR A 1 406 ? -1.820 22.136 -27.376 1.00 48.59 406 THR A CA 1
ATOM 3152 C C . THR A 1 406 ? -0.627 21.426 -26.716 1.00 48.59 406 THR A C 1
ATOM 3154 O O . THR A 1 406 ? -0.738 21.094 -25.538 1.00 48.59 406 THR A O 1
ATOM 3157 N N . ASN A 1 407 ? 0.507 21.192 -27.398 1.00 54.81 407 ASN A N 1
ATOM 3158 C CA . ASN A 1 407 ? 1.581 20.311 -26.872 1.00 54.81 407 ASN A CA 1
ATOM 3159 C C . ASN A 1 407 ? 2.952 20.996 -26.708 1.00 54.81 407 ASN A C 1
ATOM 3161 O O . ASN A 1 407 ? 4.002 20.371 -26.852 1.00 54.81 407 ASN A O 1
ATOM 3165 N N . ASP A 1 408 ? 2.948 22.279 -26.376 1.00 62.28 408 ASP A N 1
ATOM 3166 C CA . ASP A 1 408 ? 4.102 23.037 -25.879 1.00 62.28 408 ASP A CA 1
ATOM 3167 C C . ASP A 1 408 ? 4.197 23.012 -24.343 1.00 62.28 408 ASP A C 1
ATOM 3169 O O . ASP A 1 408 ? 4.988 23.757 -23.759 1.00 62.28 408 ASP A O 1
ATOM 3173 N N . ARG A 1 409 ? 3.378 22.174 -23.685 1.00 76.81 409 ARG A N 1
ATOM 3174 C CA . ARG A 1 409 ? 3.115 22.236 -22.245 1.00 76.81 409 ARG A CA 1
ATOM 3175 C C . ARG A 1 409 ? 3.174 20.873 -21.574 1.00 76.81 409 ARG A C 1
ATOM 3177 O O . ARG A 1 409 ? 2.528 19.926 -22.015 1.00 76.81 409 ARG A O 1
ATOM 3184 N N . VAL A 1 410 ? 3.895 20.808 -20.458 1.00 83.75 410 VAL A N 1
ATOM 3185 C CA . VAL A 1 410 ? 3.757 19.729 -19.470 1.00 83.75 410 VAL A CA 1
ATOM 3186 C C . VAL A 1 410 ? 3.208 20.342 -18.198 1.00 83.75 410 VAL A C 1
ATOM 3188 O O . VAL A 1 410 ? 3.832 21.240 -17.632 1.00 83.75 410 VAL A O 1
ATOM 3191 N N . TYR A 1 411 ? 2.046 19.872 -17.766 1.00 87.56 411 TYR A N 1
ATOM 3192 C CA . TYR A 1 411 ? 1.425 20.303 -16.520 1.00 87.56 411 TYR A CA 1
ATOM 3193 C C . TYR A 1 411 ? 1.967 19.451 -15.382 1.00 87.56 411 TYR A C 1
ATOM 3195 O O . TYR A 1 411 ? 2.169 18.255 -15.556 1.00 87.56 411 TYR A O 1
ATOM 3203 N N . ARG A 1 412 ? 2.194 20.060 -14.228 1.00 87.19 412 ARG A N 1
ATOM 3204 C CA . ARG A 1 412 ? 2.728 19.409 -13.039 1.00 87.19 412 ARG A CA 1
ATOM 3205 C C . ARG A 1 412 ? 1.860 19.770 -11.851 1.00 87.19 412 ARG A C 1
ATOM 3207 O O . ARG A 1 412 ? 1.726 20.950 -11.543 1.00 87.19 412 ARG A O 1
ATOM 3214 N N . MET A 1 413 ? 1.297 18.771 -11.187 1.00 83.81 413 MET A N 1
ATOM 3215 C CA . MET A 1 413 ? 0.511 18.934 -9.965 1.00 83.81 413 MET A CA 1
ATOM 3216 C C . MET A 1 413 ? 1.362 18.562 -8.761 1.00 83.81 413 MET A C 1
ATOM 3218 O O . MET A 1 413 ? 1.990 17.509 -8.765 1.00 83.81 413 MET A O 1
ATOM 3222 N N . TYR A 1 414 ? 1.379 19.419 -7.746 1.00 75.69 414 TYR A N 1
ATOM 3223 C CA . TYR A 1 414 ? 2.139 19.230 -6.513 1.00 75.69 414 TYR A CA 1
ATOM 3224 C C . TYR A 1 414 ? 1.189 18.707 -5.447 1.00 75.69 414 TYR A C 1
ATOM 3226 O O . TYR A 1 414 ? 0.254 19.405 -5.049 1.00 75.69 414 TYR A O 1
ATOM 3234 N N . VAL A 1 415 ? 1.414 17.473 -5.017 1.00 74.06 415 VAL A N 1
ATOM 3235 C CA . VAL A 1 415 ? 0.612 16.785 -4.008 1.00 74.06 415 VAL A CA 1
ATOM 3236 C C . VAL A 1 415 ? 1.319 16.899 -2.667 1.00 74.06 415 VAL A C 1
ATOM 3238 O O . VAL A 1 415 ? 2.510 16.606 -2.575 1.00 74.06 415 VAL A O 1
ATOM 3241 N N . VAL A 1 416 ? 0.580 17.320 -1.643 1.00 62.25 416 VAL A N 1
ATOM 3242 C CA . VAL A 1 416 ? 1.027 17.372 -0.248 1.00 62.25 416 VAL A CA 1
ATOM 3243 C C . VAL A 1 416 ? -0.126 16.918 0.647 1.00 62.25 416 VAL A C 1
ATOM 3245 O O . VAL A 1 416 ? -1.208 17.505 0.602 1.00 62.25 416 VAL A O 1
ATOM 3248 N N . GLY A 1 417 ? 0.090 15.872 1.448 1.00 57.28 417 GLY A N 1
ATOM 3249 C CA . GLY A 1 417 ? -0.857 15.411 2.471 1.00 57.28 417 GLY A CA 1
ATOM 3250 C C . GLY A 1 417 ? -2.255 15.105 1.922 1.00 57.28 417 GLY A C 1
ATOM 3251 O O . GLY A 1 417 ? -3.255 15.567 2.471 1.00 57.28 417 GLY A O 1
ATOM 3252 N N . GLY A 1 418 ? -2.332 14.406 0.783 1.00 62.78 418 GLY A N 1
ATOM 3253 C CA . GLY A 1 418 ? -3.605 14.033 0.152 1.00 62.78 418 GLY A CA 1
ATOM 3254 C C . GLY A 1 418 ? -4.369 15.197 -0.495 1.00 62.78 418 GLY A C 1
ATOM 3255 O O . GLY A 1 418 ? -5.570 15.097 -0.735 1.00 62.78 418 GLY A O 1
ATOM 3256 N N . SER A 1 419 ? -3.713 16.328 -0.766 1.00 62.12 419 SER A N 1
ATOM 3257 C CA . SER A 1 419 ? -4.290 17.459 -1.505 1.00 62.12 419 SER A CA 1
ATOM 3258 C C . SER A 1 419 ? -3.318 17.965 -2.573 1.00 62.12 419 SER A C 1
ATOM 3260 O O . SER A 1 419 ? -2.107 17.962 -2.366 1.00 62.12 419 SER A O 1
ATOM 3262 N N . VAL A 1 420 ? -3.834 18.423 -3.719 1.00 70.06 420 VAL A N 1
ATOM 3263 C CA . VAL A 1 420 ? -3.019 19.170 -4.689 1.00 70.06 420 VAL A CA 1
ATOM 3264 C C . VAL A 1 420 ? -2.976 20.619 -4.238 1.00 70.06 420 VAL A C 1
ATOM 3266 O O . VAL A 1 420 ? -4.002 21.295 -4.211 1.00 70.06 420 VAL A O 1
ATOM 3269 N N . VAL A 1 421 ? -1.791 21.086 -3.865 1.00 57.38 421 VAL A N 1
ATOM 3270 C CA . VAL A 1 421 ? -1.604 22.424 -3.288 1.00 57.38 421 VAL A CA 1
ATOM 3271 C C . VAL A 1 421 ? -1.286 23.475 -4.342 1.00 57.38 421 VAL A C 1
ATOM 3273 O O . VAL A 1 421 ? -1.506 24.662 -4.127 1.00 57.38 421 VAL A O 1
ATOM 3276 N N . MET A 1 422 ? -0.760 23.039 -5.487 1.00 62.25 422 MET A N 1
ATOM 3277 C CA . MET A 1 422 ? -0.308 23.912 -6.558 1.00 62.25 422 MET A CA 1
ATOM 3278 C C . MET A 1 422 ? -0.195 23.143 -7.871 1.00 62.25 422 MET A C 1
ATOM 3280 O O . MET A 1 422 ? 0.020 21.931 -7.884 1.00 62.25 422 MET A O 1
ATOM 3284 N N . GLY A 1 423 ? -0.269 23.874 -8.980 1.00 70.62 423 GLY A N 1
ATOM 3285 C CA . GLY A 1 423 ? 0.065 23.371 -10.298 1.00 70.62 423 GLY A CA 1
ATOM 3286 C C . GLY A 1 423 ? 1.017 24.317 -11.020 1.00 70.62 423 GLY A C 1
ATOM 3287 O O . GLY A 1 423 ? 0.872 25.539 -10.950 1.00 70.62 423 GLY A O 1
ATOM 3288 N N . THR A 1 424 ? 1.988 23.758 -11.730 1.00 75.38 424 THR A N 1
ATOM 3289 C CA . THR A 1 424 ? 2.838 24.502 -12.661 1.00 75.38 424 THR A CA 1
ATOM 3290 C C . THR A 1 424 ? 2.707 23.931 -14.061 1.00 75.38 424 THR A C 1
ATOM 3292 O O . THR A 1 424 ? 2.200 22.833 -14.284 1.00 75.38 424 THR A O 1
ATOM 3295 N N . MET A 1 425 ? 3.151 24.705 -15.034 1.00 80.88 425 MET A N 1
ATOM 3296 C CA . MET A 1 425 ? 3.210 24.325 -16.428 1.00 80.88 425 MET A CA 1
ATOM 3297 C C . MET A 1 425 ? 4.600 24.646 -16.943 1.00 80.88 425 MET A C 1
ATOM 3299 O O . MET A 1 425 ? 5.090 25.761 -16.786 1.00 80.88 425 MET A O 1
ATOM 3303 N N . ARG A 1 426 ? 5.250 23.667 -17.560 1.00 80.75 426 ARG A N 1
ATOM 3304 C CA . ARG A 1 426 ? 6.502 23.884 -18.278 1.00 80.75 426 ARG A CA 1
ATOM 3305 C C . ARG A 1 426 ? 6.180 24.271 -19.707 1.00 80.75 426 ARG A C 1
ATOM 3307 O O . ARG A 1 426 ? 5.533 23.493 -20.397 1.00 80.75 426 ARG A O 1
ATOM 3314 N N . VAL A 1 427 ? 6.671 25.427 -20.133 1.00 75.25 427 VAL A N 1
ATOM 3315 C CA . VAL A 1 427 ? 6.535 25.959 -21.491 1.00 75.25 427 VAL A CA 1
ATOM 3316 C C . VAL A 1 427 ? 7.911 26.040 -22.125 1.00 75.25 427 VAL A C 1
ATOM 3318 O O . VAL A 1 427 ? 8.888 26.393 -21.464 1.00 75.25 427 VAL A O 1
ATOM 3321 N N . LYS A 1 428 ? 8.014 25.727 -23.410 1.00 75.88 428 LYS A N 1
ATOM 3322 C CA . LYS A 1 428 ? 9.260 25.869 -24.160 1.00 75.88 428 LYS A CA 1
ATOM 3323 C C . LYS A 1 428 ? 8.986 26.568 -25.484 1.00 75.88 428 LYS A C 1
ATOM 3325 O O . LYS A 1 428 ? 8.066 26.192 -26.199 1.00 75.88 428 LYS A O 1
ATOM 3330 N N . GLU A 1 429 ? 9.788 27.582 -25.787 1.00 70.75 429 GLU A N 1
ATOM 3331 C CA . GLU A 1 429 ? 9.776 28.240 -27.094 1.00 70.75 429 GLU A CA 1
ATOM 3332 C C . GLU A 1 429 ? 10.442 27.317 -28.134 1.00 70.75 429 GLU A C 1
ATOM 3334 O O . GLU A 1 429 ? 11.306 26.506 -27.793 1.00 70.75 429 GLU A O 1
ATOM 3339 N N . ASP A 1 430 ? 10.012 27.396 -29.395 1.00 70.62 430 ASP A N 1
ATOM 3340 C CA . ASP A 1 430 ? 10.550 26.615 -30.521 1.00 70.62 430 ASP A CA 1
ATOM 3341 C C . ASP A 1 430 ? 10.380 25.082 -30.424 1.00 70.62 430 ASP A C 1
ATOM 3343 O O . ASP A 1 430 ? 11.342 24.315 -30.507 1.00 70.62 430 ASP A O 1
ATOM 3347 N N . VAL A 1 431 ? 9.135 24.605 -30.303 1.00 72.75 431 VAL A N 1
ATOM 3348 C CA . VAL A 1 431 ? 8.770 23.172 -30.377 1.00 72.75 431 VAL A CA 1
ATOM 3349 C C . VAL A 1 431 ? 8.372 22.773 -31.811 1.00 72.75 431 VAL A C 1
ATOM 3351 O O . VAL A 1 431 ? 7.267 22.311 -32.080 1.00 72.75 431 VAL A O 1
ATOM 3354 N N . ASP A 1 432 ? 9.278 22.982 -32.766 1.00 72.88 432 ASP A N 1
ATOM 3355 C CA . ASP A 1 432 ? 9.082 22.705 -34.202 1.00 72.88 432 ASP A CA 1
ATOM 3356 C C . ASP A 1 432 ? 9.357 21.241 -34.598 1.00 72.88 432 ASP A C 1
ATOM 3358 O O . ASP A 1 432 ? 8.985 20.810 -35.690 1.00 72.88 432 ASP A O 1
ATOM 3362 N N . THR A 1 433 ? 9.984 20.453 -33.717 1.00 76.69 433 THR A N 1
ATOM 3363 C CA . THR A 1 433 ? 10.239 19.021 -33.937 1.00 76.69 433 THR A CA 1
ATOM 3364 C C . THR A 1 433 ? 9.796 18.153 -32.751 1.00 76.69 433 THR A C 1
ATOM 3366 O O . THR A 1 433 ? 9.842 18.604 -31.604 1.00 76.69 433 THR A O 1
ATOM 3369 N N . PRO A 1 434 ? 9.436 16.872 -32.978 1.00 78.06 434 PRO A N 1
ATOM 3370 C CA . PRO A 1 434 ? 9.103 15.931 -31.902 1.00 78.06 434 PRO A CA 1
ATOM 3371 C C . PRO A 1 434 ? 10.199 15.745 -30.843 1.00 78.06 434 PRO A C 1
ATOM 3373 O O . PRO A 1 434 ? 9.921 15.488 -29.681 1.00 78.06 434 PRO A O 1
ATOM 3376 N N . GLU A 1 435 ? 11.472 15.876 -31.208 1.00 78.56 435 GLU A N 1
ATOM 3377 C CA . GLU A 1 435 ? 12.574 15.800 -30.246 1.00 78.56 435 GLU A CA 1
ATOM 3378 C C . GLU A 1 435 ? 12.598 17.012 -29.311 1.00 78.56 435 GLU A C 1
ATOM 3380 O O . GLU A 1 435 ? 12.959 16.893 -28.140 1.00 78.56 435 GLU A O 1
ATOM 3385 N N . LYS A 1 436 ? 12.207 18.185 -29.820 1.00 74.94 436 LYS A N 1
ATOM 3386 C CA . LYS A 1 436 ? 12.132 19.418 -29.035 1.00 74.94 436 LYS A CA 1
ATOM 3387 C C . LYS A 1 436 ? 10.889 19.473 -28.144 1.00 74.94 436 LYS A C 1
ATOM 3389 O O . LYS A 1 436 ? 10.919 20.243 -27.184 1.00 74.94 436 LYS A O 1
ATOM 3394 N N . SER A 1 437 ? 9.880 18.626 -28.392 1.00 71.75 437 SER A N 1
ATOM 3395 C CA . SER A 1 437 ? 8.668 18.498 -27.563 1.00 71.75 437 SER A CA 1
ATOM 3396 C C . SER A 1 437 ? 8.880 17.707 -26.272 1.00 71.75 437 SER A C 1
ATOM 3398 O O . SER A 1 437 ? 7.964 17.583 -25.464 1.00 71.75 437 SER A O 1
ATOM 3400 N N . ILE A 1 438 ? 10.089 17.189 -26.036 1.00 73.44 438 ILE A N 1
ATOM 3401 C CA . ILE A 1 438 ? 10.500 16.731 -24.709 1.00 73.44 438 ILE A CA 1
ATOM 3402 C C . ILE A 1 438 ? 10.823 17.983 -23.881 1.00 73.44 438 ILE A C 1
ATOM 3404 O O . ILE A 1 438 ? 11.910 18.560 -23.976 1.00 73.44 438 ILE A O 1
ATOM 3408 N N . ILE A 1 439 ? 9.842 18.439 -23.102 1.00 69.81 439 ILE A N 1
ATOM 3409 C CA . ILE A 1 439 ? 9.900 19.706 -22.367 1.00 69.81 439 ILE A CA 1
ATOM 3410 C C . ILE A 1 439 ? 10.597 19.495 -21.019 1.00 69.81 439 ILE A C 1
ATOM 3412 O O . ILE A 1 439 ? 10.028 19.005 -20.042 1.00 69.81 439 ILE A O 1
ATOM 3416 N N . ASN A 1 440 ? 11.865 19.897 -20.970 1.00 65.62 440 ASN A N 1
ATOM 3417 C CA . ASN A 1 440 ? 12.699 19.835 -19.774 1.00 65.62 440 ASN A CA 1
ATOM 3418 C C . ASN A 1 440 ? 13.451 21.161 -19.578 1.00 65.62 440 ASN A C 1
ATOM 3420 O O . ASN A 1 440 ? 13.917 21.764 -20.551 1.00 65.62 440 ASN A O 1
ATOM 3424 N N . VAL A 1 441 ? 13.614 21.581 -18.322 1.00 61.91 441 VAL A N 1
ATOM 3425 C CA . VAL A 1 441 ? 14.393 22.758 -17.898 1.00 61.91 441 VAL A CA 1
ATOM 3426 C C . VAL A 1 441 ? 15.812 22.733 -18.469 1.00 61.91 441 VAL A C 1
ATOM 3428 O O . VAL A 1 441 ? 16.291 23.740 -18.983 1.00 61.91 441 VAL A O 1
ATOM 3431 N N . ALA A 1 442 ? 16.460 21.562 -18.487 1.00 61.34 442 ALA A N 1
ATOM 3432 C CA . ALA A 1 442 ? 17.796 21.378 -19.060 1.00 61.34 442 ALA A CA 1
ATOM 3433 C C . ALA A 1 442 ? 17.866 21.716 -20.563 1.00 61.34 442 ALA A C 1
ATOM 3435 O O . ALA A 1 442 ? 18.948 21.919 -21.109 1.00 61.34 442 ALA A O 1
ATOM 3436 N N . THR A 1 443 ? 16.715 21.774 -21.237 1.00 64.69 443 THR A N 1
ATOM 3437 C CA . THR A 1 443 ? 16.584 22.094 -22.663 1.00 64.69 443 THR A CA 1
ATOM 3438 C C . THR A 1 443 ? 15.952 23.463 -22.922 1.00 64.69 443 THR A C 1
ATOM 3440 O O . THR A 1 443 ? 15.572 23.731 -24.058 1.00 64.69 443 THR A O 1
ATOM 3443 N N . GLY A 1 444 ? 15.837 24.313 -21.894 1.00 66.50 444 GLY A N 1
ATOM 3444 C CA . GLY A 1 444 ? 15.335 25.686 -22.013 1.00 66.50 444 GLY A CA 1
ATOM 3445 C C . GLY A 1 444 ? 13.846 25.874 -21.715 1.00 66.50 444 GLY A C 1
ATOM 3446 O O . GLY A 1 444 ? 13.310 26.929 -22.029 1.00 66.50 444 GLY A O 1
ATOM 3447 N N . ALA A 1 445 ? 13.164 24.884 -21.126 1.00 71.00 445 ALA A N 1
ATOM 3448 C CA . ALA A 1 445 ? 11.785 25.080 -20.677 1.00 71.00 445 ALA A CA 1
ATOM 3449 C C . ALA A 1 445 ? 11.720 26.026 -19.463 1.00 71.00 445 ALA A C 1
ATOM 3451 O O . ALA A 1 445 ? 12.524 25.904 -18.535 1.00 71.00 445 ALA A O 1
ATOM 3452 N N . ARG A 1 446 ? 10.735 26.925 -19.457 1.00 66.69 446 ARG A N 1
ATOM 3453 C CA . ARG A 1 446 ? 10.394 27.827 -18.351 1.00 66.69 446 ARG A CA 1
ATOM 3454 C C . ARG A 1 446 ? 9.152 27.330 -17.621 1.00 66.69 446 ARG A C 1
ATOM 3456 O O . ARG A 1 446 ? 8.278 26.731 -18.240 1.00 66.69 446 ARG A O 1
ATOM 3463 N N . TYR A 1 447 ? 9.079 27.564 -16.317 1.00 67.94 447 TYR A N 1
ATOM 3464 C CA . TYR A 1 447 ? 7.874 27.278 -15.543 1.00 67.94 447 TYR A CA 1
ATOM 3465 C C . TYR A 1 447 ? 6.934 28.480 -15.556 1.00 67.94 447 TYR A C 1
ATOM 3467 O O . TYR A 1 447 ? 7.373 29.625 -15.541 1.00 67.94 447 TYR A O 1
ATOM 3475 N N . GLU A 1 448 ? 5.641 28.199 -15.541 1.00 68.62 448 GLU A N 1
ATOM 3476 C CA . GLU A 1 448 ? 4.572 29.150 -15.270 1.00 68.62 448 GLU A CA 1
ATOM 3477 C C . GLU A 1 448 ? 3.649 28.543 -14.211 1.00 68.62 448 GLU A C 1
ATOM 3479 O O . GLU A 1 448 ? 3.356 27.347 -14.252 1.00 68.62 448 GLU A O 1
ATOM 3484 N N . PHE A 1 449 ? 3.182 29.345 -13.257 1.00 65.06 449 PHE A N 1
ATOM 3485 C CA . PHE A 1 449 ? 2.185 28.882 -12.293 1.00 65.06 449 PHE A CA 1
ATOM 3486 C C . PHE A 1 449 ? 0.802 28.839 -12.933 1.00 65.06 449 PHE A C 1
ATOM 3488 O O . PHE A 1 449 ? 0.394 29.765 -13.642 1.00 65.06 449 PHE A O 1
ATOM 3495 N N . LEU A 1 450 ? 0.062 27.772 -12.645 1.00 67.31 450 LEU A N 1
ATOM 3496 C CA . LEU A 1 450 ? -1.336 27.681 -13.026 1.00 67.31 450 LEU A CA 1
ATOM 3497 C C . LEU A 1 450 ? -2.163 28.581 -12.109 1.00 67.31 450 LEU A C 1
ATOM 3499 O O . LEU A 1 450 ? -2.108 28.467 -10.890 1.00 67.31 450 LEU A O 1
ATOM 3503 N N . GLN A 1 451 ? -2.957 29.464 -12.713 1.00 66.81 451 GLN A N 1
ATOM 3504 C CA . GLN A 1 451 ? -3.881 30.334 -11.977 1.00 66.81 451 GLN A CA 1
ATOM 3505 C C . GLN A 1 451 ? -5.081 29.557 -11.420 1.00 66.81 451 GLN A C 1
ATOM 3507 O O . GLN A 1 451 ? -5.688 29.960 -10.435 1.00 66.81 451 GLN A O 1
ATOM 3512 N N . THR A 1 452 ? -5.437 28.450 -12.073 1.00 71.50 452 THR A N 1
ATOM 3513 C CA . THR A 1 452 ? -6.521 27.547 -11.678 1.00 71.50 452 THR A CA 1
ATOM 3514 C C . THR A 1 452 ? -6.072 26.107 -11.888 1.00 71.50 452 THR A C 1
ATOM 3516 O O . THR A 1 452 ? -5.324 25.818 -12.826 1.00 71.50 452 THR A O 1
ATOM 3519 N N . LEU A 1 453 ? -6.500 25.215 -10.997 1.00 79.25 453 LEU A N 1
ATOM 3520 C CA . LEU A 1 453 ? -6.212 23.789 -11.095 1.00 79.25 453 LEU A CA 1
ATOM 3521 C C . LEU A 1 453 ? -7.352 23.096 -11.836 1.00 79.25 453 LEU A C 1
ATOM 3523 O O . LEU A 1 453 ? -8.519 23.300 -11.516 1.00 79.25 453 LEU A O 1
ATOM 3527 N N . ASP A 1 454 ? -6.998 22.288 -12.828 1.00 88.06 454 ASP A N 1
ATOM 3528 C CA . ASP A 1 454 ? -7.948 21.443 -13.543 1.00 88.06 454 ASP A CA 1
ATOM 3529 C C . ASP A 1 454 ? -8.417 20.306 -12.620 1.00 88.06 454 ASP A C 1
ATOM 3531 O O . ASP A 1 454 ? -7.595 19.561 -12.083 1.00 88.06 454 ASP A O 1
ATOM 3535 N N . GLU A 1 455 ? -9.731 20.192 -12.417 1.00 88.75 455 GLU A N 1
ATOM 3536 C CA . GLU A 1 455 ? -10.327 19.245 -11.467 1.00 88.75 455 GLU A CA 1
ATOM 3537 C C . GLU A 1 455 ? -10.042 17.778 -11.825 1.00 88.75 455 GLU A C 1
ATOM 3539 O O . GLU A 1 455 ? -9.818 16.961 -10.926 1.00 88.75 455 GLU A O 1
ATOM 3544 N N . GLU A 1 456 ? -9.985 17.433 -13.116 1.00 92.81 456 GLU A N 1
ATOM 3545 C CA . GLU A 1 456 ? -9.649 16.076 -13.553 1.00 92.81 456 GLU A CA 1
ATOM 3546 C C . GLU A 1 456 ? -8.181 15.766 -13.263 1.00 92.81 456 GLU A C 1
ATOM 3548 O O . GLU A 1 456 ? -7.869 14.719 -12.693 1.00 92.81 456 GLU A O 1
ATOM 3553 N N . MET A 1 457 ? -7.270 16.692 -13.584 1.00 93.50 457 MET A N 1
ATOM 3554 C CA . MET A 1 457 ? -5.849 16.528 -13.257 1.00 93.50 457 MET A CA 1
ATOM 3555 C C . MET A 1 457 ? -5.625 16.412 -11.748 1.00 93.50 457 MET A C 1
ATOM 3557 O O . MET A 1 457 ? -4.821 15.587 -11.318 1.00 93.50 457 MET A O 1
ATOM 3561 N N . VAL A 1 458 ? -6.347 17.192 -10.936 1.00 88.19 458 VAL A N 1
ATOM 3562 C CA . VAL A 1 458 ? -6.289 17.085 -9.471 1.00 88.19 458 VAL A CA 1
ATOM 3563 C C . VAL A 1 458 ? -6.749 15.703 -9.017 1.00 88.19 458 VAL A C 1
ATOM 3565 O O . VAL A 1 458 ? -6.029 15.035 -8.276 1.00 88.19 458 VAL A O 1
ATOM 3568 N N . SER A 1 459 ? -7.904 15.238 -9.497 1.00 92.12 459 SER A N 1
ATOM 3569 C CA . SER A 1 459 ? -8.434 13.915 -9.153 1.00 92.12 459 SER A CA 1
ATOM 3570 C C . SER A 1 459 ? -7.461 12.792 -9.527 1.00 92.12 459 SER A C 1
ATOM 3572 O O . SER A 1 459 ? -7.160 11.921 -8.709 1.00 92.12 459 SER A O 1
ATOM 3574 N N . PHE A 1 460 ? -6.905 12.828 -10.739 1.00 95.81 460 PHE A N 1
ATOM 3575 C CA . PHE A 1 460 ? -5.948 11.829 -11.205 1.00 95.81 460 PHE A CA 1
ATOM 3576 C C . PHE A 1 460 ? -4.617 11.881 -10.453 1.00 95.81 460 PHE A C 1
ATOM 3578 O O . PHE A 1 460 ? -4.057 10.824 -10.158 1.00 95.81 460 PHE A O 1
ATOM 3585 N N . ALA A 1 461 ? -4.130 13.074 -10.101 1.00 91.44 461 ALA A N 1
ATOM 3586 C CA . ALA A 1 461 ? -2.908 13.234 -9.320 1.00 91.44 461 ALA A CA 1
ATOM 3587 C C . ALA A 1 461 ? -3.057 12.622 -7.924 1.00 91.44 461 ALA A C 1
ATOM 3589 O O . ALA A 1 461 ? -2.177 11.882 -7.493 1.00 91.44 461 ALA A O 1
ATOM 3590 N N . LEU A 1 462 ? -4.185 12.872 -7.253 1.00 86.44 462 LEU A N 1
ATOM 3591 C CA . LEU A 1 462 ? -4.464 12.311 -5.930 1.00 86.44 462 LEU A CA 1
ATOM 3592 C C . LEU A 1 462 ? -4.613 10.791 -5.971 1.00 86.44 462 LEU A C 1
ATOM 3594 O O . LEU A 1 462 ? -4.028 10.103 -5.142 1.00 86.44 462 LEU A O 1
ATOM 3598 N N . ARG A 1 463 ? -5.315 10.252 -6.974 1.00 90.25 463 ARG A N 1
ATOM 3599 C CA . ARG A 1 463 ? -5.430 8.797 -7.152 1.00 90.25 463 ARG A CA 1
ATOM 3600 C C . ARG A 1 463 ? -4.080 8.132 -7.406 1.00 90.25 463 ARG A C 1
ATOM 3602 O O . ARG A 1 463 ? -3.826 7.058 -6.876 1.00 90.25 463 ARG A O 1
ATOM 3609 N N . LEU A 1 464 ? -3.217 8.734 -8.227 1.00 92.12 464 LEU A N 1
ATOM 3610 C CA . LEU A 1 464 ? -1.887 8.176 -8.477 1.00 92.12 464 LEU A CA 1
ATOM 3611 C C . LEU A 1 464 ? -0.981 8.294 -7.242 1.00 92.12 464 LEU A C 1
ATOM 3613 O O . LEU A 1 464 ? -0.229 7.364 -6.962 1.00 92.12 464 LEU A O 1
ATOM 3617 N N . ALA A 1 465 ? -1.070 9.400 -6.499 1.00 86.19 465 ALA A N 1
ATOM 3618 C CA . ALA A 1 465 ? -0.345 9.587 -5.245 1.00 86.19 465 ALA A CA 1
ATOM 3619 C C . ALA A 1 465 ? -0.719 8.527 -4.203 1.00 86.19 465 ALA A C 1
ATOM 3621 O O . ALA A 1 465 ? 0.173 7.925 -3.613 1.00 86.19 465 ALA A O 1
ATOM 3622 N N . ASP A 1 466 ? -2.015 8.247 -4.052 1.00 83.69 466 ASP A N 1
ATOM 3623 C CA . ASP A 1 466 ? -2.545 7.210 -3.163 1.00 83.69 466 ASP A CA 1
ATOM 3624 C C . ASP A 1 466 ? -2.048 5.807 -3.555 1.00 83.69 466 ASP A C 1
ATOM 3626 O O . ASP A 1 466 ? -1.485 5.085 -2.735 1.00 83.69 466 ASP A O 1
ATOM 3630 N N . LEU A 1 467 ? -2.115 5.462 -4.848 1.00 84.25 467 LEU A N 1
ATOM 3631 C CA . LEU A 1 467 ? -1.606 4.182 -5.361 1.00 84.25 467 LEU A CA 1
ATOM 3632 C C . LEU A 1 467 ? -0.100 3.988 -5.138 1.00 84.25 467 LEU A C 1
ATOM 3634 O O . LEU A 1 467 ? 0.356 2.857 -4.954 1.00 84.25 467 LEU A O 1
ATOM 3638 N N . ILE A 1 468 ? 0.683 5.067 -5.208 1.00 83.44 468 ILE A N 1
ATOM 3639 C CA . ILE A 1 468 ? 2.128 5.026 -4.948 1.00 83.44 468 ILE A CA 1
ATOM 3640 C C . ILE A 1 468 ? 2.417 5.084 -3.437 1.00 83.44 468 ILE A C 1
ATOM 3642 O O . ILE A 1 468 ? 3.427 4.545 -2.983 1.00 83.44 468 ILE A O 1
ATOM 3646 N N . GLY A 1 469 ? 1.529 5.698 -2.656 1.00 73.19 469 GLY A N 1
ATOM 3647 C CA . GLY A 1 469 ? 1.674 5.918 -1.221 1.00 73.19 469 GLY A CA 1
ATOM 3648 C C . GLY A 1 469 ? 2.626 7.063 -0.863 1.00 73.19 469 GLY A C 1
ATOM 3649 O O . GLY A 1 469 ? 3.250 7.007 0.200 1.00 73.19 469 GLY A O 1
ATOM 3650 N N . PHE A 1 470 ? 2.807 8.059 -1.745 1.00 68.19 470 PHE A N 1
ATOM 3651 C CA . PHE A 1 470 ? 3.593 9.257 -1.417 1.00 68.19 470 PHE A CA 1
ATOM 3652 C C . PHE A 1 470 ? 2.699 10.358 -0.835 1.00 68.19 470 PHE A C 1
ATOM 3654 O O . PHE A 1 470 ? 1.603 10.617 -1.327 1.00 68.19 470 PHE A O 1
ATOM 3661 N N . GLU A 1 471 ? 3.196 11.040 0.194 1.00 63.44 471 GLU A N 1
ATOM 3662 C CA . GLU A 1 471 ? 2.522 12.177 0.827 1.00 63.44 471 GLU A CA 1
ATOM 3663 C C . GLU A 1 471 ? 2.957 13.511 0.222 1.00 63.44 471 GLU A C 1
ATOM 3665 O O . GLU A 1 471 ? 2.161 14.444 0.189 1.00 63.44 471 GLU A O 1
ATOM 3670 N N . ILE A 1 472 ? 4.196 13.605 -0.270 1.00 67.88 472 ILE A N 1
ATOM 3671 C CA . ILE A 1 472 ? 4.765 14.780 -0.933 1.00 67.88 472 ILE A CA 1
ATOM 3672 C C . ILE A 1 472 ? 5.323 14.361 -2.288 1.00 67.88 472 ILE A C 1
ATOM 3674 O O . ILE A 1 472 ? 6.278 13.598 -2.374 1.00 67.88 472 ILE A O 1
ATOM 3678 N N . GLY A 1 473 ? 4.794 14.893 -3.377 1.00 76.12 473 GLY A N 1
ATOM 3679 C CA . GLY A 1 473 ? 5.304 14.542 -4.695 1.00 76.12 473 GLY A CA 1
ATOM 3680 C C . GLY A 1 473 ? 4.735 15.410 -5.792 1.00 76.12 473 GLY A C 1
ATOM 3681 O O . GLY A 1 473 ? 3.954 16.332 -5.554 1.00 76.12 473 GLY A O 1
ATOM 3682 N N . VAL A 1 474 ? 5.135 15.103 -7.015 1.00 81.94 474 VAL A N 1
ATOM 3683 C CA . VAL A 1 474 ? 4.619 15.745 -8.213 1.00 81.94 474 VAL A CA 1
ATOM 3684 C C . VAL A 1 474 ? 4.104 14.713 -9.194 1.00 81.94 474 VAL A C 1
ATOM 3686 O O . VAL A 1 474 ? 4.654 13.622 -9.324 1.00 81.94 474 VAL A O 1
ATOM 3689 N N . VAL A 1 475 ? 3.044 15.080 -9.902 1.00 90.31 475 VAL A N 1
ATOM 3690 C CA . VAL A 1 475 ? 2.454 14.273 -10.966 1.00 90.31 475 VAL A CA 1
ATOM 3691 C C . VAL A 1 475 ? 2.411 15.098 -12.239 1.00 90.31 475 VAL A C 1
ATOM 3693 O O . VAL A 1 475 ? 1.878 16.209 -12.248 1.00 90.31 475 VAL A O 1
ATOM 3696 N N . ASP A 1 476 ? 2.977 14.554 -13.310 1.00 89.94 476 ASP A N 1
ATOM 3697 C CA . ASP A 1 476 ? 3.073 15.217 -14.601 1.00 89.94 476 ASP A CA 1
ATOM 3698 C C . ASP A 1 476 ? 2.015 14.735 -15.588 1.00 89.94 476 ASP A C 1
ATOM 3700 O O . ASP A 1 476 ? 1.731 13.541 -15.709 1.00 89.94 476 ASP A O 1
ATOM 3704 N N . PHE A 1 477 ? 1.492 15.685 -16.358 1.00 91.69 477 PHE A N 1
ATOM 3705 C CA . PHE A 1 477 ? 0.432 15.484 -17.330 1.00 91.69 477 PHE A CA 1
ATOM 3706 C C . PHE A 1 477 ? 0.768 16.108 -18.685 1.00 91.69 477 PHE A C 1
ATOM 3708 O O . PHE A 1 477 ? 1.320 17.209 -18.779 1.00 91.69 477 PHE A O 1
ATOM 3715 N N . LEU A 1 478 ? 0.345 15.421 -19.745 1.00 88.25 478 LEU A N 1
ATOM 3716 C CA . LEU A 1 478 ? 0.097 16.005 -21.063 1.00 88.25 478 LEU A CA 1
ATOM 3717 C C . LEU A 1 478 ? -1.401 16.199 -21.260 1.00 88.25 478 LEU A C 1
ATOM 3719 O O . LEU A 1 478 ? -2.216 15.678 -20.499 1.00 88.25 478 LEU A O 1
ATOM 3723 N N . ARG A 1 479 ? -1.755 16.900 -22.334 1.00 87.12 479 ARG A N 1
ATOM 3724 C CA . ARG A 1 479 ? -3.090 16.816 -22.915 1.00 87.12 479 ARG A CA 1
ATOM 3725 C C . ARG A 1 479 ? -3.031 16.117 -24.265 1.00 87.12 479 ARG A C 1
ATOM 3727 O O . ARG A 1 479 ? -2.054 16.262 -25.002 1.00 87.12 479 ARG A O 1
ATOM 3734 N N . ASP A 1 480 ? -4.053 15.328 -24.567 1.00 84.44 480 ASP A N 1
ATOM 3735 C CA . ASP A 1 480 ? -4.252 14.803 -25.915 1.00 84.44 480 ASP A CA 1
ATOM 3736 C C . ASP A 1 480 ? -4.784 15.892 -26.871 1.00 84.44 480 ASP A C 1
ATOM 3738 O O . ASP A 1 480 ? -5.004 17.043 -26.489 1.00 84.44 480 ASP A O 1
ATOM 3742 N N . SER A 1 481 ? -5.011 15.533 -28.137 1.00 78.38 481 SER A N 1
ATOM 3743 C CA . SER A 1 481 ? -5.538 16.459 -29.150 1.00 78.38 481 SER A CA 1
ATOM 3744 C C . SER A 1 481 ? -6.957 16.967 -28.863 1.00 78.38 481 SER A C 1
ATOM 3746 O O . SER A 1 481 ? -7.371 17.959 -29.457 1.00 78.38 481 SER A O 1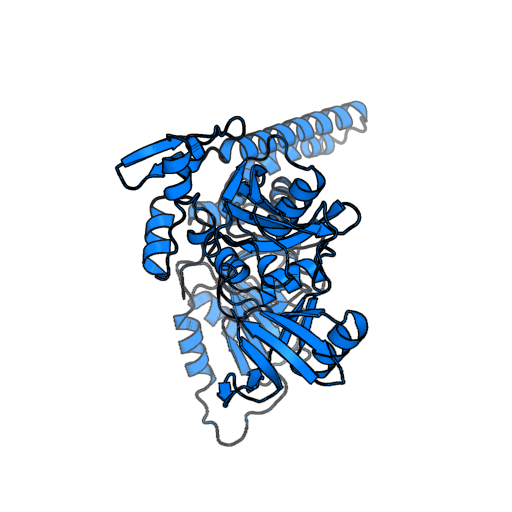
ATOM 3748 N N . ALA A 1 482 ? -7.716 16.279 -28.007 1.00 82.69 482 ALA A N 1
ATOM 3749 C CA . ALA A 1 482 ? -9.043 16.689 -27.557 1.00 82.69 482 ALA A CA 1
ATOM 3750 C C . ALA A 1 482 ? -8.992 17.510 -26.253 1.00 82.69 482 ALA A C 1
ATOM 3752 O O . ALA A 1 482 ? -10.020 18.016 -25.810 1.00 82.69 482 ALA A O 1
ATOM 3753 N N . GLY A 1 483 ? -7.804 17.688 -25.668 1.00 82.81 483 GLY A N 1
ATOM 3754 C CA . GLY A 1 483 ? -7.593 18.426 -24.430 1.00 82.81 483 GLY A CA 1
ATOM 3755 C C . GLY A 1 483 ? -7.693 17.576 -23.163 1.00 82.81 483 GLY A C 1
ATOM 3756 O O . GLY A 1 483 ? -7.559 18.140 -22.077 1.00 82.81 483 GLY A O 1
ATOM 3757 N N . HIS A 1 484 ? -7.883 16.257 -23.255 1.00 88.06 484 HIS A N 1
ATOM 3758 C CA . HIS A 1 484 ? -8.005 15.401 -22.073 1.00 88.06 484 HIS A CA 1
ATOM 3759 C C . HIS A 1 484 ? -6.648 15.182 -21.394 1.00 88.06 484 HIS A C 1
ATOM 3761 O O . HIS A 1 484 ? -5.647 14.979 -22.093 1.00 88.06 484 HIS A O 1
ATOM 3767 N N . PRO A 1 485 ? -6.589 15.195 -20.052 1.00 91.88 485 PRO A N 1
ATOM 3768 C CA . PRO A 1 485 ? -5.352 14.988 -19.315 1.00 91.88 485 PRO A CA 1
ATOM 3769 C C . PRO A 1 485 ? -4.872 13.534 -19.403 1.00 91.88 485 PRO A C 1
ATOM 3771 O O . PRO A 1 485 ? -5.628 12.587 -19.201 1.00 91.88 485 PRO A O 1
ATOM 3774 N N . LEU A 1 486 ? -3.577 13.366 -19.656 1.00 92.31 486 LEU A N 1
ATOM 3775 C CA . LEU A 1 486 ? -2.887 12.083 -19.683 1.00 92.31 486 LEU A CA 1
ATOM 3776 C C . LEU A 1 486 ? -1.702 12.120 -18.717 1.00 92.31 486 LEU A C 1
ATOM 3778 O O . LEU A 1 486 ? -0.777 12.908 -18.905 1.00 92.31 486 LEU A O 1
ATOM 3782 N N . LEU A 1 487 ? -1.712 11.244 -17.718 1.00 92.94 487 LEU A N 1
ATOM 3783 C CA . LEU A 1 487 ? -0.629 11.031 -16.764 1.00 92.94 487 LEU A CA 1
ATOM 3784 C C . LEU A 1 487 ? 0.615 10.493 -17.473 1.00 92.94 487 LEU A C 1
ATOM 3786 O O . LEU A 1 487 ? 0.565 9.488 -18.193 1.00 92.94 487 LEU A O 1
ATOM 3790 N N . ILE A 1 488 ? 1.744 11.154 -17.251 1.00 87.00 488 ILE A N 1
ATOM 3791 C CA . ILE A 1 488 ? 3.030 10.792 -17.851 1.00 87.00 488 ILE A CA 1
ATOM 3792 C C . ILE A 1 488 ? 3.898 10.045 -16.847 1.00 87.00 488 ILE A C 1
ATOM 3794 O O . ILE A 1 488 ? 4.494 9.016 -17.186 1.00 87.00 488 ILE A O 1
ATOM 3798 N N . GLU A 1 489 ? 4.023 10.621 -15.655 1.00 85.31 489 GLU A N 1
ATOM 3799 C CA . GLU A 1 489 ? 4.919 10.185 -14.597 1.00 85.31 489 GLU A CA 1
ATOM 3800 C C . GLU A 1 489 ? 4.520 10.804 -13.258 1.00 85.31 489 GLU A C 1
ATOM 3802 O O . GLU A 1 489 ? 3.841 11.831 -13.204 1.00 85.31 489 GLU A O 1
ATOM 3807 N N . ALA A 1 490 ? 4.979 10.173 -12.184 1.00 87.38 490 ALA A N 1
ATOM 3808 C CA . ALA A 1 490 ? 5.039 10.776 -10.870 1.00 87.38 490 ALA A CA 1
ATOM 3809 C C . ALA A 1 490 ? 6.487 10.745 -10.374 1.00 87.38 490 ALA A C 1
ATOM 3811 O O . ALA A 1 490 ? 7.236 9.812 -10.690 1.00 87.38 490 ALA A O 1
ATOM 3812 N N . ASP A 1 491 ? 6.861 11.769 -9.617 1.00 78.56 491 ASP A N 1
ATOM 3813 C CA . ASP A 1 491 ? 8.164 11.906 -8.981 1.00 78.56 491 ASP A CA 1
ATOM 3814 C C . ASP A 1 491 ? 7.969 12.325 -7.532 1.00 78.56 491 ASP A C 1
ATOM 3816 O O . ASP A 1 491 ? 7.160 13.198 -7.221 1.00 78.56 491 ASP A O 1
ATOM 3820 N N . CYS A 1 492 ? 8.755 11.745 -6.640 1.00 68.69 492 CYS A N 1
ATOM 3821 C CA . CYS A 1 492 ? 8.774 12.147 -5.240 1.00 68.69 492 CYS A CA 1
ATOM 3822 C C . CYS A 1 492 ? 10.204 12.407 -4.740 1.00 68.69 492 CYS A C 1
ATOM 3824 O O . CYS A 1 492 ? 10.438 12.490 -3.534 1.00 68.69 492 CYS A O 1
ATOM 3826 N N . ASP A 1 493 ? 11.164 12.492 -5.667 1.00 56.97 493 ASP A N 1
ATOM 3827 C CA . ASP A 1 493 ? 12.536 12.862 -5.359 1.00 56.97 493 ASP A CA 1
ATOM 3828 C C . ASP A 1 493 ? 12.690 14.385 -5.252 1.00 56.97 493 ASP A C 1
ATOM 3830 O O . ASP A 1 493 ? 11.912 15.177 -5.796 1.00 56.97 493 ASP A O 1
ATOM 3834 N N . GLY A 1 494 ? 13.723 14.801 -4.524 1.00 47.03 494 GLY A N 1
ATOM 3835 C CA . GLY A 1 494 ? 14.013 16.211 -4.310 1.00 47.03 494 GLY A CA 1
ATOM 3836 C C . GLY A 1 494 ? 14.211 17.004 -5.593 1.00 47.03 494 GLY A C 1
ATOM 3837 O O . GLY A 1 494 ? 13.727 18.125 -5.714 1.00 47.03 494 GLY A O 1
ATOM 3838 N N . CYS A 1 495 ? 14.872 16.406 -6.586 1.00 45.91 495 CYS A N 1
ATOM 3839 C CA . CYS A 1 495 ? 15.222 17.040 -7.856 1.00 45.91 495 CYS A CA 1
ATOM 3840 C C . CYS A 1 495 ? 14.002 17.580 -8.619 1.00 45.91 495 CYS A C 1
ATOM 3842 O O . CYS A 1 495 ? 14.123 18.581 -9.332 1.00 45.91 495 CYS A O 1
ATOM 3844 N N . HIS A 1 496 ? 12.838 16.944 -8.469 1.00 47.25 496 HIS A N 1
ATOM 3845 C CA . HIS A 1 496 ? 11.597 17.319 -9.146 1.00 47.25 496 HIS A CA 1
ATOM 3846 C C . HIS A 1 496 ? 10.662 18.216 -8.330 1.00 47.25 496 HIS A C 1
ATOM 3848 O O . HIS A 1 496 ? 9.744 18.807 -8.908 1.00 47.25 496 HIS A O 1
ATOM 3854 N N . LEU A 1 497 ? 10.935 18.385 -7.038 1.00 48.47 497 LEU A N 1
ATOM 3855 C CA . LEU A 1 497 ? 10.210 19.300 -6.158 1.00 48.47 497 LEU A CA 1
ATOM 3856 C C . LEU A 1 497 ? 10.804 20.722 -6.158 1.00 48.47 497 LEU A C 1
ATOM 3858 O O . LEU A 1 497 ? 10.098 21.669 -5.823 1.00 48.47 497 LEU A O 1
ATOM 3862 N N . PHE A 1 498 ? 12.047 20.906 -6.625 1.00 42.56 498 PHE A N 1
ATOM 3863 C CA . PHE A 1 498 ? 12.669 22.230 -6.747 1.00 42.56 498 PHE A CA 1
ATOM 3864 C C . PHE A 1 498 ? 12.101 23.071 -7.897 1.00 42.56 498 PHE A C 1
ATOM 3866 O O . PHE A 1 498 ? 12.127 22.682 -9.070 1.00 42.56 498 PHE A O 1
ATOM 3873 N N . ILE A 1 499 ? 11.726 24.310 -7.581 1.00 41.88 499 ILE A N 1
ATOM 3874 C CA . ILE A 1 499 ? 11.643 25.388 -8.565 1.00 41.88 499 ILE A CA 1
ATOM 3875 C C . ILE A 1 499 ? 13.076 25.899 -8.803 1.00 41.88 499 ILE A C 1
ATOM 3877 O O . ILE A 1 499 ? 13.799 26.233 -7.870 1.00 41.88 499 ILE A O 1
ATOM 3881 N N . CYS A 1 500 ? 13.545 25.885 -10.054 1.00 36.66 500 CYS A N 1
ATOM 3882 C CA . CYS A 1 500 ? 14.946 26.178 -10.386 1.00 36.66 500 CYS A CA 1
ATOM 3883 C C . CYS A 1 500 ? 15.388 27.574 -9.897 1.00 36.66 500 CYS A C 1
ATOM 3885 O O . CYS A 1 500 ? 14.703 28.551 -10.151 1.00 36.66 500 CYS A O 1
ATOM 3887 N N . ARG A 1 501 ? 16.595 27.714 -9.332 1.00 33.06 501 ARG A N 1
ATOM 3888 C CA . ARG A 1 501 ? 17.168 29.007 -8.884 1.00 33.06 501 ARG A CA 1
ATOM 3889 C C . ARG A 1 501 ? 17.128 30.132 -9.938 1.00 33.06 501 ARG A C 1
ATOM 3891 O O . ARG A 1 501 ? 16.908 31.289 -9.610 1.00 33.06 501 ARG A O 1
ATOM 3898 N N . LYS A 1 502 ? 17.264 29.791 -11.227 1.00 33.12 502 LYS A N 1
ATOM 3899 C CA . LYS A 1 502 ? 17.140 30.752 -12.344 1.00 33.12 502 LYS A CA 1
ATOM 3900 C C . LYS A 1 502 ? 15.730 31.338 -12.495 1.00 33.12 502 LYS A C 1
ATOM 3902 O O . LYS A 1 502 ? 15.582 32.421 -13.045 1.00 33.12 502 LYS A O 1
ATOM 3907 N N . PHE A 1 503 ? 14.704 30.614 -12.052 1.00 35.91 503 PHE A N 1
ATOM 3908 C CA . PHE A 1 503 ? 13.315 31.073 -12.027 1.00 35.91 503 PHE A CA 1
ATOM 3909 C C . PHE A 1 503 ? 13.097 32.133 -10.940 1.00 35.91 503 PHE A C 1
ATOM 3911 O O . PHE A 1 503 ? 12.434 33.131 -11.205 1.00 35.91 503 PHE A O 1
ATOM 3918 N N . GLN A 1 504 ? 13.711 31.955 -9.766 1.00 34.25 504 GLN A N 1
ATOM 3919 C CA . GLN A 1 504 ? 13.693 32.939 -8.675 1.00 34.25 504 GLN A CA 1
ATOM 3920 C C . GLN A 1 504 ? 14.369 34.248 -9.122 1.00 34.25 504 GLN A C 1
ATOM 3922 O O . GLN A 1 504 ? 13.770 35.322 -9.070 1.00 34.25 504 GLN A O 1
ATOM 3927 N N . GLU A 1 505 ? 15.554 34.137 -9.734 1.00 35.50 505 GLU A N 1
ATOM 3928 C CA . GLU A 1 505 ? 16.315 35.283 -10.253 1.00 35.50 505 GLU A CA 1
ATOM 3929 C C . GLU A 1 505 ? 15.603 36.031 -11.401 1.00 35.50 505 GLU A C 1
ATOM 3931 O O . GLU A 1 505 ? 15.669 37.258 -11.469 1.00 35.50 505 GLU A O 1
ATOM 3936 N N . ALA A 1 506 ? 14.906 35.325 -12.302 1.00 32.56 506 ALA A N 1
ATOM 3937 C CA . ALA A 1 506 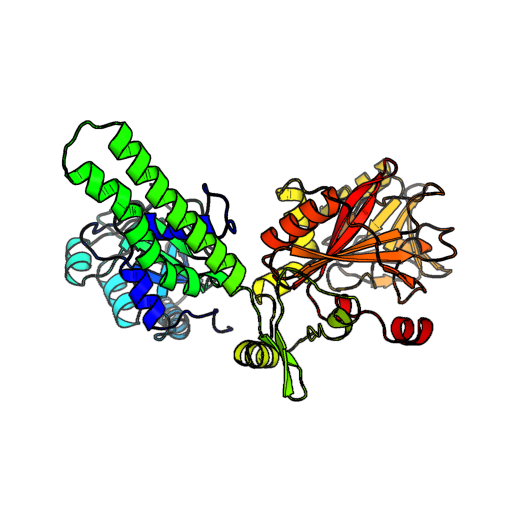? 14.224 35.931 -13.454 1.00 32.56 506 ALA A CA 1
ATOM 3938 C C . ALA A 1 506 ? 12.934 36.691 -13.090 1.00 32.56 506 ALA A C 1
ATOM 3940 O O . ALA A 1 506 ? 12.474 37.522 -13.876 1.00 32.56 506 ALA A O 1
ATOM 3941 N N . HIS A 1 507 ? 12.360 36.419 -11.915 1.00 32.00 507 HIS A N 1
ATOM 3942 C CA . HIS A 1 507 ? 11.101 37.011 -11.457 1.00 32.00 507 HIS A CA 1
ATOM 3943 C C . HIS A 1 507 ? 11.225 37.818 -10.155 1.00 32.00 507 HIS A C 1
ATOM 3945 O O . HIS A 1 507 ? 10.220 38.325 -9.665 1.00 32.00 507 HIS A O 1
ATOM 3951 N N . GLY A 1 508 ? 12.450 38.020 -9.658 1.00 30.78 508 GLY A N 1
ATOM 3952 C CA . GLY A 1 508 ? 12.745 38.945 -8.561 1.00 30.78 508 GLY A CA 1
ATOM 3953 C C . GLY A 1 508 ? 12.329 38.455 -7.173 1.00 30.78 508 GLY A C 1
ATOM 3954 O O . GLY A 1 508 ? 12.019 39.298 -6.331 1.00 30.78 508 GLY A O 1
ATOM 3955 N N . TYR A 1 509 ? 12.312 37.136 -6.960 1.00 34.50 509 TYR A N 1
ATOM 3956 C CA . TYR A 1 509 ? 12.095 36.508 -5.652 1.00 34.50 509 TYR A CA 1
ATOM 3957 C C . TYR A 1 509 ? 13.419 36.184 -4.963 1.00 34.50 509 TYR A C 1
ATOM 3959 O O . TYR A 1 509 ? 14.330 35.667 -5.656 1.00 34.50 509 TYR A O 1
#

Solvent-accessible surface area (backbone atoms only — not comparable to full-atom values): 28572 Å² total; per-residue (Å²): 134,79,85,57,79,70,65,51,74,66,37,51,54,42,46,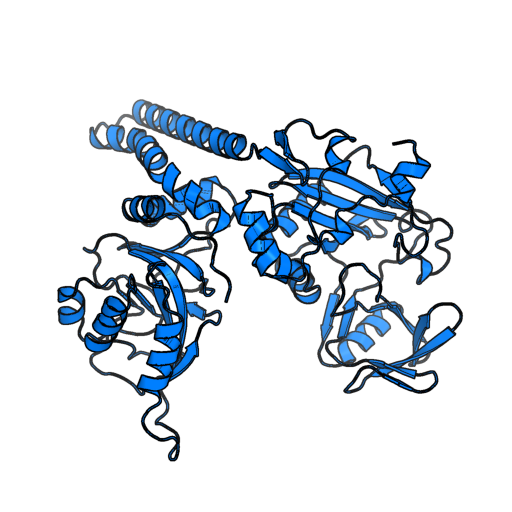37,73,44,55,52,69,55,52,54,58,51,51,57,68,69,68,82,59,64,93,90,58,59,49,42,40,88,59,34,36,43,77,57,56,87,50,75,40,36,55,22,31,27,46,21,29,36,34,43,36,83,62,76,80,66,88,86,65,75,96,51,62,67,59,55,50,46,50,58,49,55,74,65,48,48,69,92,46,36,22,23,40,35,36,29,44,85,50,89,53,28,64,49,36,37,72,57,52,53,51,40,48,78,59,35,33,45,30,41,38,28,53,20,11,37,29,55,58,70,58,31,54,76,70,72,56,53,42,28,22,52,49,75,42,95,60,78,47,41,87,38,79,76,48,68,69,42,73,35,68,42,35,92,35,80,46,46,53,55,41,32,33,36,28,26,58,91,26,41,35,57,44,61,58,94,50,39,54,58,46,24,65,43,49,62,61,49,52,54,29,51,39,44,41,51,58,53,56,71,68,69,65,94,47,68,66,60,50,50,53,25,46,50,53,23,51,50,47,51,55,49,52,48,50,48,56,64,57,68,65,50,46,61,40,59,46,98,87,80,52,74,45,77,47,56,100,84,72,81,54,86,75,62,61,83,66,60,78,50,73,72,64,94,44,76,66,59,50,53,52,41,48,75,71,53,36,89,70,52,46,69,65,18,46,56,36,37,59,31,56,65,54,48,49,48,55,33,58,78,67,73,45,57,46,60,62,68,48,78,32,82,54,65,63,67,57,54,50,49,26,71,76,61,39,38,28,32,35,52,52,85,86,61,82,80,75,85,59,57,38,49,39,37,49,58,97,91,44,39,32,35,63,58,93,97,44,73,27,40,50,45,80,43,94,53,73,45,77,54,94,58,33,40,27,43,32,65,70,43,41,38,30,51,56,85,75,72,56,103,84,64,45,57,49,41,37,35,38,34,35,46,78,87,38,71,76,48,41,37,31,38,39,43,84,81,62,86,44,80,74,52,51,63,82,37,62,97,76,65,30,44,80,42,77,50,93,68,78,57,66,66,59,46,53,52,41,49,53,52,31,60,78,48,52,41,41,48,35,37,32,33,28,39,48,49,98,87,62,51,70,24,49,75,51,54,43,56,52,17,81,76,60,56,79,55,70,68,59,35,64,76,70,76,100

Sequence (509 aa):
MNPVQTVSSEELELLKVADTPTICNVIELFDVLPRNTGYMDARIQACFPEMPPMVGYATTATLSTGNPHVRGIPTPVWMDNLHSWIQFLNPALLSSKISMSRLPRRHFGEVMCMTYQTFGCAGLITSGTGRDLDQVREINFPTFTDGTICSHGYHQITDINVPVHVGGITVYPGDLIHGDCNGVTTIPNHIAGSVARLCAEYMEAEGYVLDFLKTGKRDLEGLQAARAACAEKFAELQKHLVRGLEHEIRLIGGQSYRLTRTTLNQTDVDLVYVLPCDEQDTLKQLEAERLVINSIRAQEIAIDKIATSRLMVENNLPTPETIISQTPDAVVEMLDRYGIALLKSTNLCGGVGHRILRREGGTITTRRRDQTYQVAFGARNRLLDQTLVLAPPYYVQRFIGTTAQTNDRVYRMYVVGGSVVMGTMRVKEDVDTPEKSIINVATGARYEFLQTLDEEMVSFALRLADLIGFEIGVVDFLRDSAGHPLLIEADCDGCHLFICRKFQEAHGY

Radius of gyration: 27.2 Å; Cα contacts (8 Å, |Δi|>4): 950; chains: 1; bounding box: 68×75×71 Å

InterPro domains:
  IPR005493 Ribonuclease E inhibitor RraA/RraA-like protein [PF03737] (24-185)
  IPR005493 Ribonuclease E inhibitor RraA/RraA-like protein [cd16841] (29-187)
  IPR013651 ATP-grasp fold, RimK-type [PF08443] (303-489)
  IPR036704 Ribonuclease E inhibitor RraA/RraA-like superfamily [SSF89562] (25-192)

Nearest PDB structures (foldseek):
  3noj-assembly1_A  TM=8.242E-01  e=1.308E-13  Pseudomonas putida F1
  5ir2-assembly1_A  TM=8.492E-01  e=6.352E-13  Parabacteroides johnsonii DSM 18315
  3k4i-assembly1_C  TM=8.348E-01  e=2.055E-13  Pseudomonas syringae pv. tomato
  3k4i-assembly1_B  TM=8.138E-01  e=2.575E-13  Pseudomonas syringae pv. tomato
  5x15-assembly1_C-2  TM=7.826E-01  e=4.134E-11  Streptomyces coelicolor A3(2)